Protein AF-0000000077156507 (afdb_homodimer)

Solvent-accessible surface area (backbone atoms only — not comparable to full-atom values): 27918 Å² total; per-residue (Å²): 122,81,74,75,61,50,67,59,42,31,60,59,38,69,49,77,91,61,73,77,36,67,68,44,49,32,51,50,37,28,31,42,30,57,58,43,22,27,28,36,63,52,24,47,62,45,34,68,79,64,85,47,58,63,56,34,44,44,38,41,47,73,58,40,24,44,32,38,28,59,46,40,34,53,53,50,48,52,43,40,44,73,57,65,42,48,72,45,47,28,51,22,21,38,35,59,88,43,85,75,36,39,69,62,36,45,34,33,41,36,44,43,92,92,39,50,25,40,40,41,62,24,43,54,87,54,53,51,48,55,41,61,74,41,73,66,34,67,45,52,65,47,51,49,56,37,35,31,38,66,54,88,78,28,38,30,40,25,32,58,46,98,84,63,47,74,39,53,54,27,29,29,46,87,60,72,61,54,75,40,52,48,52,38,31,47,47,26,44,37,63,34,82,83,24,70,47,48,70,38,48,43,36,25,36,38,52,73,40,34,34,42,35,34,52,56,47,35,34,35,48,41,39,47,89,47,83,56,59,79,66,38,81,58,53,59,89,45,42,65,63,51,36,46,73,53,54,34,61,68,54,71,67,57,46,54,53,44,36,36,32,69,67,64,77,32,68,65,55,114,122,82,75,75,63,50,67,60,42,30,60,59,38,69,48,76,92,59,72,77,36,67,66,46,50,32,51,51,35,29,30,43,30,58,57,44,20,27,29,36,64,52,25,49,63,44,35,69,79,63,86,47,59,63,57,34,44,44,38,42,47,72,58,40,25,44,33,39,27,60,46,39,34,52,52,50,49,52,42,40,43,75,57,65,42,48,71,43,48,26,51,20,20,38,35,59,87,42,84,73,35,39,69,62,37,44,34,33,39,36,47,43,93,92,39,50,24,41,39,41,61,23,47,54,86,56,53,52,47,55,42,61,76,42,74,66,34,68,46,56,65,49,52,48,57,37,36,30,37,65,54,87,76,29,37,32,40,25,29,60,46,98,85,64,47,74,40,53,53,28,30,28,47,86,59,73,61,54,76,38,52,49,52,39,32,48,47,27,44,37,63,33,81,83,24,71,48,49,70,38,49,43,35,26,37,39,50,73,40,34,33,43,34,34,54,55,45,34,35,33,50,41,40,47,90,48,81,56,60,78,66,38,80,56,52,59,91,45,42,64,63,54,35,45,73,52,55,34,61,68,56,70,68,56,45,55,52,44,36,36,34,69,68,66,77,32,68,66,55,115

Sequence (540 aa):
MATVDVDAYLDRVGVPAMRPSPEALATLHEAHVRTIPFENVDIQLGHTPSLQLSDITDKLVRRRRGGYCFEHGLLFAACLERLGYQVTRGMARVRPDSPHGSRTHLVLFVDVAGTRFLADPGFGSGLLMPLPLEDGATTEHGGWPYRLRRDGRLWRLEKPDEHGEWVAAHAFDETPQRPIDYVVANHFTATHSHSPFTQRLIVQRLDRGSCRKLFGNRLLVEHATRPSGQPRAVAADELDEVLRWLDIVLDEDELTRLRQVYAGTEPPGAMATVDVDAYLDRVGVPAMRPSPEALATLHEAHVRTIPFENVDIQLGHTPSLQLSDITDKLVRRRRGGYCFEHGLLFAACLERLGYQVTRGMARVRPDSPHGSRTHLVLFVDVAGTRFLADPGFGSGLLMPLPLEDGATTEHGGWPYRLRRDGRLWRLEKPDEHGEWVAAHAFDETPQRPIDYVVANHFTATHSHSPFTQRLIVQRLDRGSCRKLFGNRLLVEHATRPSGQPRAVAADELDEVLRWLDIVLDEDELTRLRQVYAGTEPPGA

Secondary structure (DSSP, 8-state):
-----HHHHHHHHT-----S-HHHHHHHHHHHHHHSPEE-HHHHTT-PPP--HHHHHIIIIIS---B-HHHHHHHHHHHHHHHT-EEEEEEEEESTTSTT--EEEEEEEEEETTEEEEE-TTSTT--SS-EES-TT-EE-GGG--EEEEEETTEEEEEEE-TTS-EEEEEEE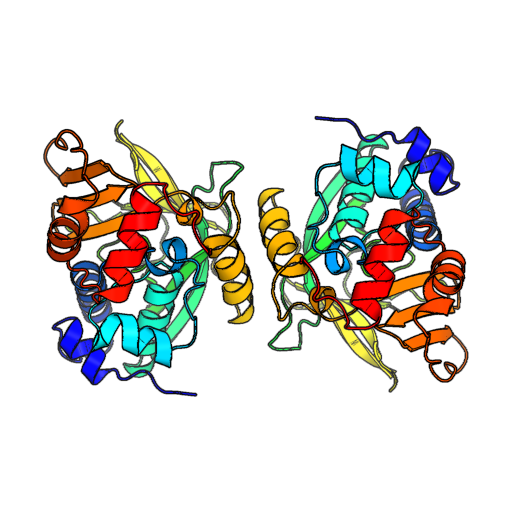------HHHHHHHHHHHHH-TTSHHHHS-EEEEE-SSEEEEEETTEEEEEESSSPPPPPEE--GGGHHHHHHHTT----HHHHHHHHHHHHTSS-TT-/-----HHHHHHHHT-----S-HHHHHHHHHHHHHHSPEE-HHHHTT-PPP--HHHHHIIIIIS---B-HHHHHHHHHHHHHHHT-EEEEEEEEESTTSTT--EEEEEEEEEETTEEEEE-TTSTT--SS-EES-TT-EE-GGG--EEEEEETTEEEEEEE-TTS-EEEEEEE------HHHHHHHHHHHHH-TTSHHHHS-EEEEE-SSEEEEEETTEEEEEESSSPPPPPEE--GGGHHHHHHHTT----HHHHHHHHHHHHTSS-TT-

Nearest PDB structures (foldseek):
  4nv7-assembly3_A  TM=9.345E-01  e=9.862E-26  Mesorhizobium japonicum MAFF 303099
  4nv8-assembly3_A  TM=9.307E-01  e=3.626E-25  Mesorhizobium japonicum MAFF 303099
  4nv8-assembly3_B  TM=9.304E-01  e=1.125E-24  Mesorhizobium japonicum MAFF 303099
  8k56-assembly1_B  TM=8.513E-01  e=7.845E-20  Streptomyces aureus
  8ot2-assembly1_A  TM=8.379E-01  e=4.361E-15  Streptomyces hygroscopicus

InterPro domains:
  IPR001447 Arylamine N-acetyltransferase [PF00797] (23-244)
  IPR001447 Arylamine N-acetyltransferase [PR01543] (21-44)
  IPR001447 Arylamine N-acetyltransferase [PR01543] (45-68)
  IPR001447 Arylamine N-acetyltransferase [PR01543] (99-124)
  IPR001447 Arylamine N-acetyltransferase [PTHR11786] (5-223)
  IPR038765 Papain-like cysteine peptidase superfamily [SSF54001] (3-254)

Radius of gyration: 25.61 Å; Cα contacts (8 Å, |Δi|>4): 1159; chains: 2; bounding box: 52×71×62 Å

Organism: Saccharomonospora viridis (strain ATCC 15386 / DSM 43017 / JCM 3036 / CCUG 5913 / NBRC 12207 / NCIMB 9602 / P101) (NCBI:txid471857)

pLDDT: mean 95.19, std 8.58, range [39.75, 98.94]

Structure (mmCIF, N/CA/C/O backbone):
data_AF-0000000077156507-model_v1
#
loop_
_entity.id
_entity.type
_entity.pdbx_description
1 polymer 'Arylamine N-acetyltransferase'
#
loop_
_atom_site.group_PDB
_atom_site.id
_atom_site.type_symbol
_atom_site.label_atom_id
_atom_site.label_alt_id
_atom_site.label_comp_id
_atom_site.label_asym_id
_atom_site.label_entity_id
_atom_site.label_seq_id
_atom_site.pdbx_PDB_ins_code
_atom_site.Cartn_x
_atom_site.Cartn_y
_atom_site.Cartn_z
_atom_site.occupancy
_atom_site.B_iso_or_equiv
_atom_site.auth_seq_id
_atom_site.auth_comp_id
_atom_site.auth_asym_id
_atom_site.auth_atom_id
_atom_site.pdbx_PDB_model_num
ATOM 1 N N . MET A 1 1 ? 11.117 18.781 -13.531 1 40.06 1 MET A N 1
ATOM 2 C CA . MET A 1 1 ? 10.148 18.406 -12.508 1 40.06 1 MET A CA 1
ATOM 3 C C . MET A 1 1 ? 9.484 19.641 -11.906 1 40.06 1 MET A C 1
ATOM 5 O O . MET A 1 1 ? 10.156 20.641 -11.617 1 40.06 1 MET A O 1
ATOM 9 N N . ALA A 1 2 ? 8.289 19.875 -12.195 1 55.66 2 ALA A N 1
ATOM 10 C CA . ALA A 1 2 ? 7.719 21.172 -11.883 1 55.66 2 ALA A CA 1
ATOM 11 C C . ALA A 1 2 ? 8.094 21.625 -10.469 1 55.66 2 ALA A C 1
ATOM 13 O O . ALA A 1 2 ? 8.094 20.812 -9.539 1 55.66 2 ALA A O 1
ATOM 14 N N . THR A 1 3 ? 8.938 22.547 -10.273 1 76.81 3 THR A N 1
ATOM 15 C CA . THR A 1 3 ? 9.516 23.094 -9.047 1 76.81 3 THR A CA 1
ATOM 16 C C . THR A 1 3 ? 8.453 23.781 -8.195 1 76.81 3 THR A C 1
ATOM 18 O O . THR A 1 3 ? 7.473 24.297 -8.727 1 76.81 3 THR A O 1
ATOM 21 N N . VAL A 1 4 ? 8.359 23.375 -6.938 1 90.25 4 VAL A N 1
ATOM 22 C CA . VAL A 1 4 ? 7.477 24.016 -5.969 1 90.25 4 VAL A CA 1
ATOM 23 C C . VAL A 1 4 ? 7.801 25.5 -5.871 1 90.25 4 VAL A C 1
ATOM 25 O O . VAL A 1 4 ? 8.969 25.891 -5.898 1 90.25 4 VAL A O 1
ATOM 28 N N . ASP A 1 5 ? 6.836 26.359 -5.957 1 94.25 5 ASP A N 1
ATOM 29 C CA . ASP A 1 5 ? 6.977 27.797 -5.738 1 94.25 5 ASP A CA 1
ATOM 30 C C . ASP A 1 5 ? 7.145 28.125 -4.254 1 94.25 5 ASP A C 1
ATOM 32 O O . ASP A 1 5 ? 6.176 28.469 -3.576 1 94.25 5 ASP A O 1
ATOM 36 N N . VAL A 1 6 ? 8.375 28.141 -3.803 1 96.38 6 VAL A N 1
ATOM 37 C CA . VAL A 1 6 ? 8.68 28.266 -2.381 1 96.38 6 VAL A CA 1
ATOM 38 C C . VAL A 1 6 ? 8.289 29.656 -1.88 1 96.38 6 VAL A C 1
ATOM 40 O O . VAL A 1 6 ? 7.832 29.812 -0.746 1 96.38 6 VAL A O 1
ATOM 43 N N . ASP A 1 7 ? 8.516 30.641 -2.711 1 96.25 7 ASP A N 1
ATOM 44 C CA . ASP A 1 7 ? 8.1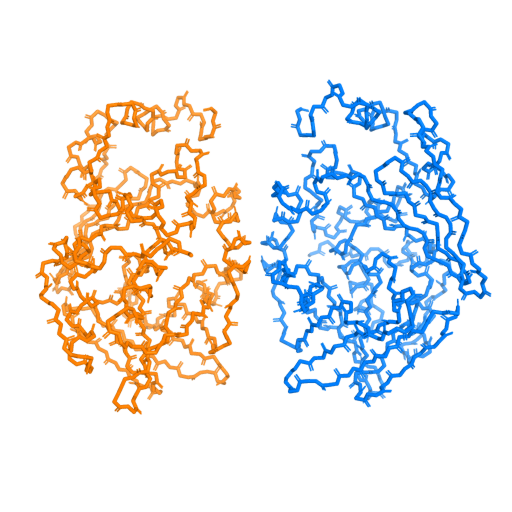56 32 -2.312 1 96.25 7 ASP A CA 1
ATOM 45 C C . ASP A 1 7 ? 6.656 32.125 -2.055 1 96.25 7 ASP A C 1
ATOM 47 O O . ASP A 1 7 ? 6.238 32.688 -1.05 1 96.25 7 ASP A O 1
ATOM 51 N N . ALA A 1 8 ? 5.898 31.656 -2.934 1 97 8 ALA A N 1
ATOM 52 C CA . ALA A 1 8 ? 4.449 31.672 -2.754 1 97 8 ALA A CA 1
ATOM 53 C C . ALA A 1 8 ? 4.043 30.891 -1.507 1 97 8 ALA A C 1
ATOM 55 O O . ALA A 1 8 ? 3.127 31.297 -0.786 1 97 8 ALA A O 1
ATOM 56 N N . TYR A 1 9 ? 4.707 29.797 -1.301 1 98.25 9 TYR A N 1
ATOM 57 C CA . TYR A 1 9 ? 4.453 28.969 -0.125 1 98.25 9 TYR A CA 1
ATOM 58 C C . TYR A 1 9 ? 4.77 29.734 1.155 1 98.25 9 TYR A C 1
ATOM 60 O O . TYR A 1 9 ? 3.973 29.75 2.096 1 98.25 9 TYR A O 1
ATOM 68 N N . LEU A 1 10 ? 5.953 30.344 1.2 1 98.5 10 LEU A N 1
ATOM 69 C CA . LEU A 1 10 ? 6.363 31.109 2.373 1 98.5 10 LEU A CA 1
ATOM 70 C C . LEU A 1 10 ? 5.41 32.281 2.629 1 98.5 10 LEU A C 1
ATOM 72 O O . LEU A 1 10 ? 5.09 32.562 3.781 1 98.5 10 LEU A O 1
ATOM 76 N N . ASP A 1 11 ? 4.945 32.875 1.613 1 97.88 11 ASP A N 1
ATOM 77 C CA . ASP A 1 11 ? 3.939 33.906 1.743 1 97.88 11 ASP A CA 1
ATOM 78 C C . ASP A 1 11 ? 2.645 33.375 2.33 1 97.88 11 ASP A C 1
ATOM 80 O O . ASP A 1 11 ? 2.035 34 3.203 1 97.88 11 ASP A O 1
ATOM 84 N N . ARG A 1 12 ? 2.227 32.25 1.884 1 97.81 12 ARG A N 1
ATOM 85 C CA . ARG A 1 12 ? 1.003 31.578 2.328 1 97.81 12 ARG A CA 1
ATOM 86 C C . ARG A 1 12 ? 1.068 31.25 3.816 1 97.81 12 ARG A C 1
ATOM 88 O O . ARG A 1 12 ? 0.107 31.484 4.551 1 97.81 12 ARG A O 1
ATOM 95 N N . VAL A 1 13 ? 2.186 30.75 4.273 1 98.19 13 VAL A N 1
ATOM 96 C CA . VAL A 1 13 ? 2.27 30.297 5.656 1 98.19 13 VAL A CA 1
ATOM 97 C C . VAL A 1 13 ? 2.748 31.438 6.551 1 98.19 13 VAL A C 1
ATOM 99 O O . VAL A 1 13 ? 2.738 31.312 7.777 1 98.19 13 VAL A O 1
ATOM 102 N N . GLY A 1 14 ? 3.193 32.5 5.988 1 98 14 GLY A N 1
ATOM 103 C CA . GLY A 1 14 ? 3.461 33.75 6.723 1 98 14 GLY A CA 1
ATOM 104 C C . GLY A 1 14 ? 4.797 33.719 7.438 1 98 14 GLY A C 1
ATOM 105 O O . GLY A 1 14 ? 4.91 34.219 8.562 1 98 14 GLY A O 1
ATOM 106 N N . VAL A 1 15 ? 5.809 33.062 6.879 1 97.75 15 VAL A N 1
ATOM 107 C CA . VAL A 1 15 ? 7.145 33.031 7.461 1 97.75 15 VAL A CA 1
ATOM 108 C C . VAL A 1 15 ? 8.18 33.406 6.395 1 97.75 15 VAL A C 1
ATOM 110 O O . VAL A 1 15 ? 8.023 33.031 5.23 1 97.75 15 VAL A O 1
ATOM 113 N N . PRO A 1 16 ? 9.195 34.125 6.77 1 97.25 16 PRO A N 1
ATOM 114 C CA . PRO A 1 16 ? 10.266 34.438 5.812 1 97.25 16 PRO A CA 1
ATOM 115 C C . PRO A 1 16 ? 11.18 33.219 5.57 1 97.25 16 PRO A C 1
ATOM 117 O O . PRO A 1 16 ? 11.156 32.25 6.336 1 97.25 16 PRO A O 1
ATOM 120 N N . ALA A 1 17 ? 11.859 33.344 4.492 1 95.81 17 ALA A N 1
ATOM 121 C CA . ALA A 1 17 ? 12.906 32.344 4.293 1 95.81 17 ALA A CA 1
ATOM 122 C C . ALA A 1 17 ? 13.984 32.438 5.371 1 95.81 17 ALA A C 1
ATOM 124 O O . ALA A 1 17 ? 14.391 33.531 5.742 1 95.81 17 ALA A O 1
ATOM 125 N N . MET A 1 18 ? 14.297 31.359 5.938 1 97.12 18 MET A N 1
ATOM 126 C CA . MET A 1 18 ? 15.328 31.281 6.965 1 97.12 18 MET A CA 1
ATOM 127 C C . MET A 1 18 ? 16.375 30.234 6.609 1 97.12 18 MET A C 1
ATOM 129 O O . MET A 1 18 ? 16.078 29.266 5.918 1 97.12 18 MET A O 1
ATOM 133 N N . ARG A 1 19 ? 17.609 30.469 7.098 1 97.25 19 ARG A N 1
ATOM 134 C CA . ARG A 1 19 ? 18.641 29.453 6.941 1 97.25 19 ARG A CA 1
ATOM 135 C C . ARG A 1 19 ? 18.25 28.172 7.684 1 97.25 19 ARG A C 1
ATOM 137 O O . ARG A 1 19 ? 17.734 28.234 8.805 1 97.25 19 ARG A O 1
ATOM 144 N N . PRO A 1 20 ? 18.547 27.094 7.098 1 98.31 20 PRO A N 1
ATOM 145 C CA . PRO A 1 20 ? 18.188 25.828 7.742 1 98.31 20 PRO A CA 1
ATOM 146 C C . PRO A 1 20 ? 18.75 25.703 9.156 1 98.31 20 PRO A C 1
ATOM 148 O O . PRO A 1 20 ? 19.938 25.953 9.375 1 98.31 20 PRO A O 1
ATOM 151 N N . SER A 1 21 ? 17.969 25.422 10.047 1 98.5 21 SER A N 1
ATOM 152 C CA . SER A 1 21 ? 18.25 25.188 11.453 1 98.5 21 SER A CA 1
ATOM 153 C C . SER A 1 21 ? 17.094 24.484 12.148 1 98.5 21 SER A C 1
ATOM 155 O O . SER A 1 21 ? 15.969 24.469 11.625 1 98.5 21 SER A O 1
ATOM 157 N N . PRO A 1 22 ? 17.328 23.828 13.258 1 98.31 22 PRO A N 1
ATOM 158 C CA . PRO A 1 22 ? 16.219 23.219 13.992 1 98.31 22 PRO A CA 1
ATOM 159 C C . PRO A 1 22 ? 15.125 24.219 14.336 1 98.31 22 PRO A C 1
ATOM 161 O O . PRO A 1 22 ? 13.93 23.906 14.258 1 98.31 22 PRO A O 1
ATOM 164 N N . GLU A 1 23 ? 15.539 25.422 14.688 1 98.12 23 GLU A N 1
ATOM 165 C CA . GLU A 1 23 ? 14.578 26.469 15.039 1 98.12 23 GLU A CA 1
ATOM 166 C C . GLU A 1 23 ? 13.758 26.891 13.82 1 98.12 23 GLU A C 1
ATOM 168 O O . GLU A 1 23 ? 12.539 27.078 13.93 1 98.12 23 GLU A O 1
ATOM 173 N N . ALA A 1 24 ? 14.438 27.062 12.711 1 98.62 24 ALA A N 1
ATOM 174 C CA . ALA A 1 24 ? 13.75 27.438 11.477 1 98.62 24 ALA A CA 1
ATOM 175 C C . ALA A 1 24 ? 12.773 26.344 11.055 1 98.62 24 ALA A C 1
ATOM 177 O O . ALA A 1 24 ? 11.656 26.625 10.609 1 98.62 24 ALA A O 1
ATOM 178 N N . LEU A 1 25 ? 13.18 25.078 11.203 1 98.81 25 LEU A N 1
ATOM 179 C CA . LEU A 1 25 ? 12.312 23.953 10.883 1 98.81 25 LEU A CA 1
ATOM 180 C C . LEU A 1 25 ? 11.062 23.969 11.75 1 98.81 25 LEU A C 1
ATOM 182 O O . LEU A 1 25 ? 9.953 23.75 11.25 1 98.81 25 LEU A O 1
ATOM 186 N N . ALA A 1 26 ? 11.258 24.156 13.039 1 98.62 26 ALA A N 1
ATOM 187 C CA . ALA A 1 26 ? 10.141 24.203 13.977 1 98.62 26 ALA A CA 1
ATOM 188 C C . ALA A 1 26 ? 9.172 25.328 13.617 1 98.62 26 ALA A C 1
ATOM 190 O O . ALA A 1 26 ? 7.953 25.125 13.602 1 98.62 26 ALA A O 1
ATOM 191 N N . THR A 1 27 ? 9.711 26.469 13.289 1 98.62 27 THR A N 1
ATOM 192 C CA . THR A 1 27 ? 8.906 27.625 12.922 1 98.62 27 THR A CA 1
ATOM 193 C C . THR A 1 27 ? 8.094 27.344 11.664 1 98.62 27 THR A C 1
ATOM 195 O O . THR A 1 27 ? 6.891 27.625 11.617 1 98.62 27 THR A O 1
ATOM 198 N N . LEU A 1 28 ? 8.734 26.828 10.664 1 98.75 28 LEU A N 1
ATOM 199 C CA . LEU A 1 28 ? 8.078 26.547 9.391 1 98.75 28 LEU A CA 1
ATOM 200 C C . LEU A 1 28 ? 7.004 25.469 9.555 1 98.75 28 LEU A C 1
ATOM 202 O O . LEU A 1 28 ? 5.914 25.594 8.992 1 98.75 28 LEU A O 1
ATOM 206 N N . HIS A 1 29 ? 7.336 24.406 10.32 1 98.81 29 HIS A N 1
ATOM 207 C CA . HIS A 1 29 ? 6.391 23.328 10.578 1 98.81 29 HIS A CA 1
ATOM 208 C C . HIS A 1 29 ? 5.113 23.844 11.227 1 98.81 29 HIS A C 1
ATOM 210 O O . HIS A 1 29 ? 4.012 23.578 10.742 1 98.81 29 HIS A O 1
ATOM 216 N N . GLU A 1 30 ? 5.27 24.578 12.266 1 98.62 30 GLU A N 1
ATOM 217 C CA . GLU A 1 30 ? 4.102 25.125 12.961 1 98.62 30 GLU A CA 1
ATOM 218 C C . GLU A 1 30 ? 3.312 26.062 12.055 1 98.62 30 GLU A C 1
ATOM 220 O O . GLU A 1 30 ? 2.08 26.031 12.039 1 98.62 30 GLU A O 1
ATOM 225 N N . ALA A 1 31 ? 4.043 26.953 11.344 1 98.69 31 ALA A N 1
ATOM 226 C CA . ALA A 1 31 ? 3.375 27.875 10.43 1 98.69 31 ALA A CA 1
ATOM 227 C C . ALA A 1 31 ? 2.541 27.109 9.406 1 98.69 31 ALA A C 1
ATOM 229 O O . ALA A 1 31 ? 1.405 27.5 9.109 1 98.69 31 ALA A O 1
ATOM 230 N N . HIS A 1 32 ? 3.102 26.047 8.844 1 98.69 32 HIS A N 1
ATOM 231 C CA . HIS A 1 32 ? 2.393 25.203 7.883 1 98.69 32 HIS A CA 1
ATOM 232 C C . HIS A 1 32 ? 1.109 24.641 8.484 1 98.69 32 HIS A C 1
ATOM 234 O O . HIS A 1 32 ? 0.029 24.797 7.91 1 98.69 32 HIS A O 1
ATOM 240 N N . VAL A 1 33 ? 1.217 24.031 9.672 1 98.56 33 VAL A N 1
ATOM 241 C CA . VAL A 1 33 ? 0.111 23.328 10.32 1 98.56 33 VAL A CA 1
ATOM 242 C C . VAL A 1 33 ? -0.984 24.328 10.695 1 98.56 33 VAL A C 1
ATOM 244 O O . VAL A 1 33 ? -2.174 24.031 10.531 1 98.56 33 VAL A O 1
ATOM 247 N N . ARG A 1 34 ? -0.601 25.469 11.117 1 98.12 34 ARG A N 1
ATOM 248 C CA . ARG A 1 34 ? -1.568 26.438 11.617 1 98.12 34 ARG A CA 1
ATOM 249 C C . ARG A 1 34 ? -2.199 27.219 10.477 1 98.12 34 ARG A C 1
ATOM 251 O O . ARG A 1 34 ? -3.166 27.953 10.688 1 98.12 34 ARG A O 1
ATOM 258 N N . THR A 1 35 ? -1.69 27.125 9.281 1 98.06 35 THR A N 1
ATOM 259 C CA . THR A 1 35 ? -2.189 27.938 8.172 1 98.06 35 THR A CA 1
ATOM 260 C C . THR A 1 35 ? -3.01 27.078 7.207 1 98.06 35 THR A C 1
ATOM 262 O O . THR A 1 35 ? -4.047 27.531 6.711 1 98.06 35 THR A O 1
ATOM 265 N N . ILE A 1 36 ? -2.582 25.906 6.898 1 98.31 36 ILE A N 1
ATOM 266 C CA . ILE A 1 36 ? -3.223 25.078 5.887 1 98.31 36 ILE A CA 1
ATOM 267 C C . ILE A 1 36 ? -4.043 23.984 6.562 1 98.31 36 ILE A C 1
ATOM 269 O O . ILE A 1 36 ? -3.492 23.109 7.23 1 98.31 36 ILE A O 1
ATOM 273 N N . PRO A 1 37 ? -5.355 23.969 6.387 1 98.12 37 PRO A N 1
ATOM 274 C CA . PRO A 1 37 ? -6.199 23 7.082 1 98.12 37 PRO A CA 1
ATOM 275 C C . PRO A 1 37 ? -6.074 21.594 6.512 1 98.12 37 PRO A C 1
ATOM 277 O O . PRO A 1 37 ? -5.734 21.422 5.336 1 98.12 37 PRO A O 1
ATOM 280 N N . PHE A 1 38 ? -6.273 20.625 7.391 1 98.69 38 PHE A N 1
ATOM 281 C CA . PHE A 1 38 ? -6.449 19.234 6.969 1 98.69 38 PHE A CA 1
ATOM 282 C C . PHE A 1 38 ? -7.871 19 6.473 1 98.69 38 PHE A C 1
ATOM 284 O O . PHE A 1 38 ? -8.836 19.359 7.148 1 98.69 38 PHE A O 1
ATOM 291 N N . GLU A 1 39 ? -8.023 18.375 5.305 1 98.44 39 GLU A N 1
ATOM 292 C CA . GLU A 1 39 ? -9.383 18.125 4.824 1 98.44 39 GLU A CA 1
ATOM 293 C C . GLU A 1 39 ? -9.398 17.031 3.748 1 98.44 39 GLU A C 1
ATOM 295 O O . GLU A 1 39 ? -8.359 16.719 3.164 1 98.44 39 GLU A O 1
ATOM 300 N N . ASN A 1 40 ? -10.547 16.438 3.555 1 98.31 40 ASN A N 1
ATOM 301 C CA . ASN A 1 40 ? -10.703 15.398 2.535 1 98.31 40 ASN A CA 1
ATOM 302 C C . ASN A 1 40 ? -11.852 15.727 1.579 1 98.31 40 ASN A C 1
ATOM 304 O O . ASN A 1 40 ? -12.547 14.82 1.104 1 98.31 40 ASN A O 1
ATOM 308 N N . VAL A 1 41 ? -12.078 16.953 1.257 1 98.12 41 VAL A N 1
ATOM 309 C CA . VAL A 1 41 ? -13.203 17.406 0.448 1 98.12 41 VAL A CA 1
ATOM 310 C C . VAL A 1 41 ? -13.148 16.75 -0.928 1 98.12 41 VAL A C 1
ATOM 312 O O . VAL A 1 41 ? -14.164 16.281 -1.442 1 98.12 41 VAL A O 1
ATOM 315 N N . ASP A 1 42 ? -11.961 16.719 -1.564 1 97.88 42 ASP A N 1
ATOM 316 C CA . ASP A 1 42 ? -11.828 16.125 -2.889 1 97.88 42 ASP A CA 1
ATOM 317 C C . ASP A 1 42 ? -12.32 14.68 -2.885 1 97.88 42 ASP A C 1
ATOM 319 O O . ASP A 1 42 ? -12.984 14.242 -3.824 1 97.88 42 ASP A O 1
ATOM 323 N N . ILE A 1 43 ? -12.008 13.945 -1.841 1 98.38 43 ILE A N 1
ATOM 324 C CA . ILE A 1 43 ? -12.398 12.547 -1.74 1 98.38 43 ILE A CA 1
ATOM 325 C C . ILE A 1 43 ? -13.922 12.445 -1.653 1 98.38 43 ILE A C 1
ATOM 327 O O . ILE A 1 43 ? -14.531 11.609 -2.322 1 98.38 43 ILE A O 1
ATOM 331 N N . GLN A 1 44 ? -14.555 13.32 -0.85 1 97.31 44 GLN A N 1
ATOM 332 C CA . GLN A 1 44 ? -16 13.328 -0.72 1 97.31 44 GLN A CA 1
ATOM 333 C C . GLN A 1 44 ? -16.672 13.672 -2.049 1 97.31 44 GLN A C 1
ATOM 335 O O . GLN A 1 44 ? -17.797 13.227 -2.318 1 97.31 44 GLN A O 1
ATOM 340 N N . LEU A 1 45 ? -15.953 14.398 -2.883 1 96.94 45 LEU A N 1
ATOM 341 C CA . LEU A 1 45 ? -16.484 14.781 -4.188 1 96.94 45 LEU A CA 1
ATOM 342 C C . LEU A 1 45 ? -16.156 13.719 -5.234 1 96.94 45 LEU A C 1
ATOM 344 O O . LEU A 1 45 ? -16.406 13.922 -6.426 1 96.94 45 LEU A O 1
ATOM 348 N N . GLY A 1 46 ? -15.492 12.648 -4.852 1 95.62 46 GLY A N 1
ATOM 349 C CA . GLY A 1 46 ? -15.234 11.531 -5.746 1 95.62 46 GLY A CA 1
ATOM 350 C C . GLY A 1 46 ? -13.914 11.656 -6.484 1 95.62 46 GLY A C 1
ATOM 351 O O . GLY A 1 46 ? -13.695 10.984 -7.492 1 95.62 46 GLY A O 1
ATOM 352 N N . HIS A 1 47 ? -13.07 12.539 -6.004 1 96.62 47 HIS A N 1
ATOM 353 C CA . HIS A 1 47 ? -11.781 12.742 -6.652 1 96.62 47 HIS A CA 1
ATOM 354 C C . HIS A 1 47 ? -10.641 12.219 -5.789 1 96.62 47 HIS A C 1
ATOM 356 O O . HIS A 1 47 ? -10.648 12.391 -4.57 1 96.62 47 HIS A O 1
ATOM 362 N N . THR A 1 48 ? -9.742 11.508 -6.43 1 97.88 48 THR A N 1
ATOM 363 C CA . THR A 1 48 ? -8.484 11.195 -5.762 1 97.88 48 THR A CA 1
ATOM 364 C C . THR A 1 48 ? -7.547 12.398 -5.773 1 97.88 48 THR A C 1
ATOM 366 O O . THR A 1 48 ? -7.234 12.93 -6.836 1 97.88 48 THR A O 1
ATOM 369 N N . PRO A 1 49 ? -7.137 12.844 -4.633 1 98.5 49 PRO A N 1
ATOM 370 C CA . PRO A 1 49 ? -6.207 13.977 -4.617 1 98.5 49 PRO A CA 1
ATOM 371 C C . PRO A 1 49 ? -4.934 13.703 -5.418 1 98.5 49 PRO A C 1
ATOM 373 O O . PRO A 1 49 ? -4.348 12.625 -5.301 1 98.5 49 PRO A O 1
ATOM 376 N N . SER A 1 50 ? -4.559 14.648 -6.25 1 98.12 50 SER A N 1
ATOM 377 C CA . SER A 1 50 ? -3.346 14.539 -7.055 1 98.12 50 SER A CA 1
ATOM 378 C C . SER A 1 50 ? -2.098 14.578 -6.18 1 98.12 50 SER A C 1
ATOM 380 O O . SER A 1 50 ? -2.027 15.352 -5.223 1 98.12 50 SER A O 1
ATOM 382 N N . LEU A 1 51 ? -1.074 13.82 -6.559 1 98.12 51 LEU A N 1
ATOM 383 C CA . LEU A 1 51 ? 0.197 13.844 -5.844 1 98.12 51 LEU A CA 1
ATOM 384 C C . LEU A 1 51 ? 1.237 14.656 -6.605 1 98.12 51 LEU A C 1
ATOM 386 O O . LEU A 1 51 ? 2.4 14.719 -6.203 1 98.12 51 LEU A O 1
ATOM 390 N N . GLN A 1 52 ? 0.804 15.195 -7.707 1 97.44 52 GLN A N 1
ATOM 391 C CA . GLN A 1 52 ? 1.699 16.078 -8.445 1 97.44 52 GLN A CA 1
ATOM 392 C C . GLN A 1 52 ? 1.896 17.406 -7.703 1 97.44 52 GLN A C 1
ATOM 394 O O . GLN A 1 52 ? 0.925 18.047 -7.312 1 97.44 52 GLN A O 1
ATOM 399 N N . LEU A 1 53 ? 3.117 17.781 -7.598 1 97.31 53 LEU A N 1
ATOM 400 C CA . LEU A 1 53 ? 3.461 18.953 -6.797 1 97.31 53 LEU A CA 1
ATOM 401 C C . LEU A 1 53 ? 2.781 20.203 -7.34 1 97.31 53 LEU A C 1
ATOM 403 O O . LEU A 1 53 ? 2.359 21.078 -6.57 1 97.31 53 LEU A O 1
ATOM 407 N N . SER A 1 54 ? 2.684 20.297 -8.648 1 97.12 54 SER A N 1
ATOM 408 C CA . SER A 1 54 ? 2.025 21.453 -9.242 1 97.12 54 SER A CA 1
ATOM 409 C C . SER A 1 54 ? 0.567 21.547 -8.812 1 97.12 54 SER A C 1
ATOM 411 O O . SER A 1 54 ? 0.079 22.625 -8.477 1 97.12 54 SER A O 1
ATOM 413 N N . ASP A 1 55 ? -0.131 20.438 -8.805 1 97.62 55 ASP A N 1
ATOM 414 C CA . ASP A 1 55 ? -1.527 20.391 -8.383 1 97.62 55 ASP A CA 1
ATOM 415 C C . ASP A 1 55 ? -1.66 20.703 -6.895 1 97.62 55 ASP A C 1
ATOM 417 O O . ASP A 1 55 ? -2.561 21.453 -6.488 1 97.62 55 ASP A O 1
ATOM 421 N N . ILE A 1 56 ? -0.765 20.156 -6.133 1 98.12 56 ILE A N 1
ATOM 422 C CA . ILE A 1 56 ? -0.771 20.359 -4.688 1 98.12 56 ILE A CA 1
ATOM 423 C C . ILE A 1 56 ? -0.538 21.844 -4.375 1 98.12 56 ILE A C 1
ATOM 425 O O . ILE A 1 56 ? -1.253 22.422 -3.561 1 98.12 56 ILE A O 1
ATOM 429 N N . THR A 1 57 ? 0.429 22.422 -5.027 1 97.31 57 THR A N 1
ATOM 430 C CA . THR A 1 57 ? 0.754 23.812 -4.809 1 97.31 57 THR A CA 1
ATOM 431 C C . THR A 1 57 ? -0.425 24.719 -5.188 1 97.31 57 THR A C 1
ATOM 433 O O . THR A 1 57 ? -0.765 25.641 -4.453 1 97.31 57 THR A O 1
ATOM 436 N N . ASP A 1 58 ? -0.988 24.422 -6.289 1 96.94 58 ASP A N 1
ATOM 437 C CA . ASP A 1 58 ? -2.146 25.203 -6.711 1 96.94 58 ASP A CA 1
ATOM 438 C C . ASP A 1 58 ? -3.268 25.125 -5.676 1 96.94 58 ASP A C 1
ATOM 440 O O . ASP A 1 58 ? -3.826 26.141 -5.285 1 96.94 58 ASP A O 1
ATOM 444 N N . LYS A 1 59 ? -3.555 23.953 -5.207 1 96.88 59 LYS A N 1
ATOM 445 C CA . LYS A 1 59 ? -4.672 23.734 -4.293 1 96.88 59 LYS A CA 1
ATOM 446 C C . LYS A 1 59 ? -4.383 24.312 -2.916 1 96.88 59 LYS A C 1
ATOM 448 O O . LYS A 1 59 ? -5.176 25.109 -2.395 1 96.88 59 LYS A O 1
ATOM 453 N N . LEU A 1 60 ? -3.24 24 -2.305 1 97.31 60 LEU A N 1
ATOM 454 C CA . LEU A 1 60 ? -2.977 24.328 -0.907 1 97.31 60 LEU A CA 1
ATOM 455 C C . LEU A 1 60 ? -2.443 25.75 -0.767 1 97.31 60 LEU A C 1
ATOM 457 O O . LEU A 1 60 ? -2.639 26.391 0.267 1 97.31 60 LEU A O 1
ATOM 461 N N . VAL A 1 61 ? -1.757 26.25 -1.779 1 96.56 61 VAL A N 1
ATOM 462 C CA . VAL A 1 61 ? -1.052 27.516 -1.639 1 96.56 61 VAL A CA 1
ATOM 463 C C . VAL A 1 61 ? -1.84 28.625 -2.334 1 96.56 61 VAL A C 1
ATOM 465 O O . VAL A 1 61 ? -2.156 29.641 -1.722 1 96.56 61 VAL A O 1
ATOM 468 N N . ARG A 1 62 ? -2.275 28.391 -3.537 1 94.31 62 ARG A N 1
ATOM 469 C CA . ARG A 1 62 ? -2.865 29.469 -4.328 1 94.31 62 ARG A CA 1
ATOM 470 C C . ARG A 1 62 ? -4.363 29.578 -4.066 1 94.31 62 ARG A C 1
ATOM 472 O O . ARG A 1 62 ? -4.883 30.688 -3.881 1 94.31 62 ARG A O 1
ATOM 479 N N . ARG A 1 63 ? -5.051 28.469 -4.004 1 93 63 ARG A N 1
ATOM 480 C CA . ARG A 1 63 ? -6.5 28.469 -3.861 1 93 63 ARG A CA 1
ATOM 481 C C . ARG A 1 63 ? -6.906 28.5 -2.391 1 93 63 ARG A C 1
ATOM 483 O O . ARG A 1 63 ? -8.094 28.625 -2.07 1 93 63 ARG A O 1
ATOM 490 N N . ARG A 1 64 ? -6.035 28.328 -1.518 1 88.94 64 ARG A N 1
ATOM 491 C CA . ARG A 1 64 ? -6.246 28.406 -0.076 1 88.94 64 ARG A CA 1
ATOM 492 C C . ARG A 1 64 ? -7.203 27.312 0.396 1 88.94 64 ARG A C 1
ATOM 494 O O . ARG A 1 64 ? -8.109 27.578 1.194 1 88.94 64 ARG A O 1
ATOM 501 N N . ARG A 1 65 ? -7.152 26.281 -0.324 1 95.81 65 ARG A N 1
ATOM 502 C CA . ARG A 1 65 ? -7.785 25.062 0.145 1 95.81 65 ARG A CA 1
ATOM 503 C C . ARG A 1 65 ? -6.891 24.328 1.14 1 95.81 65 ARG A C 1
ATOM 505 O O . ARG A 1 65 ? -5.805 24.797 1.469 1 95.81 65 ARG A O 1
ATOM 512 N N . GLY A 1 66 ? -7.32 23.297 1.743 1 97.5 66 GLY A N 1
ATOM 513 C CA . GLY A 1 66 ? -6.531 22.359 2.535 1 97.5 66 GLY A CA 1
ATOM 514 C C . GLY A 1 66 ? -6.191 21.078 1.789 1 97.5 66 GLY A C 1
ATOM 515 O O . GLY A 1 66 ? -6.27 21.031 0.56 1 97.5 66 GLY A O 1
ATOM 516 N N . GLY A 1 67 ? -5.73 20.203 2.477 1 98.19 67 GLY A N 1
ATOM 517 C CA . GLY A 1 67 ? -5.379 18.891 1.938 1 98.19 67 GLY A CA 1
ATOM 518 C C . GLY A 1 67 ? -5.242 17.828 3.006 1 98.19 67 GLY A C 1
ATOM 519 O O . GLY A 1 67 ? -5.434 18.094 4.191 1 98.19 67 GLY A O 1
ATOM 520 N N . TYR A 1 68 ? -5.078 16.625 2.605 1 97.81 68 TYR A N 1
ATOM 521 C CA . TYR A 1 68 ? -4.852 15.578 3.594 1 97.81 68 TYR A CA 1
ATOM 522 C C . TYR A 1 68 ? -3.395 15.125 3.592 1 97.81 68 TYR A C 1
ATOM 524 O O . TYR A 1 68 ? -2.525 15.828 3.07 1 97.81 68 TYR A O 1
ATOM 532 N N . CYS A 1 69 ? -2.994 14.047 4.223 1 98.38 69 CYS A N 1
ATOM 533 C CA . CYS A 1 69 ? -1.661 13.75 4.73 1 98.38 69 CYS A CA 1
ATOM 534 C C . CYS A 1 69 ? -0.634 13.758 3.604 1 98.38 69 CYS A C 1
ATOM 536 O O . CYS A 1 69 ? 0.461 14.297 3.758 1 98.38 69 CYS A O 1
ATOM 538 N N . PHE A 1 70 ? -0.973 13.234 2.41 1 98.81 70 PHE A N 1
ATOM 539 C CA . PHE A 1 70 ? 0 13.141 1.328 1 98.81 70 PHE A CA 1
ATOM 540 C C . PHE A 1 70 ? 0.294 14.516 0.739 1 98.81 70 PHE A C 1
ATOM 542 O O . PHE A 1 70 ? 1.45 14.844 0.464 1 98.81 70 PHE A O 1
ATOM 549 N N . GLU A 1 71 ? -0.732 15.297 0.547 1 98.75 71 GLU A N 1
ATOM 550 C CA . GLU A 1 71 ? -0.563 16.641 0.003 1 98.75 71 GLU A CA 1
ATOM 551 C C . GLU A 1 71 ? 0.277 17.516 0.932 1 98.75 71 GLU A C 1
ATOM 553 O O . GLU A 1 71 ? 1.229 18.156 0.491 1 98.75 71 GLU A O 1
ATOM 558 N N . HIS A 1 72 ? -0.061 17.484 2.207 1 98.75 72 HIS A N 1
ATOM 559 C CA . HIS A 1 72 ? 0.705 18.25 3.189 1 98.75 72 HIS A CA 1
ATOM 560 C C . HIS A 1 72 ? 2.168 17.828 3.195 1 98.75 72 HIS A C 1
ATOM 562 O O . HIS A 1 72 ? 3.066 18.656 3.125 1 98.75 72 HIS A O 1
ATOM 568 N N . GLY A 1 73 ? 2.365 16.531 3.311 1 98.81 73 GLY A N 1
ATOM 569 C CA . GLY A 1 73 ? 3.721 16.016 3.422 1 98.81 73 GLY A CA 1
ATOM 570 C C . GLY A 1 73 ? 4.574 16.3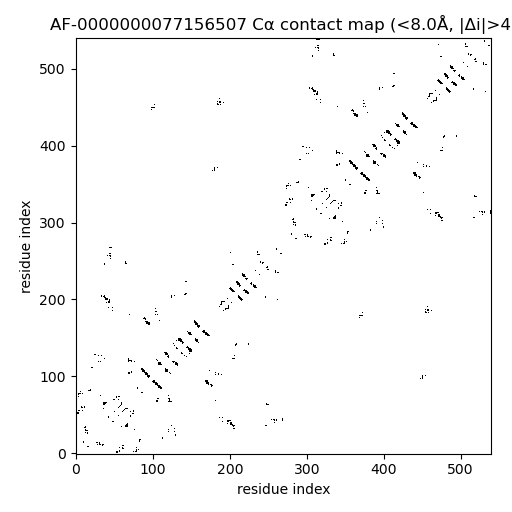12 2.203 1 98.81 73 GLY A C 1
ATOM 571 O O . GLY A 1 73 ? 5.727 16.734 2.334 1 98.81 73 GLY A O 1
ATOM 572 N N . LEU 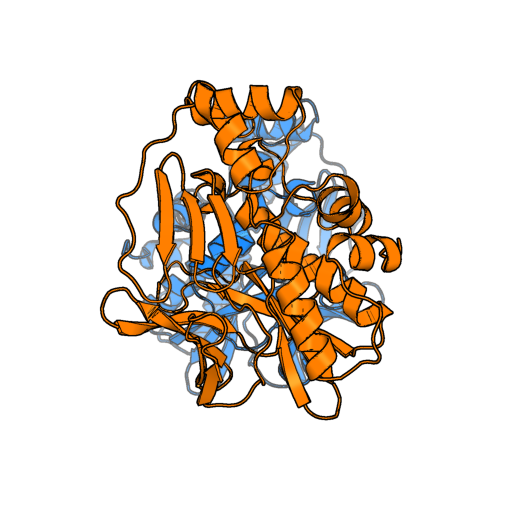A 1 74 ? 4.012 16.094 1.025 1 98.75 74 LEU A N 1
ATOM 573 C CA . LEU A 1 74 ? 4.773 16.281 -0.203 1 98.75 74 LEU A CA 1
ATOM 574 C C . LEU A 1 74 ? 5.094 17.75 -0.426 1 98.75 74 LEU A C 1
ATOM 576 O O . LEU A 1 74 ? 6.199 18.094 -0.844 1 98.75 74 LEU A O 1
ATOM 580 N N . LEU A 1 75 ? 4.133 18.594 -0.17 1 98.69 75 LEU A N 1
ATOM 581 C CA . LEU A 1 75 ? 4.375 20.031 -0.287 1 98.69 75 LEU A CA 1
ATOM 582 C C . LEU A 1 75 ? 5.48 20.469 0.669 1 98.69 75 LEU A C 1
ATOM 584 O O . LEU A 1 75 ? 6.426 21.156 0.261 1 98.69 75 LEU A O 1
ATOM 588 N N . PHE A 1 76 ? 5.344 20.094 1.908 1 98.88 76 PHE A N 1
ATOM 589 C CA . PHE A 1 76 ? 6.305 20.5 2.93 1 98.88 76 PHE A CA 1
ATOM 590 C C . PHE A 1 76 ? 7.699 19.984 2.6 1 98.88 76 PHE A C 1
ATOM 592 O O . PHE A 1 76 ? 8.68 20.719 2.705 1 98.88 76 PHE A O 1
ATOM 599 N N . ALA A 1 77 ? 7.797 18.719 2.197 1 98.75 77 ALA A N 1
ATOM 600 C CA . ALA A 1 77 ? 9.07 18.125 1.824 1 98.75 77 ALA A CA 1
ATOM 601 C C . ALA A 1 77 ? 9.742 18.906 0.696 1 98.75 77 ALA A C 1
ATOM 603 O O . ALA A 1 77 ? 10.93 19.203 0.766 1 98.75 77 ALA A O 1
ATOM 604 N N . ALA A 1 78 ? 8.992 19.172 -0.344 1 98.44 78 ALA A N 1
ATOM 605 C CA . ALA A 1 78 ? 9.531 19.891 -1.499 1 98.44 78 ALA A CA 1
ATOM 606 C C . ALA A 1 78 ? 10.047 21.266 -1.102 1 98.44 78 ALA A C 1
ATOM 608 O O . ALA A 1 78 ? 11.109 21.703 -1.557 1 98.44 78 ALA A O 1
ATOM 609 N N . CYS A 1 79 ? 9.305 21.938 -0.281 1 98.44 79 CYS A N 1
ATOM 610 C CA . CYS A 1 79 ? 9.703 23.266 0.176 1 98.44 79 CYS A CA 1
ATOM 611 C C . CYS A 1 79 ? 10.969 23.188 1.025 1 98.44 79 CYS A C 1
ATOM 613 O O . CYS A 1 79 ? 11.891 23.984 0.847 1 98.44 79 CYS A O 1
ATOM 615 N N . LEU A 1 80 ? 11.016 22.234 1.946 1 98.56 80 LEU A N 1
ATOM 616 C CA . LEU A 1 80 ? 12.203 22.062 2.775 1 98.56 80 LEU A CA 1
ATOM 617 C C . LEU A 1 80 ? 13.43 21.797 1.914 1 98.56 80 LEU A C 1
ATOM 619 O O . LEU A 1 80 ? 14.492 22.375 2.148 1 98.56 80 LEU A O 1
ATOM 623 N N . GLU A 1 81 ? 13.273 20.953 0.969 1 98 81 GLU A N 1
ATOM 624 C CA . GLU A 1 81 ? 14.391 20.609 0.097 1 98 81 GLU A CA 1
ATOM 625 C C . GLU A 1 81 ? 14.891 21.844 -0.654 1 98 81 GLU A C 1
ATOM 627 O O . GLU A 1 81 ? 16.094 22.062 -0.772 1 98 81 GLU A O 1
ATOM 632 N N . ARG A 1 82 ? 14.023 22.656 -1.136 1 97.19 82 ARG A N 1
ATOM 633 C CA . ARG A 1 82 ? 14.383 23.875 -1.841 1 97.19 82 ARG A CA 1
ATOM 634 C C . ARG A 1 82 ? 15.07 24.859 -0.905 1 97.19 82 ARG A C 1
ATOM 636 O O . ARG A 1 82 ? 15.883 25.688 -1.345 1 97.19 82 ARG A O 1
ATOM 643 N N . LEU A 1 83 ? 14.742 24.828 0.318 1 97.5 83 LEU A N 1
ATOM 644 C CA . LEU A 1 83 ? 15.312 25.734 1.312 1 97.5 83 LEU A CA 1
ATOM 645 C C . LEU A 1 83 ? 16.656 25.203 1.807 1 97.5 83 LEU A C 1
ATOM 647 O O . LEU A 1 83 ? 17.359 25.891 2.557 1 97.5 83 LEU A O 1
ATOM 651 N N . GLY A 1 84 ? 16.984 23.969 1.496 1 97.19 84 GLY A N 1
ATOM 652 C CA . GLY A 1 84 ? 18.328 23.5 1.771 1 97.19 84 GLY A CA 1
ATOM 653 C C . GLY A 1 84 ? 18.375 22.375 2.795 1 97.19 84 GLY A C 1
ATOM 654 O O . GLY A 1 84 ? 19.453 21.969 3.234 1 97.19 84 GLY A O 1
ATOM 655 N N . TYR A 1 85 ? 17.25 21.859 3.166 1 98.5 85 TYR A N 1
ATOM 656 C CA . TYR A 1 85 ? 17.219 20.734 4.102 1 98.5 85 TYR A CA 1
ATOM 657 C C . TYR A 1 85 ? 17.406 19.422 3.369 1 98.5 85 TYR A C 1
ATOM 659 O O . TYR A 1 85 ? 17.141 19.312 2.172 1 98.5 85 TYR A O 1
ATOM 667 N N . GLN A 1 86 ? 17.891 18.438 4.098 1 98.38 86 GLN A N 1
ATOM 668 C CA . GLN A 1 86 ? 17.875 17.062 3.641 1 98.38 86 GLN A CA 1
ATOM 669 C C . GLN A 1 86 ? 16.641 16.328 4.152 1 98.38 86 GLN A C 1
ATOM 671 O O . GLN A 1 86 ? 16.438 16.203 5.363 1 98.38 86 GLN A O 1
ATOM 676 N N . VAL A 1 87 ? 15.844 15.844 3.195 1 98.81 87 VAL A N 1
ATOM 677 C CA . VAL A 1 87 ? 14.547 15.289 3.578 1 98.81 87 VAL A CA 1
ATOM 678 C C . VAL A 1 87 ? 14.414 13.859 3.059 1 98.81 87 VAL A C 1
ATOM 680 O O . VAL A 1 87 ? 14.742 13.586 1.903 1 98.81 87 VAL A O 1
ATOM 683 N N . THR A 1 88 ? 14.055 12.922 3.922 1 98.75 88 THR A N 1
ATOM 684 C CA . THR A 1 88 ? 13.648 11.562 3.564 1 98.75 88 THR A CA 1
ATOM 685 C C . THR A 1 88 ? 12.156 11.367 3.803 1 98.75 88 THR A C 1
ATOM 687 O O . THR A 1 88 ? 11.617 11.805 4.824 1 98.75 88 THR A O 1
ATOM 690 N N . ARG A 1 89 ? 11.484 10.82 2.82 1 98.75 89 ARG A N 1
ATOM 691 C CA . ARG A 1 89 ? 10.055 10.547 2.936 1 98.75 89 ARG A CA 1
ATOM 692 C C . ARG A 1 89 ? 9.805 9.117 3.404 1 98.75 89 ARG A C 1
ATOM 694 O O . ARG A 1 89 ? 10.375 8.172 2.857 1 98.75 89 ARG A O 1
ATOM 701 N N . GLY A 1 90 ? 9.023 9.008 4.453 1 98.69 90 GLY A N 1
ATOM 702 C CA . GLY A 1 90 ? 8.664 7.707 5.012 1 98.69 90 GLY A CA 1
ATOM 703 C C . GLY A 1 90 ? 7.172 7.441 4.996 1 98.69 90 GLY A C 1
ATOM 704 O O . GLY A 1 90 ? 6.406 8.211 4.418 1 98.69 90 GLY A O 1
ATOM 705 N N . MET A 1 91 ? 6.777 6.359 5.555 1 98.75 91 MET A N 1
ATOM 706 C CA . MET A 1 91 ? 5.387 5.938 5.684 1 98.75 91 MET A CA 1
ATOM 707 C C . MET A 1 91 ? 5.117 5.363 7.07 1 98.75 91 MET A C 1
ATOM 709 O O . MET A 1 91 ? 5.93 4.598 7.598 1 98.75 91 MET A O 1
ATOM 713 N N . ALA A 1 92 ? 4.031 5.785 7.637 1 98.81 92 ALA A N 1
ATOM 714 C CA . ALA A 1 92 ? 3.668 5.305 8.969 1 98.81 92 ALA A CA 1
ATOM 715 C C . ALA A 1 92 ? 2.371 4.504 8.93 1 98.81 92 ALA A C 1
ATOM 717 O O . ALA A 1 92 ? 1.516 4.738 8.07 1 98.81 92 ALA A O 1
ATOM 718 N N . ARG A 1 93 ? 2.246 3.539 9.828 1 98.62 93 ARG A N 1
ATOM 719 C CA . ARG A 1 93 ? 0.992 2.85 10.117 1 98.62 93 ARG A CA 1
ATOM 720 C C . ARG A 1 93 ? 0.157 3.633 11.125 1 98.62 93 ARG A C 1
ATOM 722 O O . ARG A 1 93 ? 0.617 3.922 12.234 1 98.62 93 ARG A O 1
ATOM 729 N N . VAL A 1 94 ? -1.034 3.971 10.75 1 98.25 94 VAL A N 1
ATOM 730 C CA . VAL A 1 94 ? -1.929 4.723 11.625 1 98.25 94 VAL A CA 1
ATOM 731 C C . VAL A 1 94 ? -2.619 3.77 12.594 1 98.25 94 VAL A C 1
ATOM 733 O O . VAL A 1 94 ? -3.049 2.68 12.211 1 98.25 94 VAL A O 1
ATOM 736 N N . ARG A 1 95 ? -2.729 4.113 13.844 1 97.12 95 ARG A N 1
ATOM 737 C CA . ARG A 1 95 ? -3.295 3.26 14.883 1 97.12 95 ARG A CA 1
ATOM 738 C C . ARG A 1 95 ? -2.658 1.874 14.859 1 97.12 95 ARG A C 1
ATOM 740 O O . ARG A 1 95 ? -3.355 0.867 14.719 1 97.12 95 ARG A O 1
ATOM 747 N N . PRO A 1 96 ? -1.393 1.91 15.102 1 98.06 96 PRO A N 1
ATOM 748 C CA . PRO A 1 96 ? -0.616 0.683 14.906 1 98.06 96 PRO A CA 1
ATOM 749 C C . PRO A 1 96 ? -1.062 -0.448 15.828 1 98.06 96 PRO A C 1
ATOM 751 O O . PRO A 1 96 ? -0.742 -1.614 15.586 1 98.06 96 PRO A O 1
ATOM 754 N N . ASP A 1 97 ? -1.787 -0.14 16.844 1 97.62 97 ASP A N 1
ATOM 755 C CA . ASP A 1 97 ? -2.209 -1.185 17.766 1 97.62 97 ASP A CA 1
ATOM 756 C C . ASP A 1 97 ? -3.564 -1.762 17.375 1 97.62 97 ASP A C 1
ATOM 758 O O . ASP A 1 97 ? -4.047 -2.713 17.984 1 97.62 97 ASP A O 1
ATOM 762 N N . SER A 1 98 ? -4.172 -1.18 16.422 1 96.62 98 SER A N 1
ATOM 763 C CA . SER A 1 98 ? -5.391 -1.722 15.836 1 96.62 98 SER A CA 1
ATOM 764 C C . SER A 1 98 ? -5.074 -2.699 14.711 1 96.62 98 SER A C 1
ATOM 766 O O . SER A 1 98 ? -4.18 -2.449 13.898 1 96.62 98 SER A O 1
ATOM 768 N N . PRO A 1 99 ? -5.82 -3.787 14.609 1 94.81 99 PRO A N 1
ATOM 769 C CA . PRO A 1 99 ? -5.598 -4.715 13.5 1 94.81 99 PRO A CA 1
ATOM 770 C C . PRO A 1 99 ? -5.941 -4.105 12.148 1 94.81 99 PRO A C 1
ATOM 772 O O . PRO A 1 99 ? -5.516 -4.625 11.109 1 94.81 99 PRO A O 1
ATOM 775 N N . HIS A 1 100 ? -6.613 -2.998 12.133 1 94.69 100 HIS A N 1
ATOM 776 C CA . HIS A 1 100 ? -7.062 -2.379 10.891 1 94.69 100 HIS A CA 1
ATOM 777 C C . HIS A 1 100 ? -6.203 -1.171 10.531 1 94.69 100 HIS A C 1
ATOM 779 O O . HIS A 1 100 ? -6.473 -0.478 9.547 1 94.69 100 HIS A O 1
ATOM 785 N N . GLY A 1 101 ? -5.184 -0.945 11.375 1 97.38 101 GLY A N 1
ATOM 786 C CA . GLY A 1 101 ? -4.281 0.156 11.07 1 97.38 101 GLY A CA 1
ATOM 787 C C . GLY A 1 101 ? -3.451 -0.078 9.828 1 97.38 101 GLY A C 1
ATOM 788 O O . GLY A 1 101 ? -2.662 -1.022 9.766 1 97.38 101 GLY A O 1
ATOM 789 N N . SER A 1 102 ? -3.668 0.734 8.836 1 97.81 102 SER A N 1
ATOM 790 C CA . SER A 1 102 ? -2.967 0.571 7.566 1 97.81 102 SER A CA 1
ATOM 791 C C . SER A 1 102 ? -1.724 1.451 7.504 1 97.81 102 SER A C 1
ATOM 793 O O . SER A 1 102 ? -1.642 2.469 8.195 1 97.81 102 SER A O 1
ATOM 795 N N . ARG A 1 103 ? -0.757 1.08 6.758 1 98.12 103 ARG A N 1
ATOM 796 C CA . ARG A 1 103 ? 0.434 1.875 6.48 1 98.12 103 ARG A CA 1
ATOM 797 C C . ARG A 1 103 ? 0.18 2.861 5.348 1 98.12 103 ARG A C 1
ATOM 799 O O . ARG A 1 103 ? 0.594 2.629 4.207 1 98.12 103 ARG A O 1
ATOM 806 N N . THR A 1 104 ? -0.427 3.992 5.695 1 98.62 104 THR A N 1
ATOM 807 C CA . THR A 1 104 ? -0.893 4.891 4.641 1 98.62 104 THR A CA 1
ATOM 808 C C . THR A 1 104 ? -0.708 6.348 5.051 1 98.62 104 THR A C 1
ATOM 810 O O . THR A 1 104 ? -1.466 7.219 4.617 1 98.62 104 THR A O 1
ATOM 813 N N . HIS A 1 105 ? 0.221 6.648 5.953 1 98.75 105 HIS A N 1
ATOM 814 C CA . HIS A 1 105 ? 0.466 8.031 6.352 1 98.75 105 HIS A CA 1
ATOM 815 C C . HIS A 1 105 ? 1.896 8.445 6.035 1 98.75 105 HIS A C 1
ATOM 817 O O . HIS A 1 105 ? 2.852 7.805 6.477 1 98.75 105 HIS A O 1
ATOM 823 N N . LEU A 1 106 ? 2.01 9.5 5.266 1 98.88 106 LEU A N 1
ATOM 824 C CA . LEU A 1 106 ? 3.322 10.023 4.898 1 98.88 106 LEU A CA 1
ATOM 825 C C . LEU A 1 106 ? 3.943 10.797 6.055 1 98.88 106 LEU A C 1
ATOM 827 O O . LEU A 1 106 ? 3.285 11.648 6.66 1 98.88 106 LEU A O 1
ATOM 831 N N . VAL A 1 107 ? 5.129 10.453 6.434 1 98.88 107 VAL A N 1
ATOM 832 C CA . VAL A 1 107 ? 5.918 11.188 7.418 1 98.88 107 VAL A CA 1
ATOM 833 C C . VAL A 1 107 ? 7.254 11.602 6.805 1 98.88 107 VAL A C 1
ATOM 835 O O . VAL A 1 107 ? 7.684 11.031 5.797 1 98.88 107 VAL A O 1
ATOM 838 N N . LEU A 1 108 ? 7.895 12.562 7.402 1 98.94 108 LEU A N 1
ATOM 839 C CA . LEU A 1 108 ? 9.164 13.062 6.887 1 98.94 108 LEU A CA 1
ATOM 840 C C . LEU A 1 108 ? 10.258 12.969 7.945 1 98.94 108 LEU A C 1
ATOM 842 O O . LEU A 1 108 ? 10.008 13.227 9.125 1 98.94 108 LEU A O 1
ATOM 846 N N . PHE A 1 109 ? 11.391 12.594 7.504 1 98.94 109 PHE A N 1
ATOM 847 C CA . PHE A 1 109 ? 12.609 12.672 8.289 1 98.94 109 PHE A CA 1
ATOM 848 C C . PHE A 1 109 ? 13.523 13.781 7.77 1 98.94 109 PHE A C 1
ATOM 850 O O . PHE A 1 109 ? 13.922 13.766 6.605 1 98.94 109 PHE A O 1
ATOM 857 N N . VAL A 1 110 ? 13.836 14.727 8.594 1 98.94 110 VAL A N 1
ATOM 858 C CA . VAL A 1 110 ? 14.586 15.906 8.172 1 98.94 110 VAL A CA 1
ATOM 859 C C . VAL A 1 110 ? 15.898 15.984 8.945 1 98.94 110 VAL A C 1
ATOM 861 O O . VAL A 1 110 ? 15.906 16.031 10.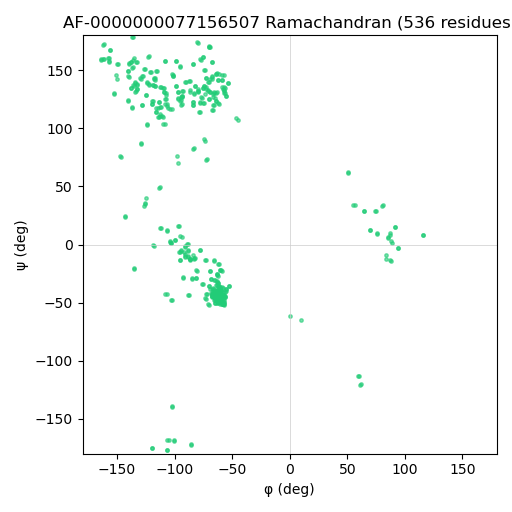172 1 98.94 110 VAL A O 1
ATOM 864 N N . ASP A 1 111 ? 16.953 15.977 8.227 1 98.69 111 ASP A N 1
ATOM 865 C CA . ASP A 1 111 ? 18.266 16.125 8.82 1 98.69 111 ASP A CA 1
ATOM 866 C C . ASP A 1 111 ? 18.734 17.578 8.781 1 98.69 111 ASP A C 1
ATOM 868 O O . ASP A 1 111 ? 18.797 18.188 7.707 1 98.69 111 ASP A O 1
ATOM 872 N N . VAL A 1 112 ? 19.047 18.094 9.922 1 97.81 112 VAL A N 1
ATOM 873 C CA . VAL A 1 112 ? 19.531 19.469 9.992 1 97.81 112 VAL A CA 1
ATOM 874 C C . VAL A 1 112 ? 20.438 19.641 11.211 1 97.81 112 VAL A C 1
ATOM 876 O O . VAL A 1 112 ? 20.109 19.156 12.305 1 97.81 112 VAL A O 1
ATOM 879 N N . ALA A 1 113 ? 21.609 20.203 11 1 96.81 113 ALA A N 1
ATOM 880 C CA . ALA A 1 113 ? 22.578 20.516 12.047 1 96.81 113 ALA A CA 1
ATOM 881 C C . ALA A 1 113 ? 22.938 19.266 12.844 1 96.81 113 ALA A C 1
ATOM 883 O O . ALA A 1 113 ? 23 19.312 14.078 1 96.81 113 ALA A O 1
ATOM 884 N N . GLY A 1 114 ? 22.969 18.172 12.211 1 97.06 114 GLY A N 1
ATOM 885 C CA . GLY A 1 114 ? 23.453 16.953 12.812 1 97.06 114 GLY A CA 1
ATOM 886 C C . GLY A 1 114 ? 22.391 16.172 13.555 1 97.06 114 GLY A C 1
ATOM 887 O O . GLY A 1 114 ? 22.672 15.148 14.172 1 97.06 114 GLY A O 1
ATOM 888 N N . THR A 1 115 ? 21.156 16.688 13.5 1 97.56 115 THR A N 1
ATOM 889 C CA . THR A 1 115 ? 20.047 16.031 14.164 1 97.56 115 THR A CA 1
ATOM 890 C C . THR A 1 115 ? 18.969 15.625 13.156 1 97.56 115 THR A C 1
ATOM 892 O O . THR A 1 115 ? 18.688 16.375 12.219 1 97.56 115 THR A O 1
ATOM 895 N N . ARG A 1 116 ? 18.469 14.453 13.336 1 98.38 116 ARG A N 1
ATOM 896 C CA . ARG A 1 116 ? 17.344 13.992 12.516 1 98.38 116 ARG A CA 1
ATOM 897 C C . ARG A 1 116 ? 16.016 14.211 13.242 1 98.38 116 ARG A C 1
ATOM 899 O O . ARG A 1 116 ? 15.875 13.859 14.414 1 98.38 116 ARG A O 1
ATOM 906 N N . PHE A 1 117 ? 15.031 14.812 12.539 1 98.88 117 PHE A N 1
ATOM 907 C CA . PHE A 1 117 ? 13.727 15.141 13.109 1 98.88 117 PHE A CA 1
ATOM 908 C C . PHE A 1 117 ? 12.617 14.383 12.398 1 98.88 117 PHE A C 1
ATOM 910 O O . PHE A 1 117 ? 12.688 14.148 11.195 1 98.88 117 PHE A O 1
ATOM 917 N N . LEU A 1 118 ? 11.617 13.961 13.156 1 98.88 118 LEU A N 1
ATOM 918 C CA . LEU A 1 118 ? 10.32 13.641 12.586 1 98.88 118 LEU A CA 1
ATOM 919 C C . LEU A 1 118 ? 9.523 14.906 12.305 1 98.88 118 LEU A C 1
ATOM 921 O O . LEU A 1 118 ? 9.227 15.68 13.219 1 98.88 118 LEU A O 1
ATOM 925 N N . ALA A 1 119 ? 9.242 15.234 11.078 1 98.88 119 ALA A N 1
ATOM 926 C CA . ALA A 1 119 ? 8.297 16.266 10.672 1 98.88 119 ALA A CA 1
ATOM 927 C C . ALA A 1 119 ? 7.027 15.648 10.086 1 98.88 119 ALA A C 1
ATOM 929 O O . ALA A 1 119 ? 7.098 14.75 9.25 1 98.88 119 ALA A O 1
ATOM 930 N N . ASP A 1 120 ? 5.918 16.078 10.586 1 98.75 120 ASP A N 1
ATOM 931 C CA . ASP A 1 120 ? 4.645 15.5 10.172 1 98.75 120 ASP A CA 1
ATOM 932 C C . ASP A 1 120 ? 3.531 16.547 10.18 1 98.75 120 ASP A C 1
ATOM 934 O O . ASP A 1 120 ? 2.633 16.5 11.016 1 98.75 120 ASP A O 1
ATOM 938 N N . PRO A 1 121 ? 3.518 17.406 9.203 1 98.44 121 PRO A N 1
ATOM 939 C CA . PRO A 1 121 ? 2.484 18.453 9.164 1 98.44 121 PRO A CA 1
ATOM 940 C C . PRO A 1 121 ? 1.139 17.922 8.664 1 98.44 121 PRO A C 1
ATOM 942 O O . PRO A 1 121 ? 0.146 18.656 8.664 1 98.44 121 PRO A O 1
ATOM 945 N N . GLY A 1 122 ? 1.119 16.609 8.242 1 97.81 122 GLY A N 1
ATOM 946 C CA . GLY A 1 122 ? -0.062 16.125 7.547 1 97.81 122 GLY A CA 1
ATOM 947 C C . GLY A 1 122 ? -0.915 15.203 8.398 1 97.81 122 GLY A C 1
ATOM 948 O O . GLY A 1 122 ? -1.811 14.531 7.883 1 97.81 122 GLY A O 1
ATOM 949 N N . PHE A 1 123 ? -0.676 15.117 9.734 1 97 123 PHE A N 1
ATOM 950 C CA . PHE A 1 123 ? -1.491 14.281 10.602 1 97 123 PHE A CA 1
ATOM 951 C C . PHE A 1 123 ? -2.561 15.109 11.305 1 97 123 PHE A C 1
ATOM 953 O O . PHE A 1 123 ? -2.455 15.383 12.5 1 97 123 PHE A O 1
ATOM 960 N N . GLY A 1 124 ? -3.621 15.531 10.773 1 90.44 124 GLY A N 1
ATOM 961 C CA . GLY A 1 124 ? -4.738 16.391 11.141 1 90.44 124 GLY A CA 1
ATOM 962 C C . GLY A 1 124 ? -4.617 16.953 12.547 1 90.44 124 GLY A C 1
ATOM 963 O O . GLY A 1 124 ? -4.684 18.172 12.734 1 90.44 124 GLY A O 1
ATOM 964 N N . SER A 1 125 ? -4.594 16.125 13.547 1 90.44 125 SER A N 1
ATOM 965 C CA . SER A 1 125 ? -4.41 16.562 14.93 1 90.44 125 SER A CA 1
ATOM 966 C C . SER A 1 125 ? -3.082 16.062 15.492 1 90.44 125 SER A C 1
ATOM 968 O O . SER A 1 125 ? -3.027 15.555 16.609 1 90.44 125 SER A O 1
ATOM 970 N N . GLY A 1 126 ? -2.08 16.297 14.703 1 95.44 126 GLY A N 1
ATOM 971 C CA . GLY A 1 126 ? -0.761 15.781 15.047 1 95.44 126 GLY A CA 1
ATOM 972 C C . GLY A 1 126 ? 0.156 16.844 15.625 1 95.44 126 GLY A C 1
ATOM 973 O O . GLY A 1 126 ? -0.269 17.656 16.453 1 95.44 126 GLY A O 1
ATOM 974 N N . LEU A 1 127 ? 1.381 16.828 15.234 1 97.69 127 LEU A N 1
ATOM 975 C CA . LEU A 1 127 ? 2.445 17.656 15.781 1 97.69 127 LEU A CA 1
ATOM 976 C C . LEU A 1 127 ? 2.326 19.094 15.273 1 97.69 127 LEU A C 1
ATOM 978 O O . LEU A 1 127 ? 2.168 19.312 14.078 1 97.69 127 LEU A O 1
ATOM 982 N N . LEU A 1 128 ? 2.475 20.031 16.188 1 97.94 128 LEU A N 1
ATOM 983 C CA . LEU A 1 128 ? 2.654 21.422 15.773 1 97.94 128 LEU A CA 1
ATOM 984 C C . LEU A 1 128 ? 4.105 21.688 15.383 1 97.94 128 LEU A C 1
ATOM 986 O O . LEU A 1 128 ? 4.375 22.531 14.531 1 97.94 128 LEU A O 1
ATOM 990 N N . MET A 1 129 ? 4.977 20.984 15.961 1 97.5 129 MET A N 1
ATOM 991 C CA . MET A 1 129 ? 6.402 21.141 15.688 1 97.5 129 MET A CA 1
ATOM 992 C C . MET A 1 129 ? 7.059 19.781 15.461 1 97.5 129 MET A C 1
ATOM 994 O O . MET A 1 129 ? 6.57 18.766 15.945 1 97.5 129 MET A O 1
ATOM 998 N N . PRO A 1 130 ? 8.195 19.703 14.766 1 98.5 130 PRO A N 1
ATOM 999 C CA . PRO A 1 130 ? 8.914 18.438 14.609 1 98.5 130 PRO A CA 1
ATOM 1000 C C . PRO A 1 130 ? 9.5 17.922 15.922 1 98.5 130 PRO A C 1
ATOM 1002 O O . PRO A 1 130 ? 9.656 18.688 16.875 1 98.5 130 PRO A O 1
ATOM 1005 N N . LEU A 1 131 ? 9.727 16.672 15.984 1 98.44 131 LEU A N 1
ATOM 1006 C CA . LEU A 1 131 ? 10.359 16.031 17.125 1 98.44 131 LEU A CA 1
ATOM 1007 C C . LEU A 1 131 ? 11.695 15.398 16.734 1 98.44 131 LEU A C 1
ATOM 1009 O O . LEU A 1 131 ? 11.805 14.789 15.68 1 98.44 131 LEU A O 1
ATOM 1013 N N . PRO A 1 132 ? 12.742 15.586 17.578 1 98.44 132 PRO A N 1
ATOM 1014 C CA . PRO A 1 132 ? 13.938 14.789 17.312 1 98.44 132 PRO A CA 1
ATOM 1015 C C . PRO A 1 132 ? 13.664 13.289 17.328 1 98.44 132 PRO A C 1
ATOM 1017 O O . PRO A 1 132 ? 12.883 12.812 18.141 1 98.44 132 PRO A O 1
ATOM 1020 N N . LEU A 1 133 ? 14.164 12.578 16.359 1 98.06 133 LEU A N 1
ATOM 1021 C CA . LEU A 1 133 ? 14.031 11.125 16.328 1 98.06 133 LEU A CA 1
ATOM 1022 C C . LEU A 1 133 ? 14.914 10.484 17.391 1 98.06 133 LEU A C 1
ATOM 1024 O O . LEU A 1 133 ? 15.898 9.812 17.078 1 98.06 133 LEU A O 1
ATOM 1028 N N . GLU A 1 134 ? 14.484 10.625 18.594 1 97.88 134 GLU A N 1
ATOM 1029 C CA . GLU A 1 134 ? 15.156 10.102 19.781 1 97.88 134 GLU A CA 1
ATOM 1030 C C . GLU A 1 134 ? 14.172 9.422 20.719 1 97.88 134 GLU A C 1
ATOM 1032 O O . GLU A 1 134 ? 13.062 9.922 20.922 1 97.88 134 GLU A O 1
ATOM 1037 N N . ASP A 1 135 ? 14.625 8.305 21.281 1 98.19 135 ASP A N 1
ATOM 1038 C CA . ASP A 1 135 ? 13.773 7.594 22.219 1 98.19 135 ASP A CA 1
ATOM 1039 C C . ASP A 1 135 ? 13.469 8.469 23.438 1 98.19 135 ASP A C 1
ATOM 1041 O O . ASP A 1 135 ? 14.383 8.969 24.094 1 98.19 135 ASP A O 1
ATOM 1045 N N . GLY A 1 136 ? 12.219 8.68 23.641 1 97.5 136 GLY A N 1
ATOM 1046 C CA . GLY A 1 136 ? 11.812 9.461 24.797 1 97.5 136 GLY A CA 1
ATOM 1047 C C . GLY A 1 136 ? 11.617 10.938 24.484 1 97.5 136 GLY A C 1
ATOM 1048 O O . GLY A 1 136 ? 11.203 11.703 25.359 1 97.5 136 GLY A O 1
ATOM 1049 N N . ALA A 1 137 ? 11.891 11.328 23.266 1 98.19 137 ALA A N 1
ATOM 1050 C CA . ALA A 1 137 ? 11.625 12.711 22.891 1 98.19 137 ALA A CA 1
ATOM 1051 C C . ALA A 1 137 ? 10.172 13.086 23.141 1 98.19 137 ALA A C 1
ATOM 1053 O O . ALA A 1 137 ? 9.266 12.297 22.859 1 98.19 137 ALA A O 1
ATOM 1054 N N . THR A 1 138 ? 9.93 14.234 23.719 1 97.94 138 THR A N 1
ATOM 1055 C CA . THR A 1 138 ? 8.586 14.688 24.047 1 97.94 138 THR A CA 1
ATOM 1056 C C . THR A 1 138 ? 8.391 16.156 23.656 1 97.94 138 THR A C 1
ATOM 1058 O O . THR A 1 138 ? 9.367 16.875 23.438 1 97.94 138 THR A O 1
ATOM 1061 N N . THR A 1 139 ? 7.172 16.547 23.531 1 96.56 139 THR A N 1
ATOM 1062 C CA . THR A 1 139 ? 6.789 17.938 23.359 1 96.56 139 THR A CA 1
ATOM 1063 C C . THR A 1 139 ? 5.398 18.188 23.938 1 96.56 139 THR A C 1
ATOM 1065 O O . THR A 1 139 ? 4.555 17.297 23.953 1 96.56 139 THR A O 1
ATOM 1068 N N . GLU A 1 140 ? 5.191 19.344 24.484 1 95 140 GLU A N 1
ATOM 1069 C CA . GLU A 1 140 ? 3.883 19.844 24.906 1 95 140 GLU A CA 1
ATOM 1070 C C . GLU A 1 140 ? 3.594 21.219 24.297 1 95 140 GLU A C 1
ATOM 1072 O O . GLU A 1 140 ? 2.896 22.031 24.906 1 95 140 GLU A O 1
ATOM 1077 N N . HIS A 1 141 ? 4.035 21.422 23.234 1 95.38 141 HIS A N 1
ATOM 1078 C CA . HIS A 1 141 ? 3.885 22.688 22.531 1 95.38 141 HIS A CA 1
ATOM 1079 C C . HIS A 1 141 ? 2.43 22.938 22.156 1 95.38 141 HIS A C 1
ATOM 1081 O O . HIS A 1 141 ? 1.77 22.062 21.594 1 95.38 141 HIS A O 1
ATOM 1087 N N . GLY A 1 142 ? 1.923 24.125 22.5 1 95.06 142 GLY A N 1
ATOM 1088 C CA . GLY A 1 142 ? 0.535 24.469 22.234 1 95.06 142 GLY A CA 1
ATOM 1089 C C . GLY A 1 142 ? -0.446 23.688 23.094 1 95.06 142 GLY A C 1
ATOM 1090 O O . GLY A 1 142 ? -1.638 23.625 22.781 1 95.06 142 GLY A O 1
ATOM 1091 N N . GLY A 1 143 ? 0.058 23.031 24.109 1 94.56 143 GLY A N 1
ATOM 1092 C CA . GLY A 1 143 ? -0.796 22.266 25 1 94.56 143 GLY A CA 1
ATOM 1093 C C . GLY A 1 143 ? -1.052 20.844 24.516 1 94.56 143 GLY A C 1
ATOM 1094 O O . GLY A 1 143 ? -1.91 20.141 25.062 1 94.56 143 GLY A O 1
ATOM 1095 N N . TRP A 1 144 ? -0.373 20.453 23.516 1 95.38 144 TRP A N 1
ATOM 1096 C CA . TRP A 1 144 ? -0.566 19.141 22.922 1 95.38 144 TRP A CA 1
ATOM 1097 C C . TRP A 1 144 ? 0.62 18.234 23.234 1 95.38 144 TRP A C 1
ATOM 1099 O O . TRP A 1 144 ? 1.671 18.328 22.594 1 95.38 144 TRP A O 1
ATOM 1109 N N . PRO A 1 145 ? 0.45 17.328 24.141 1 96.25 145 PRO A N 1
ATOM 1110 C CA . PRO A 1 145 ? 1.571 16.453 24.516 1 96.25 145 PRO A CA 1
ATOM 1111 C C . PRO A 1 145 ? 1.779 15.312 23.516 1 96.25 145 PRO A C 1
ATOM 1113 O O . PRO A 1 145 ? 0.814 14.656 23.109 1 96.25 145 PRO A O 1
ATOM 1116 N N . TYR A 1 146 ? 3 15.086 23.094 1 97.94 146 TYR A N 1
ATOM 1117 C CA . TYR A 1 146 ? 3.43 13.953 22.281 1 97.94 146 TYR A CA 1
ATOM 1118 C C . TYR A 1 146 ? 4.738 13.375 22.812 1 97.94 146 TYR A C 1
ATOM 1120 O O . TYR A 1 146 ? 5.535 14.078 23.422 1 97.94 146 TYR A O 1
ATOM 1128 N N . ARG A 1 147 ? 4.871 12.125 22.547 1 98.19 147 ARG A N 1
ATOM 1129 C CA . ARG A 1 147 ? 6.121 11.438 22.859 1 98.19 147 ARG A CA 1
ATOM 1130 C C . ARG A 1 147 ? 6.496 10.453 21.75 1 98.19 147 ARG A C 1
ATOM 1132 O O . ARG A 1 147 ? 5.621 9.852 21.141 1 98.19 147 ARG A O 1
ATOM 1139 N N . LEU A 1 148 ? 7.762 10.352 21.531 1 98.5 148 LEU A N 1
ATOM 1140 C CA . LEU A 1 148 ? 8.305 9.375 20.594 1 98.5 148 LEU A CA 1
ATOM 1141 C C . LEU A 1 148 ? 9.023 8.25 21.344 1 98.5 148 LEU A C 1
ATOM 1143 O O . LEU A 1 148 ? 9.883 8.516 22.188 1 98.5 148 LEU A O 1
ATOM 1147 N N . ARG A 1 149 ? 8.594 7.066 21.047 1 98.31 149 ARG A N 1
ATOM 1148 C CA . ARG A 1 149 ? 9.195 5.906 21.688 1 98.31 149 ARG A CA 1
ATOM 1149 C C . ARG A 1 149 ? 9.766 4.938 20.656 1 98.31 149 ARG A C 1
ATOM 1151 O O . ARG A 1 149 ? 9.117 4.641 19.656 1 98.31 149 ARG A O 1
ATOM 1158 N N . ARG A 1 150 ? 10.914 4.457 20.969 1 97.94 150 ARG A N 1
ATOM 1159 C CA . ARG A 1 150 ? 11.5 3.414 20.125 1 97.94 150 ARG A CA 1
ATOM 1160 C C . ARG A 1 150 ? 10.945 2.043 20.5 1 97.94 150 ARG A C 1
ATOM 1162 O O . ARG A 1 150 ? 10.828 1.708 21.672 1 97.94 150 ARG A O 1
ATOM 1169 N N . ASP A 1 151 ? 10.516 1.343 19.609 1 96.81 151 ASP A N 1
ATOM 1170 C CA . ASP A 1 151 ? 10.047 -0.032 19.719 1 96.81 151 ASP A CA 1
ATOM 1171 C C . ASP A 1 151 ? 10.711 -0.931 18.672 1 96.81 151 ASP A C 1
ATOM 1173 O O . ASP A 1 151 ? 10.125 -1.222 17.625 1 96.81 151 ASP A O 1
ATOM 1177 N N . GLY A 1 152 ? 11.945 -1.496 19.078 1 94.75 152 GLY A N 1
ATOM 1178 C CA . GLY A 1 152 ? 12.719 -2.193 18.062 1 94.75 152 GLY A CA 1
ATOM 1179 C C . GLY A 1 152 ? 13.125 -1.304 16.906 1 94.75 152 GLY A C 1
ATOM 1180 O O . GLY A 1 152 ? 13.758 -0.266 17.094 1 94.75 152 GLY A O 1
ATOM 1181 N N . ARG A 1 153 ? 12.688 -1.698 15.758 1 92.88 153 ARG A N 1
ATOM 1182 C CA . ARG A 1 153 ? 13.008 -0.918 14.562 1 92.88 153 ARG A CA 1
ATOM 1183 C C . ARG A 1 153 ? 11.969 0.175 14.328 1 92.88 153 ARG A C 1
ATOM 1185 O O . ARG A 1 153 ? 12.164 1.054 13.484 1 92.88 153 ARG A O 1
ATOM 1192 N N . LEU A 1 154 ? 10.984 0.144 15.125 1 97.5 154 LEU A N 1
ATOM 1193 C CA . LEU A 1 154 ? 9.875 1.069 14.898 1 97.5 154 LEU A CA 1
ATOM 1194 C C . LEU A 1 154 ? 9.953 2.254 15.859 1 97.5 154 LEU A C 1
ATOM 1196 O O . LEU A 1 154 ? 10.508 2.135 16.953 1 97.5 154 LEU A O 1
ATOM 1200 N N . TRP A 1 155 ? 9.555 3.328 15.375 1 98.69 155 TRP A N 1
ATOM 1201 C CA . TRP A 1 155 ? 9.211 4.492 16.188 1 98.69 155 TRP A CA 1
ATOM 1202 C C . TRP A 1 155 ? 7.699 4.574 16.391 1 98.69 155 TRP A C 1
ATOM 1204 O O . TRP A 1 155 ? 6.922 4.344 15.469 1 98.69 155 TRP A O 1
ATOM 1214 N N . ARG A 1 156 ? 7.328 4.867 17.609 1 98.81 156 ARG A N 1
ATOM 1215 C CA . ARG A 1 156 ? 5.922 5.074 17.953 1 98.81 156 ARG A CA 1
ATOM 1216 C C . ARG A 1 156 ? 5.672 6.504 18.422 1 98.81 156 ARG A C 1
ATOM 1218 O O . ARG A 1 156 ? 6.258 6.945 19.406 1 98.81 156 ARG A O 1
ATOM 1225 N N . LEU A 1 157 ? 4.914 7.258 17.672 1 98.81 157 LEU A N 1
ATOM 1226 C CA . LEU A 1 157 ? 4.445 8.555 18.141 1 98.81 157 LEU A CA 1
ATOM 1227 C C . LEU A 1 157 ? 3.186 8.406 18.984 1 98.81 157 LEU A C 1
ATOM 1229 O O . LEU A 1 157 ? 2.154 7.945 18.5 1 98.81 157 LEU A O 1
ATOM 1233 N N . GLU A 1 158 ? 3.279 8.836 20.219 1 98.62 158 GLU A N 1
ATOM 1234 C CA . GLU A 1 158 ? 2.191 8.578 21.156 1 98.62 158 GLU A CA 1
ATOM 1235 C C . GLU A 1 158 ? 1.622 9.883 21.703 1 98.62 158 GLU A C 1
ATOM 1237 O O . GLU A 1 158 ? 2.334 10.891 21.797 1 98.62 158 GLU A O 1
ATOM 1242 N N . LYS A 1 159 ? 0.367 9.898 22 1 97.19 159 LYS A N 1
ATOM 1243 C CA . LYS A 1 159 ? -0.333 10.984 22.688 1 97.19 159 LYS A CA 1
ATOM 1244 C C . LYS A 1 159 ? -1.332 10.438 23.703 1 97.19 159 LYS A C 1
ATOM 1246 O O . LYS A 1 159 ? -1.79 9.297 23.594 1 97.19 159 LYS A O 1
ATOM 1251 N N . PRO A 1 160 ? -1.662 11.25 24.703 1 94.5 160 PRO A N 1
ATOM 1252 C CA . PRO A 1 160 ? -2.66 10.781 25.672 1 94.5 160 PRO A CA 1
ATOM 1253 C C . PRO A 1 160 ? -4.066 10.727 25.078 1 94.5 160 PRO A C 1
ATOM 1255 O O . PRO A 1 160 ? -4.445 11.594 24.297 1 94.5 160 PRO A O 1
ATOM 1258 N N . ASP A 1 161 ? -4.777 9.641 25.469 1 91.44 161 ASP A N 1
ATOM 1259 C CA . ASP A 1 161 ? -6.188 9.578 25.109 1 91.44 161 ASP A CA 1
ATOM 1260 C C . ASP A 1 161 ? -7.051 10.305 26.141 1 91.44 161 ASP A C 1
ATOM 1262 O O . ASP A 1 161 ? -6.535 11.07 26.953 1 91.44 161 ASP A O 1
ATOM 1266 N N . GLU A 1 162 ? -8.336 10.172 26 1 84.69 162 GLU A N 1
ATOM 1267 C CA . GLU A 1 162 ? -9.281 10.891 26.859 1 84.69 162 GLU A CA 1
ATOM 1268 C C . GLU A 1 162 ? -9.094 10.508 28.328 1 84.69 162 GLU A C 1
ATOM 1270 O O . GLU A 1 162 ? -9.469 11.258 29.234 1 84.69 162 GLU A O 1
ATOM 1275 N N . HIS A 1 163 ? -8.484 9.328 28.562 1 90 163 HIS A N 1
ATOM 1276 C CA . HIS A 1 163 ? -8.281 8.844 29.938 1 90 163 HIS A CA 1
ATOM 1277 C C . HIS A 1 163 ? -6.855 9.117 30.406 1 90 163 HIS A C 1
ATOM 1279 O O . HIS A 1 163 ? -6.469 8.695 31.5 1 90 163 HIS A O 1
ATOM 1285 N N . GLY A 1 164 ? -6.113 9.766 29.578 1 90.69 164 GLY A N 1
ATOM 1286 C CA . GLY A 1 164 ? -4.754 10.102 29.953 1 90.69 164 GLY A CA 1
ATOM 1287 C C . GLY A 1 164 ? -3.756 9 29.672 1 90.69 164 GLY A C 1
ATOM 1288 O O . GLY A 1 164 ? -2.578 9.109 30.016 1 90.69 164 GLY A O 1
ATOM 1289 N N . GLU A 1 165 ? -4.227 7.98 29.031 1 95.75 165 GLU A N 1
ATOM 1290 C CA . GLU A 1 165 ? -3.344 6.875 28.672 1 95.75 165 GLU A CA 1
ATOM 1291 C C . GLU A 1 165 ? -2.65 7.133 27.344 1 95.75 165 GLU A C 1
ATOM 1293 O O . GLU A 1 165 ? -3.289 7.559 26.375 1 95.75 165 GLU A O 1
ATOM 1298 N N . TRP A 1 166 ? -1.376 6.938 27.328 1 96.81 166 TRP A N 1
ATOM 1299 C CA . TRP A 1 166 ? -0.612 7.141 26.109 1 96.81 166 TRP A CA 1
ATOM 1300 C C . TRP A 1 166 ? -0.939 6.066 25.078 1 96.81 166 TRP A C 1
ATOM 1302 O O . TRP A 1 166 ? -0.864 4.871 25.375 1 96.81 166 TRP A O 1
ATOM 1312 N N . VAL A 1 167 ? -1.323 6.508 23.938 1 97.56 167 VAL A N 1
ATOM 1313 C CA . VAL A 1 167 ? -1.643 5.605 22.828 1 97.56 167 VAL A CA 1
ATOM 1314 C C . VAL A 1 167 ? -0.876 6.027 21.578 1 97.56 167 VAL A C 1
ATOM 1316 O O . VAL A 1 167 ? -0.657 7.219 21.359 1 97.56 167 VAL A O 1
ATOM 1319 N N . ALA A 1 168 ? -0.496 5.047 20.828 1 98.25 168 ALA A N 1
ATOM 1320 C CA . ALA A 1 168 ? 0.245 5.355 19.594 1 98.25 168 ALA A CA 1
ATOM 1321 C C . ALA A 1 168 ? -0.681 5.918 18.531 1 98.25 168 ALA A C 1
ATOM 1323 O O . ALA A 1 168 ? -1.681 5.289 18.172 1 98.25 168 ALA A O 1
ATOM 1324 N N . ALA A 1 169 ? -0.362 7.086 18.094 1 98.06 169 ALA A N 1
ATOM 1325 C CA . ALA A 1 169 ? -1.06 7.652 16.953 1 98.06 169 ALA A CA 1
ATOM 1326 C C . ALA A 1 169 ? -0.628 6.965 15.656 1 98.06 169 ALA A C 1
ATOM 1328 O O . ALA A 1 169 ? -1.468 6.59 14.836 1 98.06 169 ALA A O 1
ATOM 1329 N N . HIS A 1 170 ? 0.615 6.801 15.492 1 98.69 170 HIS A N 1
ATOM 1330 C CA . HIS A 1 170 ? 1.151 6.043 14.367 1 98.69 170 HIS A CA 1
ATOM 1331 C C . HIS A 1 170 ? 2.541 5.5 14.68 1 98.69 170 HIS A C 1
ATOM 1333 O O . HIS A 1 170 ? 3.123 5.836 15.719 1 98.69 170 HIS A O 1
ATOM 1339 N N . ALA A 1 171 ? 3 4.637 13.891 1 98.81 171 ALA A N 1
ATOM 1340 C CA . ALA A 1 171 ? 4.32 4.027 14.031 1 98.81 171 ALA A CA 1
ATOM 1341 C C . ALA A 1 171 ? 4.996 3.861 12.672 1 98.81 171 ALA A C 1
ATOM 1343 O O . ALA A 1 171 ? 4.32 3.676 11.656 1 98.81 171 ALA A O 1
ATOM 1344 N N . PHE A 1 172 ? 6.273 3.938 12.695 1 98.69 172 PHE A N 1
ATOM 1345 C CA . PHE A 1 172 ? 7.035 3.881 11.445 1 98.69 172 PHE A CA 1
ATOM 1346 C C . PHE A 1 172 ? 8.469 3.432 11.711 1 98.69 172 PHE A C 1
ATOM 1348 O O . PHE A 1 172 ? 8.93 3.451 12.852 1 98.69 172 PHE A O 1
ATOM 1355 N N . ASP A 1 173 ? 9.086 2.928 10.703 1 97.69 173 ASP A N 1
ATOM 1356 C CA . ASP A 1 173 ? 10.539 2.855 10.68 1 97.69 173 ASP A CA 1
ATOM 1357 C C . ASP A 1 173 ? 11.125 3.879 9.711 1 97.69 173 ASP A C 1
ATOM 1359 O O . ASP A 1 173 ? 10.391 4.699 9.148 1 97.69 173 ASP A O 1
ATOM 1363 N N . GLU A 1 174 ? 12.352 3.867 9.555 1 96.75 174 GLU A N 1
ATOM 1364 C CA . GLU A 1 174 ? 12.992 4.941 8.805 1 96.75 174 GLU A CA 1
ATOM 1365 C C . GLU A 1 174 ? 13.234 4.535 7.352 1 96.75 174 GLU A C 1
ATOM 1367 O O . GLU A 1 174 ? 14.016 5.176 6.645 1 96.75 174 GLU A O 1
ATOM 1372 N N . THR A 1 175 ? 12.562 3.457 6.91 1 95.75 175 THR A N 1
ATOM 1373 C CA . THR A 1 175 ? 12.727 3.006 5.531 1 95.75 175 THR A CA 1
ATOM 1374 C C . THR A 1 175 ? 12.211 4.059 4.555 1 95.75 175 THR A C 1
ATOM 1376 O O . THR A 1 175 ? 11.047 4.457 4.617 1 95.75 175 THR A O 1
ATOM 1379 N N . PRO A 1 176 ? 13.094 4.512 3.625 1 97.06 176 PRO A N 1
ATOM 1380 C CA . PRO A 1 176 ? 12.625 5.465 2.617 1 97.06 176 PRO A CA 1
ATOM 1381 C C . PRO A 1 176 ? 11.562 4.867 1.692 1 97.06 176 PRO A C 1
ATOM 1383 O O . PRO A 1 176 ? 11.594 3.668 1.406 1 97.06 176 PRO A O 1
ATOM 1386 N N . GLN A 1 177 ? 10.664 5.672 1.273 1 97.94 177 GLN A N 1
ATOM 1387 C CA . GLN A 1 177 ? 9.625 5.262 0.335 1 97.94 177 GLN A CA 1
ATOM 1388 C C . GLN A 1 177 ? 9.859 5.879 -1.043 1 97.94 177 GLN A C 1
ATOM 1390 O O . GLN A 1 177 ? 10.547 6.895 -1.168 1 97.94 177 GLN A O 1
ATOM 1395 N N . ARG A 1 178 ? 9.289 5.262 -2.027 1 97.81 178 ARG A N 1
ATOM 1396 C CA . ARG A 1 178 ? 9.289 5.762 -3.398 1 97.81 178 ARG A CA 1
ATOM 1397 C C . ARG A 1 178 ? 7.973 6.469 -3.715 1 97.81 178 ARG A C 1
ATOM 1399 O O . ARG A 1 178 ? 6.953 6.211 -3.076 1 97.81 178 ARG A O 1
ATOM 1406 N N . PRO A 1 179 ? 7.988 7.359 -4.734 1 97.94 179 PRO A N 1
ATOM 1407 C CA . PRO A 1 179 ? 6.742 8.023 -5.125 1 97.94 179 PRO A CA 1
ATOM 1408 C C . PRO A 1 179 ? 5.609 7.043 -5.395 1 97.94 179 PRO A C 1
ATOM 1410 O O . PRO A 1 179 ? 4.465 7.285 -4.996 1 97.94 179 PRO A O 1
ATOM 1413 N N . ILE A 1 180 ? 5.855 5.863 -5.949 1 98.25 180 ILE A N 1
ATOM 1414 C CA . ILE A 1 180 ? 4.836 4.883 -6.305 1 98.25 180 ILE A CA 1
ATOM 1415 C C . ILE A 1 180 ? 4.199 4.316 -5.039 1 98.25 180 ILE A C 1
ATOM 1417 O O . ILE A 1 180 ? 3.023 3.947 -5.035 1 98.25 180 ILE A O 1
ATOM 1421 N N . ASP A 1 181 ? 4.984 4.277 -3.961 1 98.44 181 ASP A N 1
ATOM 1422 C CA . ASP A 1 181 ? 4.426 3.791 -2.703 1 98.44 181 ASP A CA 1
ATOM 1423 C C . ASP A 1 181 ? 3.301 4.703 -2.213 1 98.44 181 ASP A C 1
ATOM 1425 O O . ASP A 1 181 ? 2.305 4.227 -1.661 1 98.44 181 ASP A O 1
ATOM 1429 N N . TYR A 1 182 ? 3.434 5.98 -2.457 1 98.69 182 TYR A N 1
ATOM 1430 C CA . TYR A 1 182 ? 2.393 6.926 -2.07 1 98.69 182 TYR A CA 1
ATOM 1431 C C . TYR A 1 182 ? 1.203 6.844 -3.02 1 98.69 182 TYR A C 1
ATOM 1433 O O . TYR A 1 182 ? 0.058 7.051 -2.611 1 98.69 182 TYR A O 1
ATOM 1441 N N . VAL A 1 183 ? 1.489 6.574 -4.281 1 98.69 183 VAL A N 1
ATOM 1442 C CA . VAL A 1 183 ? 0.398 6.367 -5.227 1 98.69 183 VAL A CA 1
ATOM 1443 C C . VAL A 1 183 ? -0.49 5.223 -4.75 1 98.69 183 VAL A C 1
ATOM 1445 O O . VAL A 1 183 ? -1.717 5.348 -4.723 1 98.69 183 VAL A O 1
ATOM 1448 N N . VAL A 1 184 ? 0.085 4.145 -4.281 1 98.69 184 VAL A N 1
ATOM 1449 C CA . VAL A 1 184 ? -0.639 2.973 -3.793 1 98.69 184 VAL A CA 1
ATOM 1450 C C . VAL A 1 184 ? -1.442 3.342 -2.549 1 98.69 184 VAL A C 1
ATOM 1452 O O . VAL A 1 184 ? -2.646 3.088 -2.482 1 98.69 184 VAL A O 1
ATOM 1455 N N . ALA A 1 185 ? -0.803 3.957 -1.614 1 98.75 185 ALA A N 1
ATOM 1456 C CA . ALA A 1 185 ? -1.447 4.32 -0.354 1 98.75 185 ALA A CA 1
ATOM 1457 C C . ALA A 1 185 ? -2.555 5.348 -0.581 1 98.75 185 ALA A C 1
ATOM 1459 O O . ALA A 1 185 ? -3.631 5.246 0.013 1 98.75 185 ALA A O 1
ATOM 1460 N N . ASN A 1 186 ? -2.299 6.309 -1.463 1 98.75 186 ASN A N 1
ATOM 1461 C CA . ASN A 1 186 ? -3.273 7.344 -1.796 1 98.75 186 ASN A CA 1
ATOM 1462 C C . ASN A 1 186 ? -4.52 6.75 -2.445 1 98.75 186 ASN A C 1
ATOM 1464 O O . ASN A 1 186 ? -5.641 7.16 -2.135 1 98.75 186 ASN A O 1
ATOM 1468 N N . HIS A 1 187 ? -4.332 5.82 -3.301 1 98.75 187 HIS A N 1
ATOM 1469 C CA . HIS A 1 187 ? -5.457 5.18 -3.975 1 98.75 187 HIS A CA 1
ATOM 1470 C C . HIS A 1 187 ? -6.363 4.469 -2.979 1 98.75 187 HIS A C 1
ATOM 1472 O O . HIS A 1 187 ? -7.586 4.621 -3.027 1 98.75 187 HIS A O 1
ATOM 1478 N N . PHE A 1 188 ? -5.766 3.75 -2.082 1 98.62 188 PHE A N 1
ATOM 1479 C CA . PHE A 1 188 ? -6.551 3.08 -1.053 1 98.62 188 PHE A CA 1
ATOM 1480 C C . PHE A 1 188 ? -7.281 4.098 -0.18 1 98.62 188 PHE A C 1
ATOM 1482 O O . PHE A 1 188 ? -8.492 4.008 0.006 1 98.62 188 PHE A O 1
ATOM 1489 N N . THR A 1 189 ? -6.566 5.066 0.299 1 98.56 189 THR A N 1
ATOM 1490 C CA . THR A 1 189 ? -7.09 6.047 1.243 1 98.56 189 THR A CA 1
ATOM 1491 C C . THR A 1 189 ? -8.234 6.844 0.618 1 98.56 189 THR A C 1
ATOM 1493 O O . THR A 1 189 ? -9.234 7.133 1.283 1 98.56 189 THR A O 1
ATOM 1496 N N . ALA A 1 190 ? -8.148 7.062 -0.674 1 98.56 190 ALA A N 1
ATOM 1497 C CA . ALA A 1 190 ? -9.07 7.984 -1.329 1 98.56 190 ALA A CA 1
ATOM 1498 C C . ALA A 1 190 ? -10.25 7.238 -1.935 1 98.56 190 ALA A C 1
ATOM 1500 O O . ALA A 1 190 ? -11.266 7.848 -2.297 1 98.56 190 ALA A O 1
ATOM 1501 N N . THR A 1 191 ? -10.133 5.844 -2.033 1 98.25 191 THR A N 1
ATOM 1502 C CA . THR A 1 191 ? -11.172 5.23 -2.855 1 98.25 191 THR A CA 1
ATOM 1503 C C . THR A 1 191 ? -11.727 3.982 -2.18 1 98.25 191 THR A C 1
ATOM 1505 O O . THR A 1 191 ? -12.805 3.5 -2.547 1 98.25 191 THR A O 1
ATOM 1508 N N . HIS A 1 192 ? -11.055 3.381 -1.279 1 98.06 192 HIS A N 1
ATOM 1509 C CA . HIS A 1 192 ? -11.547 2.15 -0.673 1 98.06 192 HIS A CA 1
ATOM 1510 C C . HIS A 1 192 ? -12.711 2.432 0.277 1 98.06 192 HIS A C 1
ATOM 1512 O O . HIS A 1 192 ? -12.672 3.402 1.036 1 98.06 192 HIS A O 1
ATOM 1518 N N . SER A 1 193 ? -13.648 1.586 0.311 1 95 193 SER A N 1
ATOM 1519 C CA . SER A 1 193 ? -14.875 1.806 1.074 1 95 193 SER A CA 1
ATOM 1520 C C . SER A 1 193 ? -14.602 1.752 2.574 1 95 193 SER A C 1
ATOM 1522 O O . SER A 1 193 ? -15.352 2.332 3.365 1 95 193 SER A O 1
ATOM 1524 N N . HIS A 1 194 ? -13.523 1.087 2.934 1 91.25 194 HIS A N 1
ATOM 1525 C CA . HIS A 1 194 ? -13.242 0.951 4.359 1 91.25 194 HIS A CA 1
ATOM 1526 C C . HIS A 1 194 ? -12.297 2.051 4.844 1 91.25 194 HIS A C 1
ATOM 1528 O O . HIS A 1 194 ? -12.008 2.145 6.035 1 91.25 194 HIS A O 1
ATOM 1534 N N . SER A 1 195 ? -11.82 2.84 3.947 1 95.88 195 SER A N 1
ATOM 1535 C CA . SER A 1 195 ? -11.047 4.008 4.355 1 95.88 195 SER A CA 1
ATOM 1536 C C . SER A 1 195 ? -11.914 5.012 5.109 1 95.88 195 SER A C 1
ATOM 1538 O O . SER A 1 195 ? -13 5.363 4.652 1 95.88 195 SER A O 1
ATOM 1540 N N . PRO A 1 196 ? -11.477 5.484 6.25 1 94.38 196 PRO A N 1
ATOM 1541 C CA . PRO A 1 196 ? -12.258 6.5 6.961 1 94.38 196 PRO A CA 1
ATOM 1542 C C . PRO A 1 196 ? -12.469 7.766 6.137 1 94.38 196 PRO A C 1
ATOM 1544 O O . PRO A 1 196 ? -13.469 8.469 6.324 1 94.38 196 PRO A O 1
ATOM 1547 N N . PHE A 1 197 ? -11.664 8 5.195 1 97.38 197 PHE A N 1
ATOM 1548 C CA . PHE A 1 197 ? -11.695 9.242 4.43 1 97.38 197 PHE A CA 1
ATOM 1549 C C . PHE A 1 197 ? -12.773 9.188 3.355 1 97.38 197 PHE A C 1
ATOM 1551 O O . PHE A 1 197 ? -13.188 10.227 2.832 1 97.38 197 PHE A O 1
ATOM 1558 N N . THR A 1 198 ? -13.141 7.977 2.992 1 97.31 198 THR A N 1
ATOM 1559 C CA . THR A 1 198 ? -14.234 7.867 2.025 1 97.31 198 THR A CA 1
ATOM 1560 C C . THR A 1 198 ? -15.586 7.883 2.73 1 97.31 198 THR A C 1
ATOM 1562 O O . THR A 1 198 ? -16.625 8.07 2.09 1 97.31 198 THR A O 1
ATOM 1565 N N . GLN A 1 199 ? -15.617 7.727 4.02 1 94.56 199 GLN A N 1
ATOM 1566 C CA . GLN A 1 199 ? -16.859 7.445 4.742 1 94.56 199 GLN A CA 1
ATOM 1567 C C . GLN A 1 199 ? -17.516 8.734 5.23 1 94.56 199 GLN A C 1
ATOM 1569 O O . GLN A 1 199 ? -18.734 8.789 5.402 1 94.56 199 GLN A O 1
ATOM 1574 N N . ARG A 1 200 ? -16.672 9.719 5.48 1 95.19 200 ARG A N 1
ATOM 1575 C CA . ARG A 1 200 ? -17.219 10.969 6.004 1 95.19 200 ARG A CA 1
ATOM 1576 C C . ARG A 1 200 ? -16.297 12.141 5.715 1 95.19 200 ARG A C 1
ATOM 1578 O O . ARG A 1 200 ? -15.117 11.953 5.426 1 95.19 200 ARG A O 1
ATOM 1585 N N . LEU A 1 201 ? -16.891 13.305 5.789 1 97.5 201 LEU A N 1
ATOM 1586 C CA . LEU A 1 201 ? -16.109 14.539 5.703 1 97.5 201 LEU A CA 1
ATOM 1587 C C . LEU A 1 201 ? -15.25 14.719 6.945 1 97.5 201 LEU A C 1
ATOM 1589 O O . LEU A 1 201 ? -15.727 14.539 8.07 1 97.5 201 LEU A O 1
ATOM 1593 N N . ILE A 1 202 ? -14.047 14.992 6.762 1 98.19 202 ILE A N 1
ATOM 1594 C CA . ILE A 1 202 ? -13.094 15.234 7.844 1 98.19 202 ILE A CA 1
ATOM 1595 C C . ILE A 1 202 ? -12.359 16.547 7.605 1 98.19 202 ILE A C 1
ATOM 1597 O O . ILE A 1 202 ? -11.703 16.719 6.574 1 98.19 202 ILE A O 1
ATOM 1601 N N . VAL A 1 203 ? -12.469 17.438 8.461 1 98.06 203 VAL A N 1
ATOM 1602 C CA . VAL A 1 203 ? -11.766 18.719 8.438 1 98.06 203 VAL A CA 1
ATOM 1603 C C . VAL A 1 203 ? -11.188 19.016 9.82 1 98.06 203 VAL A C 1
ATOM 1605 O O . VAL A 1 203 ? -11.875 18.859 10.836 1 98.06 203 VAL A O 1
ATOM 1608 N N . GLN A 1 204 ? -9.938 19.375 9.836 1 98.06 204 GLN A N 1
ATOM 1609 C CA . GLN A 1 204 ? -9.305 19.719 11.109 1 98.06 204 GLN A CA 1
ATOM 1610 C C . GLN A 1 204 ? -8.461 20.984 10.977 1 98.06 204 GLN A C 1
ATOM 1612 O O . GLN A 1 204 ? -7.773 21.188 9.969 1 98.06 204 GLN A O 1
ATOM 1617 N N . ARG A 1 205 ? -8.57 21.844 11.961 1 97.69 205 ARG A N 1
ATOM 1618 C CA . ARG A 1 205 ? -7.746 23.031 12.125 1 97.69 205 ARG A CA 1
ATOM 1619 C C . ARG A 1 205 ? -7.051 23.031 13.484 1 97.69 205 ARG A C 1
ATOM 1621 O O . ARG A 1 205 ? -7.66 23.391 14.5 1 97.69 205 ARG A O 1
ATOM 1628 N N . LEU A 1 206 ? -5.801 22.719 13.422 1 97.44 206 LEU A N 1
ATOM 1629 C CA . LEU A 1 206 ? -5.012 22.641 14.648 1 97.44 206 LEU A CA 1
ATOM 1630 C C . LEU A 1 206 ? -4.309 23.969 14.922 1 97.44 206 LEU A C 1
ATOM 1632 O O . LEU A 1 206 ? -3.768 24.594 14 1 97.44 206 LEU A O 1
ATOM 1636 N N . ASP A 1 207 ? -4.402 24.438 16.094 1 97 207 ASP A N 1
ATOM 1637 C CA . ASP A 1 207 ? -3.719 25.641 16.562 1 97 207 ASP A CA 1
ATOM 1638 C C . ASP A 1 207 ? -3.137 25.422 17.953 1 97 207 ASP A C 1
ATOM 1640 O O . ASP A 1 207 ? -3.219 24.312 18.5 1 97 207 ASP A O 1
ATOM 1644 N N . ARG A 1 208 ? -2.475 26.5 18.406 1 96.25 208 ARG A N 1
ATOM 1645 C CA . ARG A 1 208 ? -2.1 26.469 19.812 1 96.25 208 ARG A CA 1
ATOM 1646 C C . ARG A 1 208 ? -3.332 26.5 20.703 1 96.25 208 ARG A C 1
ATOM 1648 O O . ARG A 1 208 ? -4.215 27.344 20.531 1 96.25 208 ARG A O 1
ATOM 1655 N N . GLY A 1 209 ? -3.467 25.453 21.516 1 94.62 209 GLY A N 1
ATOM 1656 C CA . GLY A 1 209 ? -4.461 25.453 22.578 1 94.62 209 GLY A CA 1
ATOM 1657 C C . GLY A 1 209 ? -5.816 24.953 22.125 1 94.62 209 GLY A C 1
ATOM 1658 O O . GLY A 1 209 ? -6.699 24.688 22.938 1 94.62 209 GLY A O 1
ATOM 1659 N N . SER A 1 210 ? -5.953 24.875 20.844 1 95.5 210 SER A N 1
ATOM 1660 C CA . SER A 1 210 ? -7.266 24.422 20.406 1 95.5 210 SER A CA 1
ATOM 1661 C C . SER A 1 210 ? -7.168 23.672 19.078 1 95.5 210 SER A C 1
ATOM 1663 O O . SER A 1 210 ? -6.199 23.844 18.328 1 95.5 210 SER A O 1
ATOM 1665 N N . CYS A 1 211 ? -8.141 22.797 18.828 1 96.31 211 CYS A N 1
ATOM 1666 C CA . CYS A 1 211 ? -8.336 22.109 17.547 1 96.31 211 CYS A CA 1
ATOM 1667 C C . CYS A 1 211 ? -9.812 22.094 17.172 1 96.31 211 CYS A C 1
ATOM 1669 O O . CYS A 1 211 ? -10.648 21.578 17.922 1 96.31 211 CYS A O 1
ATOM 1671 N N . ARG A 1 212 ? -10.148 22.719 16.047 1 96.94 212 ARG A N 1
ATOM 1672 C CA . ARG A 1 212 ? -11.5 22.688 15.492 1 96.94 212 ARG A CA 1
ATOM 1673 C C . ARG A 1 212 ? -11.648 21.562 14.477 1 96.94 212 ARG A C 1
ATOM 1675 O O . ARG A 1 212 ? -10.828 21.422 13.57 1 96.94 212 ARG A O 1
ATOM 1682 N N . LYS A 1 213 ? -12.68 20.734 14.672 1 97 213 LYS A N 1
ATOM 1683 C CA . LYS A 1 213 ? -12.836 19.531 13.859 1 97 213 LYS A CA 1
ATOM 1684 C C . LYS A 1 213 ? -14.266 19.391 13.344 1 97 213 LYS A C 1
ATOM 1686 O O . LYS A 1 213 ? -15.219 19.688 14.07 1 97 213 LYS A O 1
ATOM 1691 N N . LEU A 1 214 ? -14.383 19.094 12.125 1 97.56 214 LEU A N 1
ATOM 1692 C CA . LEU A 1 214 ? -15.648 18.641 11.547 1 97.56 214 LEU A CA 1
ATOM 1693 C C . LEU A 1 214 ? -15.539 17.188 11.086 1 97.56 214 LEU A C 1
ATOM 1695 O O . LEU A 1 214 ? -14.805 16.875 10.148 1 97.56 214 LEU A O 1
ATOM 1699 N N . PHE A 1 215 ? -16.203 16.234 11.766 1 96.38 215 PHE A N 1
ATOM 1700 C CA . PHE A 1 215 ? -16.297 14.828 11.414 1 96.38 215 PHE A CA 1
ATOM 1701 C C . PHE A 1 215 ? -17.719 14.469 10.977 1 96.38 215 PHE A C 1
ATOM 1703 O O . PHE A 1 215 ? -18.609 14.32 11.805 1 96.38 215 PHE A O 1
ATOM 1710 N N . GLY A 1 216 ? -17.781 14.211 9.695 1 96.12 216 GLY A N 1
ATOM 1711 C CA . GLY A 1 216 ? -19.141 14.086 9.188 1 96.12 216 GLY A CA 1
ATOM 1712 C C . GLY A 1 216 ? -19.969 15.344 9.398 1 96.12 216 GLY A C 1
ATOM 1713 O O . GLY A 1 216 ? -19.656 16.406 8.852 1 96.12 216 GLY A O 1
ATOM 1714 N N . ASN A 1 217 ? -20.938 15.195 10.234 1 96.12 217 ASN A N 1
ATOM 1715 C CA . ASN A 1 217 ? -21.781 16.359 10.5 1 96.12 217 ASN A CA 1
ATOM 1716 C C . ASN A 1 217 ? -21.594 16.859 11.93 1 96.12 217 ASN A C 1
ATOM 1718 O O . ASN A 1 217 ? -22.438 17.609 12.438 1 96.12 217 ASN A O 1
ATOM 1722 N N . ARG A 1 218 ? -20.578 16.391 12.539 1 96.88 218 ARG A N 1
ATOM 1723 C CA . ARG A 1 218 ? -20.344 16.781 13.922 1 96.88 218 ARG A CA 1
ATOM 1724 C C . ARG A 1 218 ? -19.172 17.75 14.023 1 96.88 218 ARG A C 1
ATOM 1726 O O . ARG A 1 218 ? -18.031 17.422 13.664 1 96.88 218 ARG A O 1
ATOM 1733 N N . LEU A 1 219 ? -19.469 18.891 14.5 1 97.31 219 LEU A N 1
ATOM 1734 C CA . LEU A 1 219 ? -18.469 19.938 14.734 1 97.31 219 LEU A CA 1
ATOM 1735 C C . LEU A 1 219 ? -18.031 19.938 16.188 1 97.31 219 LEU A C 1
ATOM 1737 O O . LEU A 1 219 ? -18.859 20 17.094 1 97.31 219 LEU A O 1
ATOM 1741 N N . LEU A 1 220 ? -16.766 19.844 16.359 1 95.56 220 LEU A N 1
ATOM 1742 C CA . LEU A 1 220 ? -16.188 19.797 17.703 1 95.56 220 LEU A CA 1
ATOM 1743 C C . LEU A 1 220 ? -15.016 20.75 17.828 1 95.56 220 LEU A C 1
ATOM 1745 O O . LEU A 1 220 ? -14.188 20.859 16.922 1 95.56 220 LEU A O 1
ATOM 1749 N N . VAL A 1 221 ? -14.961 21.453 18.953 1 95.44 221 VAL A N 1
ATOM 1750 C CA . VAL A 1 221 ? -13.789 22.234 19.297 1 95.44 221 VAL A CA 1
ATOM 1751 C C . VAL A 1 221 ? -13.109 21.625 20.531 1 95.44 221 VAL A C 1
ATOM 1753 O O . VAL A 1 221 ? -13.672 21.625 21.625 1 95.44 221 VAL A O 1
ATOM 1756 N N . GLU A 1 222 ? -11.969 21.109 20.312 1 94.25 222 GLU A N 1
ATOM 1757 C CA . GLU A 1 222 ? -11.156 20.562 21.391 1 94.25 222 GLU A CA 1
ATOM 1758 C C . GLU A 1 222 ? -10.219 21.625 21.953 1 94.25 222 GLU A C 1
ATOM 1760 O O . GLU A 1 222 ? -9.664 22.438 21.203 1 94.25 222 GLU A O 1
ATOM 1765 N N . HIS A 1 223 ? -10.086 21.594 23.281 1 93.5 223 HIS A N 1
ATOM 1766 C CA . HIS A 1 223 ? -9.164 22.5 23.938 1 93.5 223 HIS A CA 1
ATOM 1767 C C . HIS A 1 223 ? -8.062 21.734 24.672 1 93.5 223 HIS A C 1
ATOM 1769 O O . HIS A 1 223 ? -8.312 20.672 25.25 1 93.5 223 HIS A O 1
ATOM 1775 N N . ALA A 1 224 ? -6.883 22.297 24.609 1 89.75 224 ALA A N 1
ATOM 1776 C CA . ALA A 1 224 ? -5.723 21.641 25.203 1 89.75 224 ALA A CA 1
ATOM 1777 C C . ALA A 1 224 ? -5.801 21.641 26.719 1 89.75 224 ALA A C 1
ATOM 1779 O O . ALA A 1 224 ? -5.348 20.703 27.375 1 89.75 224 ALA A O 1
ATOM 1780 N N . THR A 1 225 ? -6.316 22.656 27.375 1 86.06 225 THR A N 1
ATOM 1781 C CA . THR A 1 225 ? -6.234 22.828 28.828 1 86.06 225 THR A CA 1
ATOM 1782 C C . THR A 1 225 ? -7.625 22.844 29.453 1 86.06 225 THR A C 1
ATOM 1784 O O . THR A 1 225 ? -7.766 23.016 30.656 1 86.06 225 THR A O 1
ATOM 1787 N N . ARG A 1 226 ? -8.625 22.719 28.656 1 84.44 226 ARG A N 1
ATOM 1788 C CA . ARG A 1 226 ? -9.977 22.688 29.188 1 84.44 226 ARG A CA 1
ATOM 1789 C C . ARG A 1 226 ? -10.82 21.625 28.5 1 84.44 226 ARG A C 1
ATOM 1791 O O . ARG A 1 226 ? -10.453 21.141 27.438 1 84.44 226 ARG A O 1
ATOM 1798 N N . PRO A 1 227 ? -11.867 21.172 29.172 1 82.12 227 PRO A N 1
ATOM 1799 C CA . PRO A 1 227 ? -12.727 20.156 28.562 1 82.12 227 PRO A CA 1
ATOM 1800 C C . PRO A 1 227 ? -13.328 20.625 27.234 1 82.12 227 PRO A C 1
ATOM 1802 O O . PRO A 1 227 ? -13.656 21.797 27.078 1 82.12 227 PRO A O 1
ATOM 1805 N N . SER A 1 228 ? -13.352 19.625 26.391 1 80.75 228 SER A N 1
ATOM 1806 C CA . SER A 1 228 ? -13.938 19.906 25.078 1 80.75 228 SER A CA 1
ATOM 1807 C C . SER A 1 228 ? -15.445 20.125 25.188 1 80.75 228 SER A C 1
ATOM 1809 O O . SER A 1 228 ? -16.094 19.609 26.094 1 80.75 228 SER A O 1
ATOM 1811 N N . GLY A 1 229 ? -15.875 21.047 24.391 1 79.25 229 GLY A N 1
ATOM 1812 C CA . GLY A 1 229 ? -17.312 21.234 24.328 1 79.25 229 GLY A CA 1
ATOM 1813 C C . GLY A 1 229 ? -18.031 20.078 23.656 1 79.25 229 GLY A C 1
ATOM 1814 O O . GLY A 1 229 ? -17.406 19.125 23.188 1 79.25 229 GLY A O 1
ATOM 1815 N N . GLN A 1 230 ? -19.406 20.094 23.75 1 90.44 230 GLN A N 1
ATOM 1816 C CA . GLN A 1 230 ? -20.25 19.109 23.094 1 90.44 230 GLN A CA 1
ATOM 1817 C C . GLN A 1 230 ? -20.281 19.344 21.578 1 90.44 230 GLN A C 1
ATOM 1819 O O . GLN A 1 230 ? -20.328 20.484 21.125 1 90.44 230 GLN A O 1
ATOM 1824 N N . PRO A 1 231 ? -20.156 18.234 20.891 1 94.06 231 PRO A N 1
ATOM 1825 C CA . PRO A 1 231 ? -20.25 18.391 19.438 1 94.06 231 PRO A CA 1
ATOM 1826 C C . PRO A 1 231 ? -21.578 19 18.984 1 94.06 231 PRO A C 1
ATOM 1828 O O . PRO A 1 231 ? -22.609 18.75 19.609 1 94.06 231 PRO A O 1
ATOM 1831 N N . ARG A 1 232 ? -21.5 19.75 17.969 1 95.56 232 ARG A N 1
ATOM 1832 C CA . ARG A 1 232 ? -22.656 20.375 17.359 1 95.56 232 ARG A CA 1
ATOM 1833 C C . ARG A 1 232 ? -22.938 19.797 15.984 1 95.56 232 ARG A C 1
ATOM 1835 O O . ARG A 1 232 ? -22.016 19.625 15.18 1 95.56 232 ARG A O 1
ATOM 1842 N N . ALA A 1 233 ? -24.172 19.516 15.719 1 96.31 233 ALA A N 1
ATOM 1843 C CA . ALA A 1 233 ? -24.547 19.047 14.391 1 96.31 233 ALA A CA 1
ATOM 1844 C C . ALA A 1 233 ? -24.531 20.203 13.383 1 96.31 233 ALA A C 1
ATOM 1846 O O . ALA A 1 233 ? -24.984 21.312 13.688 1 96.31 233 ALA A O 1
ATOM 1847 N N . VAL A 1 234 ? -23.984 19.922 12.227 1 97.25 234 VAL A N 1
ATOM 1848 C CA . VAL A 1 234 ? -23.922 20.922 11.148 1 97.25 234 VAL A CA 1
ATOM 1849 C C . VAL A 1 234 ? -24.828 20.5 10 1 97.25 234 VAL A C 1
ATOM 1851 O O . VAL A 1 234 ? -24.641 19.422 9.414 1 97.25 234 VAL A O 1
ATOM 1854 N N . ALA A 1 235 ? -25.812 21.328 9.727 1 96.25 235 ALA A N 1
ATOM 1855 C CA . ALA A 1 235 ? -26.703 21.078 8.594 1 96.25 235 ALA A CA 1
ATOM 1856 C C . ALA A 1 235 ? -26.047 21.438 7.273 1 96.25 235 ALA A C 1
ATOM 1858 O O . ALA A 1 235 ? -25.078 22.203 7.242 1 96.25 235 ALA A O 1
ATOM 1859 N N . ALA A 1 236 ? -26.578 20.859 6.215 1 95.38 236 ALA A N 1
ATOM 1860 C CA . ALA A 1 236 ? -26 21.062 4.887 1 95.38 236 ALA A CA 1
ATOM 1861 C C . ALA A 1 236 ? -26 22.547 4.516 1 95.38 236 ALA A C 1
ATOM 1863 O O . ALA A 1 236 ? -25.078 23.016 3.85 1 95.38 236 ALA A O 1
ATOM 1864 N N . ASP A 1 237 ? -27.016 23.25 4.906 1 94.38 237 ASP A N 1
ATOM 1865 C CA . ASP A 1 237 ? -27.141 24.656 4.539 1 94.38 237 ASP A CA 1
ATOM 1866 C C . ASP A 1 237 ? -26.156 25.516 5.316 1 94.38 237 ASP A C 1
ATOM 1868 O O . ASP A 1 237 ? -25.906 26.672 4.949 1 94.38 237 ASP A O 1
ATOM 1872 N N . GLU A 1 238 ? -25.531 24.969 6.395 1 96.81 238 GLU A N 1
ATOM 1873 C CA . GLU A 1 238 ? -24.547 25.688 7.199 1 96.81 238 GLU A CA 1
ATOM 1874 C C . GLU A 1 238 ? -23.125 25.375 6.746 1 96.81 238 GLU A C 1
ATOM 1876 O O . GLU A 1 238 ? -22.172 25.969 7.234 1 96.81 238 GLU A O 1
ATOM 1881 N N . LEU A 1 239 ? -23.031 24.5 5.891 1 96.88 239 LEU A N 1
ATOM 1882 C CA . LEU A 1 239 ? -21.75 23.891 5.566 1 96.88 239 LEU A CA 1
ATOM 1883 C C . LEU A 1 239 ? -20.766 24.953 5.074 1 96.88 239 LEU A C 1
ATOM 1885 O O . LEU A 1 239 ? -19.594 24.953 5.473 1 96.88 239 LEU A O 1
ATOM 1889 N N . ASP A 1 240 ? -21.156 25.844 4.215 1 96.69 240 ASP A N 1
ATOM 1890 C CA . ASP A 1 240 ? -20.281 26.875 3.678 1 96.69 240 ASP A CA 1
ATOM 1891 C C . ASP A 1 240 ? -19.688 27.719 4.797 1 96.69 240 ASP A C 1
ATOM 1893 O O . ASP A 1 240 ? -18.484 27.938 4.84 1 96.69 240 ASP A O 1
ATOM 1897 N N . GLU A 1 241 ? -20.516 28.219 5.652 1 97.56 241 GLU A N 1
ATOM 1898 C CA . GLU A 1 241 ? -20.094 29.062 6.762 1 97.56 241 GLU A CA 1
ATOM 1899 C C . GLU A 1 241 ? -19.094 28.328 7.664 1 97.56 241 GLU A C 1
ATOM 1901 O O . GLU A 1 241 ? -18.078 28.891 8.07 1 97.56 241 GLU A O 1
ATOM 1906 N N . VAL A 1 242 ? -19.438 27.094 7.938 1 97.75 242 VAL A N 1
ATOM 1907 C CA . VAL A 1 242 ? -18.594 26.281 8.82 1 97.75 242 VAL A CA 1
ATOM 1908 C C . VAL A 1 242 ? -17.25 26.047 8.156 1 97.75 242 VAL A C 1
ATOM 1910 O O . VAL A 1 242 ? -16.203 26.156 8.797 1 97.75 242 VAL A O 1
ATOM 1913 N N . LEU A 1 243 ? -17.219 25.672 6.863 1 97.31 243 LEU A N 1
ATOM 1914 C CA . LEU A 1 243 ? -15.961 25.406 6.156 1 97.31 243 LEU A CA 1
ATOM 1915 C C . LEU A 1 243 ? -15.102 26.672 6.098 1 97.31 243 LEU A C 1
ATOM 1917 O O . LEU A 1 243 ? -13.883 26.594 6.273 1 97.31 243 LEU A O 1
ATOM 1921 N N . ARG A 1 244 ? -15.695 27.844 5.855 1 96.81 244 ARG A N 1
ATOM 1922 C CA . ARG A 1 244 ? -14.953 29.094 5.867 1 96.81 244 ARG A CA 1
ATOM 1923 C C . ARG A 1 244 ? -14.344 29.359 7.242 1 96.81 244 ARG A C 1
ATOM 1925 O O . ARG A 1 244 ? -13.211 29.828 7.344 1 96.81 244 ARG A O 1
ATOM 1932 N N . TRP A 1 245 ? -15.188 29.031 8.242 1 97.19 245 TRP A N 1
ATOM 1933 C CA . TRP A 1 245 ? -14.695 29.156 9.609 1 97.19 245 TRP A CA 1
ATOM 1934 C C . TRP A 1 245 ? -13.523 28.219 9.859 1 97.19 245 TRP A C 1
ATOM 1936 O O . TRP A 1 245 ? -12.672 28.484 10.711 1 97.19 245 TRP A O 1
ATOM 1946 N N . LEU A 1 246 ? -13.422 27.172 9.156 1 97.06 246 LEU A N 1
ATOM 1947 C CA . LEU A 1 246 ? -12.336 26.203 9.234 1 97.06 246 LEU A CA 1
ATOM 1948 C C . LEU A 1 246 ? -11.25 26.516 8.211 1 97.06 246 LEU A C 1
ATOM 1950 O O . LEU A 1 246 ? -10.352 25.703 7.988 1 97.06 246 LEU A O 1
ATOM 1954 N N . ASP A 1 247 ? -11.344 27.641 7.508 1 95.88 247 ASP A N 1
ATOM 1955 C CA . ASP A 1 247 ? -10.359 28.203 6.586 1 95.88 247 ASP A CA 1
ATOM 1956 C C . ASP A 1 247 ? -10.344 27.438 5.266 1 95.88 247 ASP A C 1
ATOM 1958 O O . ASP A 1 247 ? -9.289 27.234 4.664 1 95.88 247 ASP A O 1
ATOM 1962 N N . ILE A 1 248 ? -11.477 26.875 4.91 1 96.19 248 ILE A N 1
ATOM 1963 C CA . ILE A 1 248 ? -11.648 26.203 3.621 1 96.19 248 ILE A CA 1
ATOM 1964 C C . ILE A 1 248 ? -12.656 26.984 2.773 1 96.19 248 ILE A C 1
ATOM 1966 O O . ILE A 1 248 ? -13.805 27.172 3.186 1 96.19 248 ILE A O 1
ATOM 1970 N N . VAL A 1 249 ? -12.234 27.375 1.634 1 94 249 VAL A N 1
ATOM 1971 C CA . VAL A 1 249 ? -13.109 28.078 0.707 1 94 249 VAL A CA 1
ATOM 1972 C C . VAL A 1 249 ? -13.312 27.25 -0.555 1 94 249 VAL A C 1
ATOM 1974 O O . VAL A 1 249 ? -12.344 26.938 -1.266 1 94 249 VAL A O 1
ATOM 1977 N N . LEU A 1 250 ? -14.547 26.875 -0.771 1 95.75 250 LEU A N 1
ATOM 1978 C CA . LEU A 1 250 ? -14.898 26.109 -1.959 1 95.75 250 LEU A CA 1
ATOM 1979 C C . LEU A 1 250 ? -15.531 27 -3.02 1 95.75 250 LEU A C 1
ATOM 1981 O O . LEU A 1 250 ? -16.156 28.016 -2.691 1 95.75 250 LEU A O 1
ATOM 1985 N N . ASP A 1 251 ? -15.25 26.688 -4.238 1 94.25 251 ASP A N 1
ATOM 1986 C CA . ASP A 1 251 ? -16.031 27.375 -5.266 1 94.25 251 ASP A CA 1
ATOM 1987 C C . ASP A 1 251 ? -17.469 26.891 -5.277 1 94.25 251 ASP A C 1
ATOM 1989 O O . ASP A 1 251 ? -17.828 25.953 -4.566 1 94.25 251 ASP A O 1
ATOM 1993 N N . GLU A 1 252 ? -18.281 27.609 -6.023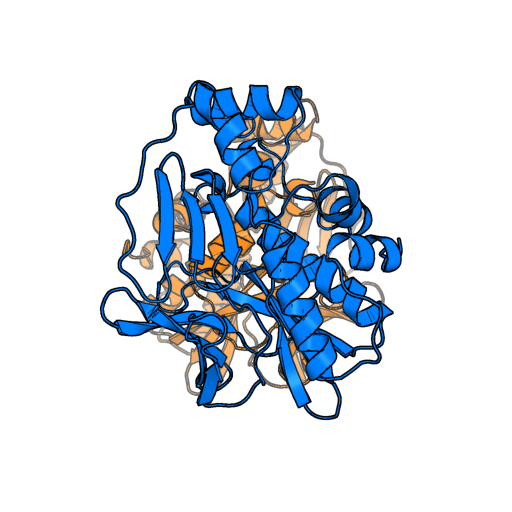 1 95.25 252 GLU A N 1
ATOM 1994 C CA . GLU A 1 252 ? -19.734 27.359 -5.996 1 95.25 252 GLU A CA 1
ATOM 1995 C C . GLU A 1 252 ? -20.062 25.938 -6.434 1 95.25 252 GLU A C 1
ATOM 1997 O O . GLU A 1 252 ? -20.938 25.297 -5.859 1 95.25 252 GLU A O 1
ATOM 2002 N N . ASP A 1 253 ? -19.438 25.469 -7.406 1 95.88 253 ASP A N 1
ATOM 2003 C CA . ASP A 1 253 ? -19.703 24.125 -7.898 1 95.88 253 ASP A CA 1
ATOM 2004 C C . ASP A 1 253 ? -19.312 23.078 -6.863 1 95.88 253 ASP A C 1
ATOM 2006 O O . ASP A 1 253 ? -20.062 22.141 -6.605 1 95.88 253 ASP A O 1
ATOM 2010 N N . GLU A 1 254 ? -18.141 23.188 -6.305 1 95.5 254 GLU A N 1
ATOM 2011 C CA . GLU A 1 254 ? -17.672 22.281 -5.262 1 95.5 254 GLU A CA 1
ATOM 2012 C C . GLU A 1 254 ? -18.625 22.25 -4.078 1 95.5 254 GLU A C 1
ATOM 2014 O O . GLU A 1 254 ? -18.953 21.188 -3.561 1 95.5 254 GLU A O 1
ATOM 2019 N N . LEU A 1 255 ? -19.016 23.453 -3.699 1 96.56 255 LEU A N 1
ATOM 2020 C CA . LEU A 1 255 ? -19.891 23.562 -2.543 1 96.56 255 LEU A CA 1
ATOM 2021 C C . LEU A 1 255 ? -21.234 22.891 -2.816 1 96.56 255 LEU A C 1
ATOM 2023 O O . LEU A 1 255 ? -21.75 22.172 -1.968 1 96.56 255 LEU A O 1
ATOM 2027 N N . THR A 1 256 ? -21.812 23.141 -3.963 1 96.5 256 THR A N 1
ATOM 2028 C CA . THR A 1 256 ? -23.094 22.547 -4.34 1 96.5 256 THR A CA 1
ATOM 2029 C C . THR A 1 256 ? -23.016 21.031 -4.324 1 96.5 256 THR A C 1
ATOM 2031 O O . THR A 1 256 ? -23.875 20.359 -3.738 1 96.5 256 THR A O 1
ATOM 2034 N N . ARG A 1 257 ? -21.984 20.5 -4.887 1 96.31 257 ARG A N 1
ATOM 2035 C CA . ARG A 1 257 ? -21.812 19.062 -4.953 1 96.31 257 ARG A CA 1
ATOM 2036 C C . ARG A 1 257 ? -21.578 18.469 -3.564 1 96.31 257 ARG A C 1
ATOM 2038 O O . ARG A 1 257 ? -22.125 17.422 -3.229 1 96.31 257 ARG A O 1
ATOM 2045 N N . LEU A 1 258 ? -20.75 19.172 -2.818 1 97.19 258 LEU A N 1
ATOM 2046 C CA . LEU A 1 258 ? -20.469 18.672 -1.477 1 97.19 258 LEU A CA 1
ATOM 2047 C C . LEU A 1 258 ? -21.734 18.625 -0.63 1 97.19 258 LEU A C 1
ATOM 2049 O O . LEU A 1 258 ? -21.953 17.688 0.128 1 97.19 258 LEU A O 1
ATOM 2053 N N . ARG A 1 259 ? -22.594 19.625 -0.766 1 96.44 259 ARG A N 1
ATOM 2054 C CA . ARG A 1 259 ? -23.844 19.672 -0.023 1 96.44 259 ARG A CA 1
ATOM 2055 C C . ARG A 1 259 ? -24.734 18.484 -0.386 1 96.44 259 ARG A C 1
ATOM 2057 O O . ARG A 1 259 ? -25.406 17.922 0.477 1 96.44 259 ARG A O 1
ATOM 2064 N N . GLN A 1 260 ? -24.703 18.094 -1.599 1 94.31 260 GLN A N 1
ATOM 2065 C CA . GLN A 1 260 ? -25.5 16.969 -2.059 1 94.31 260 GLN A CA 1
ATOM 2066 C C . GLN A 1 260 ? -25 15.656 -1.445 1 94.31 260 GLN A C 1
ATOM 2068 O O . GLN A 1 260 ? -25.797 14.844 -0.971 1 94.31 260 GLN A O 1
ATOM 2073 N N . VAL A 1 261 ? -23.719 15.484 -1.452 1 93.62 261 VAL A N 1
ATOM 2074 C CA . VAL A 1 261 ? -23.125 14.289 -0.863 1 93.62 261 VAL A CA 1
ATOM 2075 C C . VAL A 1 261 ? -23.359 14.281 0.646 1 93.62 261 VAL A C 1
ATOM 2077 O O . VAL A 1 261 ? -23.703 13.25 1.227 1 93.62 261 VAL A O 1
ATOM 2080 N N . TYR A 1 262 ? -23.219 15.461 1.195 1 92.88 262 TYR A N 1
ATOM 2081 C CA . TYR A 1 262 ? -23.359 15.68 2.631 1 92.88 262 TYR A CA 1
ATOM 2082 C C . TYR A 1 262 ? -24.766 15.359 3.1 1 92.88 262 TYR A C 1
ATOM 2084 O O . TYR A 1 262 ? -24.953 14.797 4.184 1 92.88 262 TYR A O 1
ATOM 2092 N N . ALA A 1 263 ? -25.766 15.547 2.316 1 86.88 263 ALA A N 1
ATOM 2093 C CA . ALA A 1 263 ? -27.172 15.336 2.648 1 86.88 263 ALA A CA 1
ATOM 2094 C C . ALA A 1 263 ? -27.609 13.922 2.307 1 86.88 263 ALA A C 1
ATOM 2096 O O . ALA A 1 263 ? -28.688 13.477 2.725 1 86.88 263 ALA A O 1
ATOM 2097 N N . GLY A 1 264 ? -26.719 13.094 1.737 1 80.06 264 GLY A N 1
ATOM 2098 C CA . GLY A 1 264 ? -27.047 11.734 1.339 1 80.06 264 GLY A CA 1
ATOM 2099 C C . GLY A 1 264 ? -27.875 11.672 0.068 1 80.06 264 GLY A C 1
ATOM 2100 O O . GLY A 1 264 ? -28.547 10.672 -0.196 1 80.06 264 GLY A O 1
ATOM 2101 N N . THR A 1 265 ? -28.016 12.617 -0.542 1 66.62 265 THR A N 1
ATOM 2102 C CA . THR A 1 265 ? -28.828 12.641 -1.755 1 66.62 265 THR A CA 1
ATOM 2103 C C . THR A 1 265 ? -28 12.234 -2.969 1 66.62 265 THR A C 1
ATOM 2105 O O . THR A 1 265 ? -28.547 12.008 -4.055 1 66.62 265 THR A O 1
ATOM 2108 N N . GLU A 1 266 ? -26.75 12.203 -2.771 1 54.06 266 GLU A N 1
ATOM 2109 C CA . GLU A 1 266 ? -25.812 11.75 -3.805 1 54.06 266 GLU A CA 1
ATOM 2110 C C . GLU A 1 266 ? -24.688 10.906 -3.209 1 54.06 266 GLU A C 1
ATOM 2112 O O . GLU A 1 266 ? -24.125 11.266 -2.168 1 54.06 266 GLU A O 1
ATOM 2117 N N . PRO A 1 267 ? -24.594 9.727 -3.766 1 50.47 267 PRO A N 1
ATOM 2118 C CA . PRO A 1 267 ? -23.453 8.969 -3.268 1 50.47 267 PRO A CA 1
ATOM 2119 C C . PRO A 1 267 ? -22.109 9.641 -3.592 1 50.47 267 PRO A C 1
ATOM 2121 O O . PRO A 1 267 ? -22.016 10.406 -4.555 1 50.47 267 PRO A O 1
ATOM 2124 N N . PRO A 1 268 ? -21.094 9.477 -2.705 1 50.72 268 PRO A N 1
ATOM 2125 C CA . PRO A 1 268 ? -19.766 9.969 -3.074 1 50.72 268 PRO A CA 1
ATOM 2126 C C . PRO A 1 268 ? -19.281 9.422 -4.418 1 50.72 268 PRO A C 1
ATOM 2128 O O . PRO A 1 268 ? -19.531 8.266 -4.746 1 50.72 268 PRO A O 1
ATOM 2131 N N . GLY A 1 269 ? -18.562 10.203 -5.457 1 47.47 269 GLY A N 1
ATOM 2132 C CA . GLY A 1 269 ? -18.016 9.727 -6.715 1 47.47 269 GLY A CA 1
ATOM 2133 C C . GLY A 1 269 ? -19.031 9.656 -7.832 1 47.47 269 GLY A C 1
ATOM 2134 O O . GLY A 1 269 ? -18.734 9.195 -8.93 1 47.47 269 GLY A O 1
ATOM 2135 N N . ALA A 1 270 ? -20.391 9.836 -7.637 1 39.75 270 ALA A N 1
ATOM 2136 C CA . ALA A 1 270 ? -21.312 9.836 -8.773 1 39.75 270 ALA A CA 1
ATOM 2137 C C . ALA A 1 270 ? -21.078 11.047 -9.672 1 39.75 270 ALA A C 1
ATOM 2139 O O . ALA A 1 270 ? -20.828 12.156 -9.18 1 39.75 270 ALA A O 1
ATOM 2140 N N . MET B 1 1 ? -12.609 -18.359 12.305 1 40.25 1 MET B N 1
ATOM 2141 C CA . MET B 1 1 ? -11.984 -17.953 11.047 1 40.25 1 MET B CA 1
ATOM 2142 C C . MET B 1 1 ? -12.148 -19.016 9.977 1 40.25 1 MET B C 1
ATOM 2144 O O . MET B 1 1 ? -11.953 -20.203 10.25 1 40.25 1 MET B O 1
ATOM 2148 N N . ALA B 1 2 ? -12.945 -18.812 9.047 1 55.78 2 ALA B N 1
ATOM 2149 C CA . ALA B 1 2 ? -13.336 -19.922 8.18 1 55.78 2 ALA B CA 1
ATOM 2150 C C . ALA B 1 2 ? -12.117 -20.734 7.742 1 55.78 2 ALA B C 1
ATOM 2152 O O . ALA B 1 2 ? -11.062 -20.172 7.449 1 55.78 2 ALA B O 1
ATOM 2153 N N . THR B 1 3 ? -11.914 -21.906 8.195 1 76.81 3 THR B N 1
ATOM 2154 C CA . THR B 1 3 ? -10.797 -22.828 8.016 1 76.81 3 THR B CA 1
ATOM 2155 C C . THR B 1 3 ? -10.719 -23.297 6.574 1 76.81 3 THR B C 1
ATOM 2157 O O . THR B 1 3 ? -11.734 -23.375 5.879 1 76.81 3 THR B O 1
ATOM 2160 N N . VAL B 1 4 ? -9.555 -23.141 5.965 1 90.31 4 VAL B N 1
ATOM 2161 C CA . VAL B 1 4 ? -9.273 -23.656 4.625 1 90.31 4 VAL B CA 1
ATOM 2162 C C . VAL B 1 4 ? -9.508 -25.156 4.59 1 90.31 4 VAL B C 1
ATOM 2164 O O . VAL B 1 4 ? -9.172 -25.875 5.539 1 90.31 4 VAL B O 1
ATOM 2167 N N . ASP B 1 5 ? -10.234 -25.656 3.639 1 94.31 5 ASP B N 1
ATOM 2168 C CA . ASP B 1 5 ? -10.43 -27.078 3.393 1 94.31 5 ASP B CA 1
ATOM 2169 C C . ASP B 1 5 ? -9.18 -27.703 2.771 1 94.31 5 ASP B C 1
ATOM 2171 O O . ASP B 1 5 ? -9.094 -27.859 1.553 1 94.31 5 ASP B O 1
ATOM 2175 N N . VAL B 1 6 ? -8.297 -28.203 3.611 1 96.44 6 VAL B N 1
ATOM 2176 C CA . VAL B 1 6 ? -6.984 -28.672 3.17 1 96.44 6 VAL B CA 1
ATOM 2177 C C . VAL B 1 6 ? -7.141 -29.938 2.342 1 96.44 6 VAL B C 1
ATOM 2179 O O . VAL B 1 6 ? -6.402 -30.156 1.377 1 96.44 6 VAL B O 1
ATOM 2182 N N . ASP B 1 7 ? -8.062 -30.781 2.744 1 96.31 7 ASP B N 1
ATOM 2183 C CA . ASP B 1 7 ? -8.281 -32 1.994 1 96.31 7 ASP B CA 1
ATOM 2184 C C . ASP B 1 7 ? -8.711 -31.703 0.56 1 96.31 7 ASP B C 1
ATOM 2186 O O . ASP B 1 7 ? -8.195 -32.312 -0.386 1 96.31 7 ASP B O 1
ATOM 2190 N N . ALA B 1 8 ? -9.641 -30.891 0.405 1 97.06 8 ALA B N 1
ATOM 2191 C CA . ALA B 1 8 ? -10.086 -30.484 -0.928 1 97.06 8 ALA B CA 1
ATOM 2192 C C . ALA B 1 8 ? -8.945 -29.875 -1.727 1 97.06 8 ALA B C 1
ATOM 2194 O O . ALA B 1 8 ? -8.82 -30.094 -2.932 1 97.06 8 ALA B O 1
ATOM 2195 N N . TYR B 1 9 ? -8.164 -29.094 -1.054 1 98.25 9 TYR B N 1
ATOM 2196 C CA . TYR B 1 9 ? -7.008 -28.469 -1.679 1 98.25 9 TYR B CA 1
ATOM 2197 C C . TYR B 1 9 ? -6.008 -29.5 -2.158 1 98.25 9 TYR B C 1
ATOM 2199 O O . TYR B 1 9 ? -5.535 -29.453 -3.295 1 98.25 9 TYR B O 1
ATOM 2207 N N . LEU B 1 10 ? -5.66 -30.438 -1.272 1 98.5 10 LEU B N 1
ATOM 2208 C CA . LEU B 1 10 ? -4.715 -31.5 -1.622 1 98.5 10 LEU B CA 1
ATOM 2209 C C . LEU B 1 10 ? -5.242 -32.344 -2.781 1 98.5 10 LEU B C 1
ATOM 2211 O O . LEU B 1 10 ? -4.477 -32.75 -3.66 1 98.5 10 LEU B O 1
ATOM 2215 N N . ASP B 1 11 ? -6.496 -32.562 -2.803 1 97.94 11 ASP B N 1
ATOM 2216 C CA . ASP B 1 11 ? -7.117 -33.25 -3.926 1 97.94 11 ASP B CA 1
ATOM 2217 C C . ASP B 1 11 ? -6.973 -32.469 -5.215 1 97.94 11 ASP B C 1
ATOM 2219 O O . ASP B 1 11 ? -6.668 -33.031 -6.273 1 97.94 11 ASP B O 1
ATOM 2223 N N . ARG B 1 12 ? -7.18 -31.203 -5.156 1 97.81 12 ARG B N 1
ATOM 2224 C CA . ARG B 1 12 ? -7.098 -30.297 -6.293 1 97.81 12 ARG B CA 1
ATOM 2225 C C . ARG B 1 12 ? -5.691 -30.281 -6.883 1 97.81 12 ARG B C 1
ATOM 2227 O O . ARG B 1 12 ? -5.523 -30.344 -8.102 1 97.81 12 ARG B O 1
ATOM 2234 N N . VAL B 1 13 ? -4.691 -30.234 -6.047 1 98.19 13 VAL B N 1
ATOM 2235 C CA . VAL B 1 13 ? -3.326 -30.094 -6.547 1 98.19 13 VAL B CA 1
ATOM 2236 C C . VAL B 1 13 ? -2.711 -31.484 -6.773 1 98.19 13 VAL B C 1
ATOM 2238 O O . VAL B 1 13 ? -1.624 -31.594 -7.344 1 98.19 13 VAL B O 1
ATOM 2241 N N . GLY B 1 14 ? -3.346 -32.5 -6.332 1 98 14 GLY B N 1
ATOM 2242 C CA . GLY B 1 14 ? -2.982 -33.875 -6.68 1 98 14 GLY B CA 1
ATOM 2243 C C . GLY B 1 14 ? -1.814 -34.406 -5.871 1 98 14 GLY B C 1
ATOM 2244 O O . GLY B 1 14 ? -0.947 -35.094 -6.406 1 98 14 GLY B O 1
ATOM 2245 N N . VAL B 1 15 ? -1.665 -34 -4.617 1 97.75 15 VAL B N 1
ATOM 2246 C CA . VAL B 1 15 ? -0.609 -34.5 -3.746 1 97.75 15 VAL B CA 1
ATOM 2247 C C . VAL B 1 15 ? -1.207 -34.938 -2.41 1 97.75 15 VAL B C 1
ATOM 2249 O O . VAL B 1 15 ? -2.162 -34.344 -1.92 1 97.75 15 VAL B O 1
ATOM 2252 N N . PRO B 1 16 ? -0.694 -36 -1.829 1 97.25 16 PRO B N 1
ATOM 2253 C CA . PRO B 1 16 ? -1.164 -36.406 -0.504 1 97.25 16 PRO B CA 1
ATOM 2254 C C . PRO B 1 16 ? -0.63 -35.531 0.616 1 97.25 16 PRO B C 1
ATOM 2256 O O . PRO B 1 16 ? 0.312 -34.75 0.403 1 97.25 16 PRO B O 1
ATOM 2259 N N . ALA B 1 17 ? -1.305 -35.625 1.691 1 95.81 17 ALA B N 1
ATOM 2260 C CA . ALA B 1 17 ? -0.741 -34.969 2.867 1 95.81 17 ALA B CA 1
ATOM 2261 C C . ALA B 1 17 ? 0.598 -35.594 3.254 1 95.81 17 ALA B C 1
ATOM 2263 O O . ALA B 1 17 ? 0.751 -36.812 3.229 1 95.81 17 ALA B O 1
ATOM 2264 N N . MET B 1 18 ? 1.548 -34.781 3.463 1 97.19 18 MET B N 1
ATOM 2265 C CA . MET B 1 18 ? 2.877 -35.219 3.873 1 97.19 18 MET B CA 1
ATOM 2266 C C . MET B 1 18 ? 3.324 -34.5 5.137 1 97.19 18 MET B C 1
ATOM 2268 O O . MET B 1 18 ? 2.91 -33.375 5.387 1 97.19 18 MET B O 1
ATOM 2272 N N . ARG B 1 19 ? 4.168 -35.188 5.918 1 97.25 19 ARG B N 1
ATOM 2273 C CA . ARG B 1 19 ? 4.773 -34.5 7.062 1 97.25 19 ARG B CA 1
ATOM 2274 C C . ARG B 1 19 ? 5.641 -33.344 6.617 1 97.25 19 ARG B C 1
ATOM 2276 O O . ARG B 1 19 ? 6.367 -33.438 5.625 1 97.25 19 ARG B O 1
ATOM 2283 N N . PRO B 1 20 ? 5.594 -32.312 7.336 1 98.31 20 PRO B N 1
ATOM 2284 C CA . PRO B 1 20 ? 6.383 -31.141 6.949 1 98.31 20 PRO B CA 1
ATOM 2285 C C . PRO B 1 20 ? 7.867 -31.453 6.777 1 98.31 20 PRO B C 1
ATOM 2287 O O . PRO B 1 20 ? 8.469 -32.094 7.648 1 98.31 20 PRO B O 1
ATOM 2290 N N . SER B 1 21 ? 8.398 -31.125 5.746 1 98.5 21 SER B N 1
ATOM 2291 C CA . SER B 1 21 ? 9.805 -31.234 5.367 1 98.5 21 SER B CA 1
ATOM 2292 C C . SER B 1 21 ? 10.125 -30.359 4.156 1 98.5 21 SER B C 1
ATOM 2294 O O . SER B 1 21 ? 9.219 -29.922 3.449 1 98.5 21 SER B O 1
ATOM 2296 N N . PRO B 1 22 ? 11.375 -30.031 3.949 1 98.31 22 PRO B N 1
ATOM 2297 C CA . PRO B 1 22 ? 11.734 -29.266 2.754 1 98.31 22 PRO B CA 1
ATOM 2298 C C . PRO B 1 22 ? 11.273 -29.938 1.462 1 98.31 22 PRO B C 1
ATOM 2300 O O . PRO B 1 22 ? 10.805 -29.25 0.543 1 98.31 22 PRO B O 1
ATOM 2303 N N . GLU B 1 23 ? 11.383 -31.25 1.437 1 98.12 23 GLU B N 1
ATOM 2304 C CA . GLU B 1 23 ? 10.977 -31.984 0.25 1 98.12 23 GLU B CA 1
ATOM 2305 C C . GLU B 1 23 ? 9.461 -31.906 0.044 1 98.12 23 GLU B C 1
ATOM 2307 O O . GLU B 1 23 ? 8.992 -31.734 -1.083 1 98.12 23 GLU B O 1
ATOM 2312 N N . ALA B 1 24 ? 8.734 -32.094 1.13 1 98.62 24 ALA B N 1
ATOM 2313 C CA . ALA B 1 24 ? 7.273 -31.984 1.06 1 98.62 24 ALA B CA 1
ATOM 2314 C C . ALA B 1 24 ? 6.84 -30.594 0.621 1 98.62 24 ALA B C 1
ATOM 2316 O O . ALA B 1 24 ? 5.91 -30.453 -0.177 1 98.62 24 ALA B O 1
ATOM 2317 N N . LEU B 1 25 ? 7.52 -29.562 1.139 1 98.81 25 LEU B N 1
ATOM 2318 C CA . LEU B 1 25 ? 7.23 -28.188 0.759 1 98.81 25 LEU B CA 1
ATOM 2319 C C . LEU B 1 25 ? 7.457 -27.984 -0.735 1 98.81 25 LEU B C 1
ATOM 2321 O O . LEU B 1 25 ? 6.633 -27.359 -1.409 1 98.81 25 LEU B O 1
ATOM 2325 N N . ALA B 1 26 ? 8.578 -28.469 -1.218 1 98.62 26 ALA B N 1
ATOM 2326 C CA . ALA B 1 26 ? 8.906 -28.344 -2.635 1 98.62 26 ALA B CA 1
ATOM 2327 C C . ALA B 1 26 ? 7.855 -29.031 -3.502 1 98.62 26 ALA B C 1
ATOM 2329 O O . ALA B 1 26 ? 7.402 -28.469 -4.504 1 98.62 26 ALA B O 1
ATOM 2330 N N . THR B 1 27 ? 7.457 -30.203 -3.104 1 98.56 27 THR B N 1
ATOM 2331 C CA . THR B 1 27 ? 6.457 -30.969 -3.832 1 98.56 27 THR B CA 1
ATOM 2332 C C . THR B 1 27 ? 5.125 -30.234 -3.875 1 98.56 27 THR B C 1
ATOM 2334 O O . THR B 1 27 ? 4.504 -30.109 -4.934 1 98.56 27 THR B O 1
ATOM 2337 N N . LEU B 1 28 ? 4.688 -29.75 -2.748 1 98.75 28 LEU B N 1
ATOM 2338 C CA . LEU B 1 28 ? 3.41 -29.062 -2.654 1 98.75 28 LEU B CA 1
ATOM 2339 C C . LEU B 1 28 ? 3.436 -27.766 -3.457 1 98.75 28 LEU B C 1
ATOM 2341 O O . LEU B 1 28 ? 2.467 -27.438 -4.145 1 98.75 28 LEU B O 1
ATOM 2345 N N . HIS B 1 29 ? 4.559 -27 -3.342 1 98.81 29 HIS B N 1
ATOM 2346 C CA . HIS B 1 29 ? 4.719 -25.75 -4.074 1 98.81 29 HIS B CA 1
ATOM 2347 C C . HIS B 1 29 ? 4.594 -25.969 -5.578 1 98.81 29 HIS B C 1
ATOM 2349 O O . HIS B 1 29 ? 3.807 -25.297 -6.246 1 98.81 29 HIS B O 1
ATOM 2355 N N . GLU B 1 30 ? 5.32 -26.906 -6.078 1 98.62 30 GLU B N 1
ATOM 2356 C CA . GLU B 1 30 ? 5.27 -27.172 -7.508 1 98.62 30 GLU B CA 1
ATOM 2357 C C . GLU B 1 30 ? 3.883 -27.656 -7.93 1 98.62 30 GLU B C 1
ATOM 2359 O O . GLU B 1 30 ? 3.369 -27.25 -8.977 1 98.62 30 GLU B O 1
ATOM 2364 N N . ALA B 1 31 ? 3.297 -28.562 -7.129 1 98.69 31 ALA B N 1
ATOM 2365 C CA . ALA B 1 31 ? 1.954 -29.047 -7.434 1 98.69 31 ALA B CA 1
ATOM 2366 C C . ALA B 1 31 ? 0.959 -27.906 -7.523 1 98.69 31 ALA B C 1
ATOM 2368 O O . ALA B 1 31 ? 0.124 -27.859 -8.43 1 98.69 31 ALA B O 1
ATOM 2369 N N . HIS B 1 32 ? 1.046 -26.969 -6.574 1 98.69 32 HIS B N 1
ATOM 2370 C CA . HIS B 1 32 ? 0.179 -25.797 -6.566 1 98.69 32 HIS B CA 1
ATOM 2371 C C . HIS B 1 32 ? 0.335 -24.984 -7.852 1 98.69 32 HIS B C 1
ATOM 2373 O O . HIS B 1 32 ? -0.651 -24.703 -8.539 1 98.69 32 HIS B O 1
ATOM 2379 N N . VAL B 1 33 ? 1.584 -24.672 -8.219 1 98.56 33 VAL B N 1
ATOM 2380 C CA . VAL B 1 33 ? 1.895 -23.797 -9.344 1 98.56 33 VAL B CA 1
ATOM 2381 C C . VAL B 1 33 ? 1.467 -24.469 -10.648 1 98.56 33 VAL B C 1
ATOM 2383 O O . VAL B 1 33 ? 0.923 -23.812 -11.539 1 98.56 33 VAL B O 1
ATOM 2386 N N . ARG B 1 34 ? 1.642 -25.734 -10.734 1 98.06 34 ARG B N 1
ATOM 2387 C CA . ARG B 1 34 ? 1.384 -26.438 -11.984 1 98.06 34 ARG B CA 1
ATOM 2388 C C . ARG B 1 34 ? -0.096 -26.781 -12.125 1 98.06 34 ARG B C 1
ATOM 2390 O O . ARG B 1 34 ? -0.536 -27.234 -13.188 1 98.06 34 ARG B O 1
ATOM 2397 N N . THR B 1 35 ? -0.882 -26.594 -11.102 1 98.06 35 THR B N 1
ATOM 2398 C CA . THR B 1 35 ? -2.283 -27 -11.156 1 98.06 35 THR B CA 1
ATOM 2399 C C . THR B 1 35 ? -3.191 -25.781 -11.242 1 98.06 35 THR B C 1
ATOM 2401 O O . THR B 1 35 ? -4.176 -25.781 -11.984 1 98.06 35 THR B O 1
ATOM 2404 N N . ILE B 1 36 ? -2.936 -24.766 -10.5 1 98.31 36 ILE B N 1
ATOM 2405 C CA . ILE B 1 36 ? -3.814 -23.609 -10.414 1 98.31 36 ILE B CA 1
ATOM 2406 C C . ILE B 1 36 ? -3.238 -22.453 -11.242 1 98.31 36 ILE B C 1
ATOM 2408 O O . ILE B 1 36 ? -2.17 -21.922 -10.922 1 98.31 36 ILE B O 1
ATOM 2412 N N . PRO B 1 37 ? -3.926 -22 -12.281 1 98.12 37 PRO B N 1
ATOM 2413 C CA . PRO B 1 37 ? -3.377 -20.969 -13.156 1 98.12 37 PRO B CA 1
ATOM 2414 C C . PRO B 1 37 ? -3.387 -19.578 -12.516 1 98.12 37 PRO B C 1
ATOM 2416 O O . PRO B 1 37 ? -4.203 -19.312 -11.625 1 98.12 37 PRO B O 1
ATOM 2419 N N . PHE B 1 38 ? -2.42 -18.781 -12.922 1 98.62 38 PHE B N 1
ATOM 2420 C CA . PHE B 1 38 ? -2.436 -17.359 -12.609 1 98.62 38 PHE B CA 1
ATOM 2421 C C . PHE B 1 38 ? -3.371 -16.609 -13.555 1 98.62 38 PHE B C 1
ATOM 2423 O O . PHE B 1 38 ? -3.299 -16.781 -14.773 1 98.62 38 PHE B O 1
ATOM 2430 N N . GLU B 1 39 ? -4.246 -15.742 -13.023 1 98.44 39 GLU B N 1
ATOM 2431 C CA . GLU B 1 39 ? -5.141 -15.008 -13.914 1 98.44 39 GLU B CA 1
ATOM 2432 C C . GLU B 1 39 ? -5.738 -13.797 -13.211 1 98.44 39 GLU B C 1
ATOM 2434 O O . GLU B 1 39 ? -5.711 -13.703 -11.984 1 98.44 39 GLU B O 1
ATOM 2439 N N . ASN B 1 40 ? -6.203 -12.844 -14 1 98.31 40 ASN B N 1
ATOM 2440 C CA . ASN B 1 40 ? -6.828 -11.641 -13.461 1 98.31 40 ASN B CA 1
ATOM 2441 C C . ASN B 1 40 ? -8.219 -11.422 -14.039 1 98.31 40 ASN B C 1
ATOM 2443 O O . ASN B 1 40 ? -8.641 -10.281 -14.234 1 98.31 40 ASN B O 1
ATOM 2447 N N . VAL B 1 41 ? -8.961 -12.445 -14.312 1 98.12 41 VAL B N 1
ATOM 2448 C CA . VAL B 1 41 ? -10.258 -12.375 -14.977 1 98.12 41 VAL B CA 1
ATOM 2449 C C . VAL B 1 41 ? -11.219 -11.516 -14.148 1 98.12 41 VAL B C 1
ATOM 2451 O O . VAL B 1 41 ? -11.938 -10.68 -14.688 1 98.12 41 VAL B O 1
ATOM 2454 N N . ASP B 1 42 ? -11.273 -11.742 -12.82 1 97.88 42 ASP B N 1
ATOM 2455 C CA . ASP B 1 42 ? -12.172 -10.977 -11.969 1 97.88 42 ASP B CA 1
ATOM 2456 C C . ASP B 1 42 ? -11.93 -9.477 -12.117 1 97.88 42 ASP B C 1
ATOM 2458 O O . ASP B 1 42 ? -12.883 -8.688 -12.164 1 97.88 42 ASP B O 1
ATOM 2462 N N . ILE B 1 43 ? -10.688 -9.078 -12.211 1 98.38 43 ILE B N 1
ATOM 2463 C CA . ILE B 1 43 ? -10.344 -7.668 -12.344 1 98.38 43 ILE B CA 1
ATOM 2464 C C . ILE B 1 43 ? -10.859 -7.129 -13.672 1 98.38 43 ILE B C 1
ATOM 2466 O O . ILE B 1 43 ? -11.43 -6.039 -13.727 1 98.38 43 ILE B O 1
ATOM 2470 N N . GLN B 1 44 ? -10.695 -7.906 -14.758 1 97.31 44 GLN B N 1
ATOM 2471 C CA . GLN B 1 44 ? -11.195 -7.504 -16.062 1 97.31 44 GLN B CA 1
ATOM 2472 C C . GLN B 1 44 ? -12.711 -7.367 -16.062 1 97.31 44 GLN B C 1
ATOM 2474 O O . GLN B 1 44 ? -13.273 -6.562 -16.812 1 97.31 44 GLN B O 1
ATOM 2479 N N . LEU B 1 45 ? -13.344 -8.117 -15.188 1 97 45 LEU B N 1
ATOM 2480 C CA . LEU B 1 45 ? -14.797 -8.078 -15.086 1 97 45 LEU B CA 1
ATOM 2481 C C . LEU B 1 45 ? -15.242 -6.988 -14.109 1 97 45 LEU B C 1
ATOM 2483 O O . LEU B 1 45 ? -16.422 -6.879 -13.797 1 97 45 LEU B O 1
ATOM 2487 N N . GLY B 1 46 ? -14.312 -6.25 -13.523 1 95.69 46 GLY B N 1
ATOM 2488 C CA . GLY B 1 46 ? -14.633 -5.117 -12.664 1 95.69 46 GLY B CA 1
ATOM 2489 C C . GLY B 1 46 ? -14.758 -5.492 -11.203 1 95.69 46 GLY B C 1
ATOM 2490 O O . GLY B 1 46 ? -15.328 -4.738 -10.414 1 95.69 46 GLY B O 1
ATOM 2491 N N . HIS B 1 47 ? -14.273 -6.668 -10.875 1 96.69 47 HIS B N 1
ATOM 2492 C CA . HIS B 1 47 ? -14.367 -7.133 -9.5 1 96.69 47 HIS B CA 1
ATOM 2493 C C . HIS B 1 47 ? -12.992 -7.145 -8.828 1 96.69 47 HIS B C 1
ATOM 2495 O O . HIS B 1 47 ? -12 -7.52 -9.461 1 96.69 47 HIS B O 1
ATOM 2501 N N . THR B 1 48 ? -12.961 -6.648 -7.629 1 97.88 48 THR B N 1
ATOM 2502 C CA . THR B 1 48 ? -11.766 -6.855 -6.812 1 97.88 48 THR B CA 1
ATOM 2503 C C . THR B 1 48 ? -11.758 -8.266 -6.227 1 97.88 48 THR B C 1
ATOM 2505 O O . THR B 1 48 ? -12.703 -8.672 -5.543 1 97.88 48 THR B O 1
ATOM 2508 N N . PRO B 1 49 ? -10.742 -9.023 -6.496 1 98.5 49 PRO B N 1
ATOM 2509 C CA . PRO B 1 49 ? -10.688 -10.367 -5.914 1 98.5 49 PRO B CA 1
ATOM 2510 C C . PRO B 1 49 ? -10.758 -10.352 -4.387 1 98.5 49 PRO B C 1
ATOM 2512 O O . PRO B 1 49 ? -10.094 -9.539 -3.74 1 98.5 49 PRO B O 1
ATOM 2515 N N . SER B 1 50 ? -11.609 -11.195 -3.842 1 98.12 50 SER B N 1
ATOM 2516 C CA . SER B 1 50 ? -11.766 -11.312 -2.395 1 98.12 50 SER B CA 1
ATOM 2517 C C . SER B 1 50 ? -10.508 -11.891 -1.75 1 98.12 50 SER B C 1
ATOM 2519 O O . SER B 1 50 ? -9.898 -12.812 -2.289 1 98.12 50 SER B O 1
ATOM 2521 N N . LEU B 1 51 ? -10.18 -11.43 -0.552 1 98.12 51 LEU B N 1
ATOM 2522 C CA . LEU B 1 51 ? -9.055 -11.969 0.194 1 98.12 51 LEU B CA 1
ATOM 2523 C C . LEU B 1 51 ? -9.523 -12.906 1.301 1 98.12 51 LEU B C 1
ATOM 2525 O O . LEU B 1 51 ? -8.719 -13.383 2.1 1 98.12 51 LEU B O 1
ATOM 2529 N N . GLN B 1 52 ? -10.812 -13.062 1.355 1 97.44 52 GLN B N 1
ATOM 2530 C CA . GLN B 1 52 ? -11.344 -14.031 2.314 1 97.44 52 GLN B CA 1
ATOM 2531 C C . GLN B 1 52 ? -11.031 -15.461 1.887 1 97.44 52 GLN B C 1
ATOM 2533 O O . GLN B 1 52 ? -11.289 -15.844 0.743 1 97.44 52 GLN B O 1
ATOM 2538 N N . LEU B 1 53 ? -10.57 -16.219 2.809 1 97.31 53 LEU B N 1
ATOM 2539 C CA . LEU B 1 53 ? -10.094 -17.562 2.506 1 97.31 53 LEU B CA 1
ATOM 2540 C C . LEU B 1 53 ? -11.227 -18.422 1.948 1 97.31 53 LEU B C 1
ATOM 2542 O O . LEU B 1 53 ? -11 -19.25 1.059 1 97.31 53 LEU B O 1
ATOM 2546 N N . SER B 1 54 ? -12.422 -18.234 2.471 1 97.12 54 SER B N 1
ATOM 2547 C CA . SER B 1 54 ? -13.555 -19 1.972 1 97.12 54 SER B CA 1
ATOM 2548 C C . SER B 1 54 ? -13.805 -18.719 0.494 1 97.12 54 SER B C 1
ATOM 2550 O O . SER B 1 54 ? -14.047 -19.641 -0.286 1 97.12 54 SER B O 1
ATOM 2552 N N . ASP B 1 55 ? -13.75 -17.484 0.101 1 97.62 55 ASP B N 1
ATOM 2553 C CA . ASP B 1 55 ? -13.945 -17.094 -1.293 1 97.62 55 ASP B CA 1
ATOM 2554 C C . ASP B 1 55 ? -12.812 -17.625 -2.174 1 97.62 55 ASP B C 1
ATOM 2556 O O . ASP B 1 55 ? -13.055 -18.109 -3.277 1 97.62 55 ASP B O 1
ATOM 2560 N N . ILE B 1 56 ? -11.625 -17.516 -1.66 1 98.19 56 ILE B N 1
ATOM 2561 C CA . ILE B 1 56 ? -10.453 -17.969 -2.391 1 98.19 56 ILE B CA 1
ATOM 2562 C C . ILE B 1 56 ? -10.539 -19.484 -2.613 1 98.19 56 ILE B C 1
ATOM 2564 O O . ILE B 1 56 ? -10.305 -19.953 -3.725 1 98.19 56 ILE B O 1
ATOM 2568 N N . THR B 1 57 ? -10.875 -20.188 -1.585 1 97.38 57 THR B N 1
ATOM 2569 C CA . THR B 1 57 ? -10.984 -21.641 -1.669 1 97.38 57 THR B CA 1
ATOM 2570 C C . THR B 1 57 ? -12.062 -22.047 -2.668 1 97.38 57 THR B C 1
ATOM 2572 O O . THR B 1 57 ? -11.852 -22.953 -3.482 1 97.38 57 THR B O 1
ATOM 2575 N N . ASP B 1 58 ? -13.148 -21.406 -2.568 1 96.94 58 ASP B N 1
ATOM 2576 C CA . ASP B 1 58 ? -14.227 -21.703 -3.508 1 96.94 58 ASP B CA 1
ATOM 2577 C C . ASP B 1 58 ? -13.773 -21.484 -4.949 1 96.94 58 ASP B C 1
ATOM 2579 O O . ASP B 1 58 ? -13.977 -22.344 -5.809 1 96.94 58 ASP B O 1
ATOM 2583 N N . LYS B 1 59 ? -13.141 -20.391 -5.203 1 96.94 59 LYS B N 1
ATOM 2584 C CA . LYS B 1 59 ? -12.742 -20 -6.559 1 96.94 59 LYS B CA 1
ATOM 2585 C C . LYS B 1 59 ? -11.625 -20.891 -7.078 1 96.94 59 LYS B C 1
ATOM 2587 O O . LYS B 1 59 ? -11.742 -21.484 -8.156 1 96.94 59 LYS B O 1
ATOM 2592 N N . LEU B 1 60 ? -10.531 -21.062 -6.328 1 97.38 60 LEU B N 1
ATOM 2593 C CA . LEU B 1 60 ? -9.32 -21.703 -6.828 1 97.38 60 LEU B CA 1
ATOM 2594 C C . LEU B 1 60 ? -9.414 -23.234 -6.703 1 97.38 60 LEU B C 1
ATOM 2596 O O . LEU B 1 60 ? -8.812 -23.953 -7.488 1 97.38 60 LEU B O 1
ATOM 2600 N N . VAL B 1 61 ? -10.141 -23.703 -5.719 1 96.69 61 VAL B N 1
ATOM 2601 C CA . VAL B 1 61 ? -10.117 -25.141 -5.418 1 96.69 61 VAL B CA 1
ATOM 2602 C C . VAL B 1 61 ? -11.375 -25.797 -5.969 1 96.69 61 VAL B C 1
ATOM 2604 O O . VAL B 1 61 ? -11.297 -26.781 -6.723 1 96.69 61 VAL B O 1
ATOM 2607 N N . ARG B 1 62 ? -12.523 -25.234 -5.727 1 94.38 62 ARG B N 1
ATOM 2608 C CA . ARG B 1 62 ? -13.773 -25.906 -6.055 1 94.38 62 ARG B CA 1
ATOM 2609 C C . ARG B 1 62 ? -14.203 -25.609 -7.488 1 94.38 62 ARG B C 1
ATOM 2611 O O . ARG B 1 62 ? -14.586 -26.5 -8.234 1 94.38 62 ARG B O 1
ATOM 2618 N N . ARG B 1 63 ? -14.094 -24.359 -7.906 1 93.12 63 ARG B N 1
ATOM 2619 C CA . ARG B 1 63 ? -14.57 -23.953 -9.227 1 93.12 63 ARG B CA 1
ATOM 2620 C C . ARG B 1 63 ? -13.484 -24.141 -10.281 1 93.12 63 ARG B C 1
ATOM 2622 O O . ARG B 1 63 ? -13.734 -23.938 -11.469 1 93.12 63 ARG B O 1
ATOM 2629 N N . ARG B 1 64 ? -12.312 -24.391 -9.906 1 89.06 64 ARG B N 1
ATOM 2630 C CA . ARG B 1 64 ? -11.18 -24.656 -10.789 1 89.06 64 ARG B CA 1
ATOM 2631 C C . ARG B 1 64 ? -10.836 -23.438 -11.633 1 89.06 64 ARG B C 1
ATOM 2633 O O . ARG B 1 64 ? -10.594 -23.562 -12.836 1 89.06 64 ARG B O 1
ATOM 2640 N N . ARG B 1 65 ? -11.133 -22.359 -11.062 1 95.94 65 ARG B N 1
ATOM 2641 C CA . ARG B 1 65 ? -10.617 -21.109 -11.602 1 95.94 65 ARG B CA 1
ATOM 2642 C C . ARG B 1 65 ? -9.172 -20.875 -11.172 1 95.94 65 ARG B C 1
ATOM 2644 O O . ARG B 1 65 ? -8.578 -21.703 -10.484 1 95.94 65 ARG B O 1
ATOM 2651 N N . GLY B 1 66 ? -8.516 -19.906 -11.633 1 97.56 66 GLY B N 1
ATOM 2652 C CA . GLY B 1 66 ? -7.227 -19.422 -11.164 1 97.56 66 GLY B CA 1
ATOM 2653 C C . GLY B 1 66 ? -7.336 -18.203 -10.273 1 97.56 66 GLY B C 1
ATOM 2654 O O . GLY B 1 66 ? -8.406 -17.906 -9.742 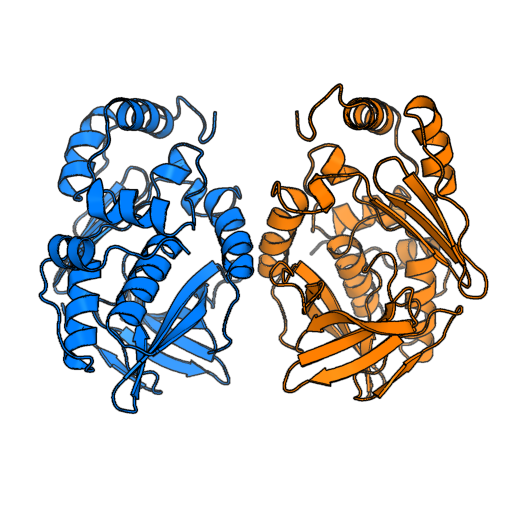1 97.56 66 GLY B O 1
ATOM 2655 N N . GLY B 1 67 ? -6.285 -17.641 -10.039 1 98.19 67 GLY B N 1
ATOM 2656 C CA . GLY B 1 67 ? -6.207 -16.438 -9.234 1 98.19 67 GLY B CA 1
ATOM 2657 C C . GLY B 1 67 ? -4.906 -15.68 -9.43 1 98.19 67 GLY B C 1
ATOM 2658 O O . GLY B 1 67 ? -4.043 -16.094 -10.195 1 98.19 67 GLY B O 1
ATOM 2659 N N . TYR B 1 68 ? -4.82 -14.523 -8.891 1 97.88 68 TYR B N 1
ATOM 2660 C CA . TYR B 1 68 ? -3.559 -13.797 -8.969 1 97.88 68 TYR B CA 1
ATOM 2661 C C . TYR B 1 68 ? -2.82 -13.828 -7.637 1 97.88 68 TYR B C 1
ATOM 2663 O O . TYR B 1 68 ? -3.117 -14.656 -6.777 1 97.88 68 TYR B O 1
ATOM 2671 N N . CYS B 1 69 ? -1.787 -13.055 -7.395 1 98.38 69 CYS B N 1
ATOM 2672 C CA . CYS B 1 69 ? -0.709 -13.281 -6.438 1 98.38 69 CYS B CA 1
ATOM 2673 C C . CYS B 1 69 ? -1.256 -13.391 -5.02 1 98.38 69 CYS B C 1
ATOM 2675 O O . CYS B 1 69 ? -0.84 -14.266 -4.258 1 98.38 69 CYS B O 1
ATOM 2677 N N . PHE B 1 70 ? -2.254 -12.57 -4.637 1 98.81 70 PHE B N 1
ATOM 2678 C CA . PHE B 1 70 ? -2.75 -12.578 -3.266 1 98.81 70 PHE B CA 1
ATOM 2679 C C . PHE B 1 70 ? -3.551 -13.844 -2.984 1 98.81 70 PHE B C 1
ATOM 2681 O O . PHE B 1 70 ? -3.41 -14.445 -1.921 1 98.81 70 PHE B O 1
ATOM 2688 N N . GLU B 1 71 ? -4.387 -14.227 -3.922 1 98.75 71 GLU B N 1
ATOM 2689 C CA . GLU B 1 71 ? -5.195 -15.438 -3.764 1 98.75 71 GLU B CA 1
ATOM 2690 C C . GLU B 1 71 ? -4.316 -16.672 -3.645 1 98.75 71 GLU B C 1
ATOM 2692 O O . GLU B 1 71 ? -4.496 -17.484 -2.734 1 98.75 71 GLU B O 1
ATOM 2697 N N . HIS B 1 72 ? -3.35 -16.781 -4.547 1 98.75 72 HIS B N 1
ATOM 2698 C CA . HIS B 1 72 ? -2.422 -17.906 -4.496 1 98.75 72 HIS B CA 1
ATOM 2699 C C . HIS B 1 72 ? -1.684 -17.953 -3.164 1 98.75 72 HIS B C 1
ATOM 2701 O O . HIS B 1 72 ? -1.629 -19 -2.518 1 98.75 72 HIS B O 1
ATOM 2707 N N . GLY B 1 73 ? -1.112 -16.828 -2.805 1 98.81 73 GLY B N 1
ATOM 2708 C CA . GLY B 1 73 ? -0.302 -16.781 -1.598 1 98.81 73 GLY B CA 1
ATOM 2709 C C . GLY B 1 73 ? -1.088 -17.094 -0.338 1 98.81 73 GLY B C 1
ATOM 2710 O O . GLY B 1 73 ? -0.627 -17.844 0.515 1 98.81 73 GLY B O 1
ATOM 2711 N N . LEU B 1 74 ? -2.26 -16.484 -0.225 1 98.75 74 LEU B N 1
ATOM 2712 C CA . LEU B 1 74 ? -3.057 -16.672 0.983 1 98.75 74 LEU B CA 1
ATOM 2713 C C . LEU B 1 74 ? -3.566 -18.109 1.091 1 98.75 74 LEU B C 1
ATOM 2715 O O . LEU B 1 74 ? -3.574 -18.688 2.18 1 98.75 74 LEU B O 1
ATOM 2719 N N . LEU B 1 75 ? -4.008 -18.641 -0.01 1 98.69 75 LEU B N 1
ATOM 2720 C CA . LEU B 1 75 ? -4.445 -20.031 -0.008 1 98.69 75 LEU B CA 1
ATOM 2721 C C . LEU B 1 75 ? -3.305 -20.969 0.398 1 98.69 75 LEU B C 1
ATOM 2723 O O . LEU B 1 75 ? -3.471 -21.812 1.282 1 98.69 75 LEU B O 1
ATOM 2727 N N . PHE B 1 76 ? -2.174 -20.797 -0.238 1 98.88 76 PHE B N 1
ATOM 2728 C CA . PHE B 1 76 ? -1.025 -21.656 0.023 1 98.88 76 PHE B CA 1
ATOM 2729 C C . PHE B 1 76 ? -0.577 -21.547 1.475 1 98.88 76 PHE B C 1
ATOM 2731 O O . PHE B 1 76 ? -0.308 -22.547 2.133 1 98.88 76 PHE B O 1
ATOM 2738 N N . ALA B 1 77 ? -0.495 -20.312 1.987 1 98.75 77 ALA B N 1
ATOM 2739 C CA . ALA B 1 77 ? -0.106 -20.062 3.375 1 98.75 77 ALA B CA 1
ATOM 2740 C C . ALA B 1 77 ? -1.038 -20.797 4.34 1 98.75 77 ALA B C 1
ATOM 2742 O O . ALA B 1 77 ? -0.581 -21.453 5.273 1 98.75 77 ALA B O 1
ATOM 2743 N N . ALA B 1 78 ? -2.322 -20.625 4.148 1 98.44 78 ALA B N 1
ATOM 2744 C CA . ALA B 1 78 ? -3.309 -21.25 5.031 1 98.44 78 ALA B CA 1
ATOM 2745 C C . ALA B 1 78 ? -3.176 -22.766 5.027 1 98.44 78 ALA B C 1
ATOM 2747 O O . ALA B 1 78 ? -3.258 -23.406 6.078 1 98.44 78 ALA B O 1
ATOM 2748 N N . CYS B 1 79 ? -2.99 -23.328 3.871 1 98.44 79 CYS B N 1
ATOM 2749 C CA . CYS B 1 79 ? -2.834 -24.766 3.754 1 98.44 79 CYS B CA 1
ATOM 2750 C C . CYS B 1 79 ? -1.562 -25.234 4.449 1 98.44 79 CYS B C 1
ATOM 2752 O O . CYS B 1 79 ? -1.578 -26.234 5.18 1 98.44 79 CYS B O 1
ATOM 2754 N N . LEU B 1 80 ? -0.459 -24.547 4.227 1 98.56 80 LEU B N 1
ATOM 2755 C CA . LEU B 1 80 ? 0.797 -24.891 4.883 1 98.56 80 LEU B CA 1
ATOM 2756 C C . LEU B 1 80 ? 0.644 -24.859 6.398 1 98.56 80 LEU B C 1
ATOM 2758 O O . LEU B 1 80 ? 1.103 -25.781 7.09 1 98.56 80 LEU B O 1
ATOM 2762 N N . GLU B 1 81 ? 0.026 -23.844 6.867 1 98.06 81 GLU B N 1
ATOM 2763 C CA . GLU B 1 81 ? -0.158 -23.703 8.305 1 98.06 81 GLU B CA 1
ATOM 2764 C C . GLU B 1 81 ? -0.976 -24.875 8.867 1 98.06 81 GLU B C 1
ATOM 2766 O O . GLU B 1 81 ? -0.646 -25.422 9.922 1 98.06 81 GLU B O 1
ATOM 2771 N N . ARG B 1 82 ? -1.996 -25.266 8.203 1 97.19 82 ARG B N 1
ATOM 2772 C CA . ARG B 1 82 ? -2.828 -26.391 8.625 1 97.19 82 ARG B CA 1
ATOM 2773 C C . ARG B 1 82 ? -2.043 -27.688 8.586 1 97.19 82 ARG B C 1
ATOM 2775 O O . ARG B 1 82 ? -2.332 -28.609 9.352 1 97.19 82 ARG B O 1
ATOM 2782 N N . LEU B 1 83 ? -1.115 -27.781 7.719 1 97.5 83 LEU B N 1
ATOM 2783 C CA . LEU B 1 83 ? -0.3 -28.984 7.57 1 97.5 83 LEU B CA 1
ATOM 2784 C C . LEU B 1 83 ? 0.837 -29 8.586 1 97.5 83 LEU B C 1
ATOM 2786 O O . LEU B 1 83 ? 1.562 -30 8.695 1 97.5 83 LEU B O 1
ATOM 2790 N N . GLY B 1 84 ? 1.08 -27.891 9.25 1 97.25 84 GLY B N 1
ATOM 2791 C CA . GLY B 1 84 ? 2.014 -27.906 10.367 1 97.25 84 GLY B CA 1
ATOM 2792 C C . GLY B 1 84 ? 3.252 -27.062 10.117 1 97.25 84 GLY B C 1
ATOM 2793 O O . GLY B 1 84 ? 4.195 -27.094 10.914 1 97.25 84 GLY B O 1
ATOM 2794 N N . TYR B 1 85 ? 3.264 -26.312 9.062 1 98.5 85 TYR B N 1
ATOM 2795 C CA . TYR B 1 85 ? 4.395 -25.422 8.805 1 98.5 85 TYR B CA 1
ATOM 2796 C C . TYR B 1 85 ? 4.25 -24.109 9.555 1 98.5 85 TYR B C 1
ATOM 2798 O O . TYR B 1 85 ? 3.137 -23.719 9.906 1 98.5 85 TYR B O 1
ATOM 2806 N N . GLN B 1 86 ? 5.367 -23.484 9.812 1 98.38 86 GLN B N 1
ATOM 2807 C CA . GLN B 1 86 ? 5.387 -22.094 10.266 1 98.38 86 GLN B CA 1
ATOM 2808 C C . GLN B 1 86 ? 5.543 -21.141 9.094 1 98.38 86 GLN B C 1
ATOM 2810 O O . GLN B 1 86 ? 6.543 -21.172 8.375 1 98.38 86 GLN B O 1
ATOM 2815 N N . VAL B 1 87 ? 4.547 -20.266 8.953 1 98.81 87 VAL B N 1
ATOM 2816 C CA . VAL B 1 87 ? 4.512 -19.422 7.758 1 98.81 87 VAL B CA 1
ATOM 2817 C C . VAL B 1 87 ? 4.445 -17.953 8.156 1 98.81 87 VAL B C 1
ATOM 2819 O O . VAL B 1 87 ? 3.67 -17.578 9.039 1 98.81 87 VAL B O 1
ATOM 2822 N N . THR B 1 88 ? 5.32 -17.109 7.613 1 98.75 88 THR B N 1
ATOM 2823 C CA . THR B 1 88 ? 5.262 -15.656 7.688 1 98.75 88 THR B CA 1
ATOM 2824 C C . THR B 1 88 ? 4.91 -15.062 6.328 1 98.75 88 THR B C 1
ATOM 2826 O O . THR B 1 88 ? 5.43 -15.5 5.301 1 98.75 88 THR B O 1
ATOM 2829 N N . ARG B 1 89 ? 3.963 -14.172 6.316 1 98.75 89 ARG B N 1
ATOM 2830 C CA . ARG B 1 89 ? 3.559 -13.5 5.086 1 98.75 89 ARG B CA 1
ATOM 2831 C C . ARG B 1 89 ? 4.297 -12.18 4.91 1 98.75 89 ARG B C 1
ATOM 2833 O O . ARG B 1 89 ? 4.359 -11.367 5.84 1 98.75 89 ARG B O 1
ATOM 2840 N N . GLY B 1 90 ? 4.906 -12.031 3.756 1 98.69 90 GLY B N 1
ATOM 2841 C CA . GLY B 1 90 ? 5.633 -10.812 3.424 1 98.69 90 GLY B CA 1
ATOM 2842 C C . GLY B 1 90 ? 5.086 -10.109 2.195 1 98.69 90 GLY B C 1
ATOM 2843 O O . GLY B 1 90 ? 4.039 -10.492 1.666 1 98.69 90 GLY B O 1
ATOM 2844 N N . MET B 1 91 ? 5.723 -9.086 1.788 1 98.75 91 MET B N 1
ATOM 2845 C CA . MET B 1 91 ? 5.387 -8.297 0.607 1 98.75 91 MET B CA 1
ATOM 2846 C C . MET B 1 91 ? 6.641 -7.93 -0.181 1 98.75 91 MET B C 1
ATOM 2848 O O . MET B 1 91 ? 7.656 -7.555 0.403 1 98.75 91 MET B O 1
ATOM 2852 N N . ALA B 1 92 ? 6.559 -8.094 -1.46 1 98.81 92 ALA B N 1
ATOM 2853 C CA . ALA B 1 92 ? 7.695 -7.789 -2.322 1 98.81 92 ALA B CA 1
ATOM 2854 C C . ALA B 1 92 ? 7.371 -6.637 -3.27 1 98.81 92 ALA B C 1
ATOM 2856 O O . ALA B 1 92 ? 6.211 -6.438 -3.641 1 98.81 92 ALA B O 1
ATOM 2857 N N . ARG B 1 93 ? 8.383 -5.867 -3.621 1 98.62 93 ARG B N 1
ATOM 2858 C CA . ARG B 1 93 ? 8.32 -4.895 -4.707 1 98.62 93 ARG B CA 1
ATOM 2859 C C . ARG B 1 93 ? 8.602 -5.555 -6.051 1 98.62 93 ARG B C 1
ATOM 2861 O O . ARG B 1 93 ? 9.656 -6.164 -6.242 1 98.62 93 ARG B O 1
ATOM 2868 N N . VAL B 1 94 ? 7.688 -5.441 -6.961 1 98.25 94 VAL B N 1
ATOM 2869 C CA . VAL B 1 94 ? 7.84 -6.031 -8.289 1 98.25 94 VAL B CA 1
ATOM 2870 C C . VAL B 1 94 ? 8.68 -5.109 -9.172 1 98.25 94 VAL B C 1
ATOM 2872 O O . VAL B 1 94 ? 8.5 -3.889 -9.148 1 98.25 94 VAL B O 1
ATOM 2875 N N . ARG B 1 95 ? 9.602 -5.633 -9.922 1 97.12 95 ARG B N 1
ATOM 2876 C CA . ARG B 1 95 ? 10.523 -4.852 -10.75 1 97.12 95 ARG B CA 1
ATOM 2877 C C . ARG B 1 95 ? 11.188 -3.746 -9.938 1 97.12 95 ARG B C 1
ATOM 2879 O O . ARG B 1 95 ? 11.078 -2.566 -10.281 1 97.12 95 ARG B O 1
ATOM 2886 N N . PRO B 1 96 ? 11.898 -4.211 -8.961 1 98.06 96 PRO B N 1
ATOM 2887 C CA . PRO B 1 96 ? 12.43 -3.264 -7.977 1 98.06 96 PRO B CA 1
ATOM 2888 C C . PRO B 1 96 ? 13.383 -2.244 -8.594 1 98.06 96 PRO B C 1
ATOM 2890 O O . PRO B 1 96 ? 13.656 -1.204 -7.988 1 98.06 96 PRO B O 1
ATOM 2893 N N . ASP B 1 97 ? 13.867 -2.496 -9.758 1 97.69 97 ASP B N 1
ATOM 2894 C CA . ASP B 1 97 ? 14.805 -1.563 -10.375 1 97.69 97 ASP B CA 1
ATOM 2895 C C . ASP B 1 97 ? 14.078 -0.534 -11.234 1 97.69 97 ASP B C 1
ATOM 2897 O O . ASP B 1 97 ? 14.695 0.39 -11.766 1 97.69 97 ASP B O 1
ATOM 2901 N N . SER B 1 98 ? 12.836 -0.725 -11.422 1 96.62 98 SER B N 1
ATOM 2902 C CA . SER B 1 98 ? 11.992 0.263 -12.078 1 96.62 98 SER B CA 1
ATOM 2903 C C . SER B 1 98 ? 11.453 1.287 -11.086 1 96.62 98 SER B C 1
ATOM 2905 O O . SER B 1 98 ? 11.047 0.929 -9.977 1 96.62 98 SER B O 1
ATOM 2907 N N . PRO B 1 99 ? 11.398 2.549 -11.477 1 94.88 99 PRO B N 1
ATOM 2908 C CA . PRO B 1 99 ? 10.828 3.553 -10.578 1 94.88 99 PRO B CA 1
ATOM 2909 C C . PRO B 1 99 ? 9.336 3.338 -10.328 1 94.88 99 PRO B C 1
ATOM 2911 O O . PRO B 1 99 ? 8.789 3.873 -9.359 1 94.88 99 PRO B O 1
ATOM 2914 N N . HIS B 1 100 ? 8.703 2.523 -11.102 1 94.62 100 HIS B N 1
ATOM 2915 C CA . HIS B 1 100 ? 7.262 2.316 -11 1 94.62 100 HIS B CA 1
ATOM 2916 C C . HIS B 1 100 ? 6.941 0.988 -10.32 1 94.62 100 HIS B C 1
ATOM 2918 O O . HIS B 1 100 ? 5.773 0.612 -10.195 1 94.62 100 HIS B O 1
ATOM 2924 N N . GLY B 1 101 ? 8.016 0.304 -9.906 1 97.38 101 GLY B N 1
ATOM 2925 C CA . GLY B 1 101 ? 7.789 -0.944 -9.195 1 97.38 101 GLY B CA 1
ATOM 2926 C C . GLY B 1 101 ? 7.133 -0.748 -7.84 1 97.38 101 GLY B C 1
ATOM 2927 O O . GLY B 1 101 ? 7.695 -0.089 -6.961 1 97.38 101 GLY B O 1
ATOM 2928 N N . SER B 1 102 ? 5.953 -1.263 -7.703 1 97.81 102 SER B N 1
ATOM 2929 C CA . SER B 1 102 ? 5.203 -1.088 -6.465 1 97.81 102 SER B CA 1
ATOM 2930 C C . SER B 1 102 ? 5.391 -2.281 -5.531 1 97.81 102 SER B C 1
ATOM 2932 O O . SER B 1 102 ? 5.703 -3.385 -5.984 1 97.81 102 SER B O 1
ATOM 2934 N N . ARG B 1 103 ? 5.27 -2.084 -4.273 1 98.12 103 ARG B N 1
ATOM 2935 C CA . ARG B 1 103 ? 5.273 -3.141 -3.268 1 98.12 103 ARG B CA 1
ATOM 2936 C C . ARG B 1 103 ? 3.889 -3.77 -3.131 1 98.12 103 ARG B C 1
ATOM 2938 O O . ARG B 1 103 ? 3.15 -3.459 -2.193 1 98.12 103 ARG B O 1
ATOM 2945 N N . THR B 1 104 ? 3.592 -4.711 -4.027 1 98.62 104 THR B N 1
ATOM 2946 C CA . THR B 1 104 ? 2.223 -5.211 -4.094 1 98.62 104 THR B CA 1
ATOM 2947 C C . THR B 1 104 ? 2.207 -6.703 -4.395 1 98.62 104 THR B C 1
ATOM 2949 O O . THR B 1 104 ? 1.257 -7.211 -5 1 98.62 104 THR B O 1
ATOM 2952 N N . HIS B 1 105 ? 3.273 -7.434 -4.086 1 98.75 105 HIS B N 1
ATOM 2953 C CA . HIS B 1 105 ? 3.295 -8.867 -4.32 1 98.75 105 HIS B CA 1
ATOM 2954 C C . HIS B 1 105 ? 3.486 -9.641 -3.018 1 98.75 105 HIS B C 1
ATOM 2956 O O . HIS B 1 105 ? 4.457 -9.406 -2.291 1 98.75 105 HIS B O 1
ATOM 2962 N N . LEU B 1 106 ? 2.557 -10.523 -2.746 1 98.88 106 LEU B N 1
ATOM 2963 C CA . LEU B 1 106 ? 2.627 -11.336 -1.536 1 98.88 106 LEU B CA 1
ATOM 2964 C C . LEU B 1 106 ? 3.641 -12.461 -1.699 1 98.88 106 LEU B C 1
ATOM 2966 O O . LEU B 1 106 ? 3.633 -13.164 -2.711 1 98.88 106 LEU B O 1
ATOM 2970 N N . VAL B 1 107 ? 4.559 -12.562 -0.796 1 98.88 107 VAL B N 1
ATOM 2971 C CA . VAL B 1 107 ? 5.504 -13.68 -0.725 1 98.88 107 VAL B CA 1
ATOM 2972 C C . VAL B 1 107 ? 5.395 -14.359 0.638 1 98.88 107 VAL B C 1
ATOM 2974 O O . VAL B 1 107 ? 4.883 -13.773 1.594 1 98.88 107 VAL B O 1
ATOM 2977 N N . LEU B 1 108 ? 5.887 -15.562 0.724 1 98.94 108 LEU B N 1
ATOM 2978 C CA . LEU B 1 108 ? 5.812 -16.312 1.967 1 98.94 108 LEU B CA 1
ATOM 2979 C C . LEU B 1 108 ? 7.203 -16.766 2.418 1 98.94 108 LEU B C 1
ATOM 2981 O O . LEU B 1 108 ? 8.031 -17.156 1.594 1 98.94 108 LEU B O 1
ATOM 2985 N N . PHE B 1 109 ? 7.402 -16.656 3.668 1 98.94 109 PHE B N 1
ATOM 2986 C CA . PHE B 1 109 ? 8.562 -17.25 4.332 1 98.94 109 PHE B CA 1
ATOM 2987 C C . PHE B 1 109 ? 8.156 -18.469 5.156 1 98.94 109 PHE B C 1
ATOM 2989 O O . PHE B 1 109 ? 7.324 -18.359 6.062 1 98.94 109 PHE B O 1
ATOM 2996 N N . VAL B 1 110 ? 8.711 -19.609 4.863 1 98.94 110 VAL B N 1
ATOM 2997 C CA . VAL B 1 110 ? 8.297 -20.859 5.492 1 98.94 110 VAL B CA 1
ATOM 2998 C C . VAL B 1 110 ? 9.477 -21.469 6.242 1 98.94 110 VAL B C 1
ATOM 3000 O O . VAL B 1 110 ? 10.523 -21.75 5.645 1 98.94 110 VAL B O 1
ATOM 3003 N N . ASP B 1 111 ? 9.297 -21.641 7.477 1 98.69 111 ASP B N 1
ATOM 3004 C CA . ASP B 1 111 ? 10.305 -22.297 8.305 1 98.69 111 ASP B CA 1
ATOM 3005 C C . ASP B 1 111 ? 10.016 -23.781 8.445 1 98.69 111 ASP B C 1
ATOM 3007 O O . ASP B 1 111 ? 8.945 -24.172 8.914 1 98.69 111 ASP B O 1
ATOM 3011 N N . VAL B 1 112 ? 10.977 -24.562 8.078 1 97.81 112 VAL B N 1
ATOM 3012 C CA . VAL B 1 112 ? 10.82 -26.016 8.203 1 97.81 112 VAL B CA 1
ATOM 3013 C C . VAL B 1 112 ? 12.188 -26.672 8.367 1 97.81 112 VAL B C 1
ATOM 3015 O O . VAL B 1 112 ? 13.141 -26.328 7.66 1 97.81 112 VAL B O 1
ATOM 3018 N N . ALA B 1 113 ? 12.32 -27.531 9.375 1 96.75 113 ALA B N 1
ATOM 3019 C CA . ALA B 1 113 ? 13.523 -28.297 9.656 1 96.75 113 ALA B CA 1
ATOM 3020 C C . ALA B 1 113 ? 14.734 -27.391 9.812 1 96.75 113 ALA B C 1
ATOM 3022 O O . ALA B 1 113 ? 15.805 -27.672 9.266 1 96.75 113 ALA B O 1
ATOM 3023 N N . GLY B 1 114 ? 14.531 -26.25 10.336 1 97.06 114 GLY B N 1
ATOM 3024 C CA . GLY B 1 114 ? 15.625 -25.375 10.695 1 97.06 114 GLY B CA 1
ATOM 3025 C C . GLY B 1 114 ? 16.047 -24.453 9.562 1 97.06 114 GLY B C 1
ATOM 3026 O O . GLY B 1 114 ? 17.016 -23.703 9.695 1 97.06 114 GLY B O 1
ATOM 3027 N N . THR B 1 115 ? 15.344 -24.562 8.438 1 97.56 115 THR B N 1
ATOM 3028 C CA . THR B 1 115 ? 15.656 -23.734 7.285 1 97.56 115 THR B CA 1
ATOM 3029 C C . THR B 1 115 ? 14.469 -22.844 6.918 1 97.56 115 THR B C 1
ATOM 3031 O O . THR B 1 115 ? 13.32 -23.281 6.977 1 97.56 115 THR B O 1
ATOM 3034 N N . ARG B 1 116 ? 14.766 -21.625 6.613 1 98.38 116 ARG B N 1
ATOM 3035 C CA . ARG B 1 116 ? 13.742 -20.703 6.129 1 98.38 116 ARG B CA 1
ATOM 3036 C C . ARG B 1 116 ? 13.75 -20.641 4.605 1 98.38 116 ARG B C 1
ATOM 3038 O O . ARG B 1 116 ? 14.805 -20.484 3.986 1 98.38 116 ARG B O 1
ATOM 3045 N N . PHE B 1 117 ? 12.555 -20.766 3.988 1 98.88 117 PHE B N 1
ATOM 3046 C CA . PHE B 1 117 ? 12.414 -20.781 2.537 1 98.88 117 PHE B CA 1
ATOM 3047 C C . PHE B 1 117 ? 11.57 -19.609 2.059 1 98.88 117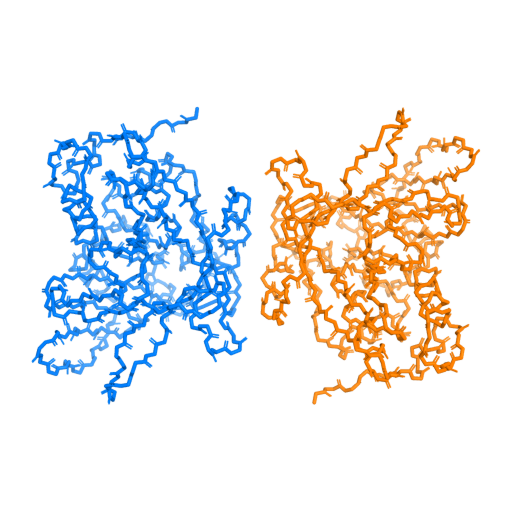 PHE B C 1
ATOM 3049 O O . PHE B 1 117 ? 10.625 -19.203 2.738 1 98.88 117 PHE B O 1
ATOM 3056 N N . LEU B 1 118 ? 11.93 -19.062 0.922 1 98.88 118 LEU B N 1
ATOM 3057 C CA . LEU B 1 118 ? 11 -18.266 0.131 1 98.88 118 LEU B CA 1
ATOM 3058 C C . LEU B 1 118 ? 10.047 -19.156 -0.649 1 98.88 118 LEU B C 1
ATOM 3060 O O . LEU B 1 118 ? 10.477 -19.953 -1.481 1 98.88 118 LEU B O 1
ATOM 3064 N N . ALA B 1 119 ? 8.781 -19.141 -0.362 1 98.88 119 ALA B N 1
ATOM 3065 C CA . ALA B 1 119 ? 7.727 -19.75 -1.173 1 98.88 119 ALA B CA 1
ATOM 3066 C C . ALA B 1 119 ? 6.895 -18.672 -1.872 1 98.88 119 ALA B C 1
ATOM 3068 O O . ALA B 1 119 ? 6.477 -17.703 -1.247 1 98.88 119 ALA B O 1
ATOM 3069 N N . ASP B 1 120 ? 6.727 -18.844 -3.143 1 98.75 120 ASP B N 1
ATOM 3070 C CA . ASP B 1 120 ? 6.023 -17.828 -3.932 1 98.75 120 ASP B CA 1
ATOM 3071 C C . ASP B 1 120 ? 5.258 -18.469 -5.082 1 98.75 120 ASP B C 1
ATOM 3073 O O . ASP B 1 120 ? 5.633 -18.328 -6.246 1 98.75 120 ASP B O 1
ATOM 3077 N N . PRO B 1 121 ? 4.152 -19.078 -4.793 1 98.44 121 PRO B N 1
ATOM 3078 C CA . PRO B 1 121 ? 3.375 -19.719 -5.855 1 98.44 121 PRO B CA 1
ATOM 3079 C C . PRO B 1 121 ? 2.559 -18.734 -6.676 1 98.44 121 PRO B C 1
ATOM 3081 O O . PRO B 1 121 ? 1.926 -19.109 -7.664 1 98.44 121 PRO B O 1
ATOM 3084 N N . GLY B 1 122 ? 2.588 -17.438 -6.258 1 97.81 122 GLY B N 1
ATOM 3085 C CA . GLY B 1 122 ? 1.65 -16.484 -6.844 1 97.81 122 GLY B CA 1
ATOM 3086 C C . GLY B 1 122 ? 2.305 -15.523 -7.812 1 97.81 122 GLY B C 1
ATOM 3087 O O . GLY B 1 122 ? 1.701 -14.523 -8.203 1 97.81 122 GLY B O 1
ATOM 3088 N N . PHE B 1 123 ? 3.584 -15.75 -8.242 1 96.75 123 PHE B N 1
ATOM 3089 C CA . PHE B 1 123 ? 4.25 -14.875 -9.195 1 96.75 123 PHE B CA 1
ATOM 3090 C C . PHE B 1 123 ? 4.152 -15.438 -10.609 1 96.75 123 PHE B C 1
ATOM 3092 O O . PHE B 1 123 ? 5.164 -15.828 -11.195 1 96.75 123 PHE B O 1
ATOM 3099 N N . GLY B 1 124 ? 3.104 -15.5 -11.312 1 90.06 124 GLY B N 1
ATOM 3100 C CA . GLY B 1 124 ? 2.711 -16 -12.617 1 90.06 124 GLY B CA 1
ATOM 3101 C C . GLY B 1 124 ? 3.793 -16.828 -13.281 1 90.06 124 GLY B C 1
ATOM 3102 O O . GLY B 1 124 ? 3.564 -17.984 -13.641 1 90.06 124 GLY B O 1
ATOM 3103 N N . SER B 1 125 ? 4.918 -16.234 -13.609 1 90.5 125 SER B N 1
ATOM 3104 C CA . SER B 1 125 ? 6.055 -16.953 -14.188 1 90.5 125 SER B CA 1
ATOM 3105 C C . SER B 1 125 ? 7.234 -16.984 -13.219 1 90.5 125 SER B C 1
ATOM 3107 O O . SER B 1 125 ? 8.375 -16.719 -13.609 1 90.5 125 SER B O 1
ATOM 3109 N N . GLY B 1 126 ? 6.906 -17.375 -12.023 1 95.44 126 GLY B N 1
ATOM 3110 C CA . GLY B 1 126 ? 7.895 -17.359 -10.953 1 95.44 126 GLY B CA 1
ATOM 3111 C C . GLY B 1 126 ? 8.453 -18.734 -10.641 1 95.44 126 GLY B C 1
ATOM 3112 O O . GLY B 1 126 ? 8.742 -19.516 -11.547 1 95.44 126 GLY B O 1
ATOM 3113 N N . LEU B 1 127 ? 8.625 -19 -9.398 1 97.69 127 LEU B N 1
ATOM 3114 C CA . LEU B 1 127 ? 9.289 -20.203 -8.898 1 97.69 127 LEU B CA 1
ATOM 3115 C C . LEU B 1 127 ? 8.367 -21.422 -9.023 1 97.69 127 LEU B C 1
ATOM 3117 O O . LEU B 1 127 ? 7.203 -21.359 -8.625 1 97.69 127 LEU B O 1
ATOM 3121 N N . LEU B 1 128 ? 8.914 -22.5 -9.5 1 97.94 128 LEU B N 1
ATOM 3122 C CA . LEU B 1 128 ? 8.219 -23.781 -9.406 1 97.94 128 LEU B CA 1
ATOM 3123 C C . LEU B 1 128 ? 8.406 -24.406 -8.031 1 97.94 128 LEU B C 1
ATOM 3125 O O . LEU B 1 128 ? 7.531 -25.125 -7.547 1 97.94 128 LEU B O 1
ATOM 3129 N N . MET B 1 129 ? 9.477 -24.109 -7.422 1 97.44 129 MET B N 1
ATOM 3130 C CA . MET B 1 129 ? 9.781 -24.641 -6.098 1 97.44 129 MET B CA 1
ATOM 3131 C C . MET B 1 129 ? 10.273 -23.531 -5.168 1 97.44 129 MET B C 1
ATOM 3133 O O . MET B 1 129 ? 10.797 -22.516 -5.629 1 97.44 129 MET B O 1
ATOM 3137 N N . PRO B 1 130 ? 10.164 -23.703 -3.85 1 98.44 130 PRO B N 1
ATOM 3138 C CA . PRO B 1 130 ? 10.703 -22.703 -2.918 1 98.44 130 PRO B CA 1
ATOM 3139 C C . PRO B 1 130 ? 12.227 -22.641 -2.951 1 98.44 130 PRO B C 1
ATOM 3141 O O . PRO B 1 130 ? 12.883 -23.578 -3.418 1 98.44 130 PRO B O 1
ATOM 3144 N N . LEU B 1 131 ? 12.766 -21.547 -2.549 1 98.38 131 LEU B N 1
ATOM 3145 C CA . LEU B 1 131 ? 14.203 -21.344 -2.439 1 98.38 131 LEU B CA 1
ATOM 3146 C C . LEU B 1 131 ? 14.609 -21.094 -0.992 1 98.38 131 LEU B C 1
ATOM 3148 O O . LEU B 1 131 ? 13.93 -20.344 -0.275 1 98.38 131 LEU B O 1
ATOM 3152 N N . PRO B 1 132 ? 15.711 -21.734 -0.531 1 98.44 132 PRO B N 1
ATOM 3153 C CA . PRO B 1 132 ? 16.203 -21.297 0.776 1 98.44 132 PRO B CA 1
ATOM 3154 C C . PRO B 1 132 ? 16.562 -19.812 0.804 1 98.44 132 PRO B C 1
ATOM 3156 O O . PRO B 1 132 ? 17.094 -19.281 -0.175 1 98.44 132 PRO B O 1
ATOM 3159 N N . LEU B 1 133 ? 16.172 -19.125 1.824 1 98.06 133 LEU B N 1
ATOM 3160 C CA . LEU B 1 133 ? 16.531 -17.719 1.99 1 98.06 133 LEU B CA 1
ATOM 3161 C C . LEU B 1 133 ? 18 -17.578 2.355 1 98.06 133 LEU B C 1
ATOM 3163 O O . LEU B 1 133 ? 18.344 -17.188 3.477 1 98.06 133 LEU B O 1
ATOM 3167 N N . GLU B 1 134 ? 18.812 -17.812 1.394 1 97.88 134 GLU B N 1
ATOM 3168 C CA . GLU B 1 134 ? 20.266 -17.75 1.502 1 97.88 134 GLU B CA 1
ATOM 3169 C C . GLU B 1 134 ? 20.875 -17 0.325 1 97.88 134 GLU B C 1
ATOM 3171 O O . GLU B 1 134 ? 20.438 -17.156 -0.816 1 97.88 134 GLU B O 1
ATOM 3176 N N . ASP B 1 135 ? 21.875 -16.188 0.66 1 98.12 135 ASP B N 1
ATOM 3177 C CA . ASP B 1 135 ? 22.547 -15.438 -0.395 1 98.12 135 ASP B CA 1
ATOM 3178 C C . ASP B 1 135 ? 23.203 -16.375 -1.402 1 98.12 135 ASP B C 1
ATOM 3180 O O . ASP B 1 135 ? 24 -17.25 -1.025 1 98.12 135 ASP B O 1
ATOM 3184 N N . GLY B 1 136 ? 22.797 -16.234 -2.602 1 97.44 136 GLY B N 1
ATOM 3185 C CA . GLY B 1 136 ? 23.391 -17.062 -3.65 1 97.44 136 GLY B CA 1
ATOM 3186 C C . GLY B 1 136 ? 22.594 -18.328 -3.936 1 97.44 136 GLY B C 1
ATOM 3187 O O . GLY B 1 136 ? 22.938 -19.078 -4.852 1 97.44 136 GLY B O 1
ATOM 3188 N N . ALA B 1 137 ? 21.547 -18.531 -3.197 1 98.12 137 ALA B N 1
ATOM 3189 C CA . ALA B 1 137 ? 20.703 -19.688 -3.496 1 98.12 137 ALA B CA 1
ATOM 3190 C C . ALA B 1 137 ? 20.203 -19.641 -4.938 1 98.12 137 ALA B C 1
ATOM 3192 O O . ALA B 1 137 ? 19.828 -18.578 -5.438 1 98.12 137 ALA B O 1
ATOM 3193 N N . THR B 1 138 ? 20.25 -20.75 -5.617 1 97.88 138 THR B N 1
ATOM 3194 C CA . THR B 1 138 ? 19.844 -20.828 -7.016 1 97.88 138 THR B CA 1
ATOM 3195 C C . THR B 1 138 ? 18.984 -22.078 -7.262 1 97.88 138 THR B C 1
ATOM 3197 O O . THR B 1 138 ? 18.969 -23 -6.445 1 97.88 138 THR B O 1
ATOM 3200 N N . THR B 1 139 ? 18.234 -22.031 -8.32 1 96.38 139 THR B N 1
ATOM 3201 C CA . THR B 1 139 ? 17.5 -23.188 -8.812 1 96.38 139 THR B CA 1
ATOM 3202 C C . THR B 1 139 ? 17.328 -23.125 -10.328 1 96.38 139 THR B C 1
ATOM 3204 O O . THR B 1 139 ? 17.25 -22.047 -10.906 1 96.38 139 THR B O 1
ATOM 3207 N N . GLU B 1 140 ? 17.406 -24.25 -10.984 1 94.81 140 GLU B N 1
ATOM 3208 C CA . GLU B 1 140 ? 17.062 -24.406 -12.398 1 94.81 140 GLU B CA 1
ATOM 3209 C C . GLU B 1 140 ? 16.016 -25.516 -12.586 1 94.81 140 GLU B C 1
ATOM 3211 O O . GLU B 1 140 ? 16.062 -26.25 -13.57 1 94.81 140 GLU B O 1
ATOM 3216 N N . HIS B 1 141 ? 15.164 -25.578 -11.797 1 95.12 141 HIS B N 1
ATOM 3217 C CA . HIS B 1 141 ? 14.125 -26.594 -11.828 1 95.12 141 HIS B CA 1
ATOM 3218 C C . HIS B 1 141 ? 13.117 -26.328 -12.938 1 95.12 141 HIS B C 1
ATOM 3220 O O . HIS B 1 141 ? 12.633 -25.203 -13.078 1 95.12 141 HIS B O 1
ATOM 3226 N N . GLY B 1 142 ? 12.836 -27.344 -13.758 1 94.88 142 GLY B N 1
ATOM 3227 C CA . GLY B 1 142 ? 11.93 -27.188 -14.883 1 94.88 142 GLY B CA 1
ATOM 3228 C C . GLY B 1 142 ? 12.5 -26.328 -15.992 1 94.88 142 GLY B C 1
ATOM 3229 O O . GLY B 1 142 ? 11.758 -25.828 -16.844 1 94.88 142 GLY B O 1
ATOM 3230 N N . GLY B 1 143 ? 13.789 -26.047 -15.93 1 94.5 143 GLY B N 1
ATOM 3231 C CA . GLY B 1 143 ? 14.445 -25.25 -16.953 1 94.5 143 GLY B CA 1
ATOM 3232 C C . GLY B 1 143 ? 14.359 -23.766 -16.688 1 94.5 143 GLY B C 1
ATOM 3233 O O . GLY B 1 143 ? 14.688 -22.953 -17.547 1 94.5 143 GLY B O 1
ATOM 3234 N N . TRP B 1 144 ? 13.906 -23.422 -15.539 1 95.25 144 TRP B N 1
ATOM 3235 C CA . TRP B 1 144 ? 13.727 -22.016 -15.188 1 95.25 144 TRP B CA 1
ATOM 3236 C C . TRP B 1 144 ? 14.75 -21.578 -14.141 1 95.25 144 TRP B C 1
ATOM 3238 O O . TRP B 1 144 ? 14.609 -21.906 -12.953 1 95.25 144 TRP B O 1
ATOM 3248 N N . PRO B 1 145 ? 15.75 -20.859 -14.539 1 96.19 145 PRO B N 1
ATOM 3249 C CA . PRO B 1 145 ? 16.781 -20.453 -13.578 1 96.19 145 PRO B CA 1
ATOM 3250 C C . PRO B 1 145 ? 16.359 -19.266 -12.719 1 96.19 145 PRO B C 1
ATOM 3252 O O . PRO B 1 145 ? 15.812 -18.281 -13.242 1 96.19 145 PRO B O 1
ATOM 3255 N N . TYR B 1 146 ? 16.578 -19.344 -11.43 1 97.94 146 TYR B N 1
ATOM 3256 C CA . TYR B 1 146 ? 16.406 -18.266 -10.469 1 97.94 146 TYR B CA 1
ATOM 3257 C C . TYR B 1 146 ? 17.562 -18.219 -9.484 1 97.94 146 TYR B C 1
ATOM 3259 O O . TYR B 1 146 ? 18.203 -19.234 -9.227 1 97.94 146 TYR B O 1
ATOM 3267 N N . ARG B 1 147 ? 17.781 -17.047 -9.023 1 98.19 147 ARG B N 1
ATOM 3268 C CA . ARG B 1 147 ? 18.781 -16.844 -7.969 1 98.19 147 ARG B CA 1
ATOM 3269 C C . ARG B 1 147 ? 18.281 -15.828 -6.941 1 98.19 147 ARG B C 1
ATOM 3271 O O . ARG B 1 147 ? 17.578 -14.883 -7.285 1 98.19 147 ARG B O 1
ATOM 3278 N N . LEU B 1 148 ? 18.641 -16.078 -5.73 1 98.5 148 LEU B N 1
ATOM 3279 C CA . LEU B 1 148 ? 18.359 -15.148 -4.637 1 98.5 148 LEU B CA 1
ATOM 3280 C C . LEU B 1 148 ? 19.641 -14.453 -4.176 1 98.5 148 LEU B C 1
ATOM 3282 O O . LEU B 1 148 ? 20.641 -15.109 -3.896 1 98.5 148 LEU B O 1
ATOM 3286 N N . ARG B 1 149 ? 19.562 -13.141 -4.188 1 98.31 149 ARG B N 1
ATOM 3287 C CA . ARG B 1 149 ? 20.719 -12.359 -3.762 1 98.31 149 ARG B CA 1
ATOM 3288 C C . ARG B 1 149 ? 20.359 -11.438 -2.6 1 98.31 149 ARG B C 1
ATOM 3290 O O . ARG B 1 149 ? 19.312 -10.789 -2.613 1 98.31 149 ARG B O 1
ATOM 3297 N N . ARG B 1 150 ? 21.25 -11.391 -1.672 1 97.94 150 ARG B N 1
ATOM 3298 C CA . ARG B 1 150 ? 21.078 -10.445 -0.576 1 97.94 150 ARG B CA 1
ATOM 3299 C C . ARG B 1 150 ? 21.578 -9.062 -0.974 1 97.94 150 ARG B C 1
ATOM 3301 O O . ARG B 1 150 ? 22.641 -8.93 -1.578 1 97.94 150 ARG B O 1
ATOM 3308 N N . ASP B 1 151 ? 20.859 -8.109 -0.781 1 96.81 151 ASP B N 1
ATOM 3309 C CA . ASP B 1 151 ? 21.172 -6.699 -0.986 1 96.81 151 ASP B CA 1
ATOM 3310 C C . ASP B 1 151 ? 20.828 -5.871 0.25 1 96.81 151 ASP B C 1
ATOM 3312 O O . ASP B 1 151 ? 19.781 -5.23 0.301 1 96.81 151 ASP B O 1
ATOM 3316 N N . GLY B 1 152 ? 21.844 -5.801 1.233 1 94.81 152 GLY B N 1
ATOM 3317 C CA . GLY B 1 152 ? 21.5 -5.199 2.514 1 94.81 152 GLY B CA 1
ATOM 3318 C C . GLY B 1 152 ? 20.406 -5.941 3.25 1 94.81 152 GLY B C 1
ATOM 3319 O O . GLY B 1 152 ? 20.516 -7.145 3.508 1 94.81 152 GLY B O 1
ATOM 3320 N N . ARG B 1 153 ? 19.359 -5.234 3.488 1 93 153 ARG B N 1
ATOM 3321 C CA . ARG B 1 153 ? 18.234 -5.844 4.188 1 93 153 ARG B CA 1
ATOM 3322 C C . ARG B 1 153 ? 17.266 -6.508 3.207 1 93 153 ARG B C 1
ATOM 3324 O O . ARG B 1 153 ? 16.359 -7.234 3.613 1 93 153 ARG B O 1
ATOM 3331 N N . LEU B 1 154 ? 17.562 -6.328 1.983 1 97.56 154 LEU B N 1
ATOM 3332 C CA . LEU B 1 154 ? 16.625 -6.816 0.972 1 97.56 154 LEU B CA 1
ATOM 3333 C C . LEU B 1 154 ? 17.125 -8.125 0.361 1 97.56 154 LEU B C 1
ATOM 3335 O O . LEU B 1 154 ? 18.328 -8.383 0.336 1 97.56 154 LEU B O 1
ATOM 3339 N N . TRP B 1 155 ? 16.219 -8.914 0.041 1 98.69 155 TRP B N 1
ATOM 3340 C CA . TRP B 1 155 ? 16.422 -10.039 -0.86 1 98.69 155 TRP B CA 1
ATOM 3341 C C . TRP B 1 155 ? 15.953 -9.703 -2.271 1 98.69 155 TRP B C 1
ATOM 3343 O O . TRP B 1 155 ? 14.906 -9.078 -2.457 1 98.69 155 TRP B O 1
ATOM 3353 N N . ARG B 1 156 ? 16.75 -10.086 -3.227 1 98.75 156 ARG B N 1
ATOM 3354 C CA . ARG B 1 156 ? 16.406 -9.914 -4.633 1 98.75 156 ARG B CA 1
ATOM 3355 C C . ARG B 1 156 ? 16.266 -11.258 -5.336 1 98.75 156 ARG B C 1
ATOM 3357 O O . ARG B 1 156 ? 17.219 -12.039 -5.391 1 98.75 156 ARG B O 1
ATOM 3364 N N . LEU B 1 157 ? 15.086 -11.586 -5.762 1 98.81 157 LEU B N 1
ATOM 3365 C CA . LEU B 1 157 ? 14.898 -12.75 -6.629 1 98.81 157 LEU B CA 1
ATOM 3366 C C . LEU B 1 157 ? 15.148 -12.383 -8.086 1 98.81 157 LEU B C 1
ATOM 3368 O O . LEU B 1 157 ? 14.438 -11.547 -8.656 1 98.81 157 LEU B O 1
ATOM 3372 N N . GLU B 1 158 ? 16.109 -13.039 -8.672 1 98.62 158 GLU B N 1
ATOM 3373 C CA . GLU B 1 158 ? 16.547 -12.648 -10.016 1 98.62 158 GLU B CA 1
ATOM 3374 C C . GLU B 1 158 ? 16.391 -13.805 -11.008 1 98.62 158 GLU B C 1
ATOM 3376 O O . GLU B 1 158 ? 16.453 -14.969 -10.617 1 98.62 158 GLU B O 1
ATOM 3381 N N . LYS B 1 159 ? 16.125 -13.484 -12.234 1 97.19 159 LYS B N 1
ATOM 3382 C CA . LYS B 1 159 ? 16.094 -14.414 -13.367 1 97.19 159 LYS B CA 1
ATOM 3383 C C . LYS B 1 159 ? 16.719 -13.789 -14.609 1 97.19 159 LYS B C 1
ATOM 3385 O O . LYS B 1 159 ? 16.781 -12.562 -14.734 1 97.19 159 LYS B O 1
ATOM 3390 N N . PRO B 1 160 ? 17.203 -14.633 -15.508 1 94.44 160 PRO B N 1
ATOM 3391 C CA . PRO B 1 160 ? 17.766 -14.07 -16.75 1 94.44 160 PRO B CA 1
ATOM 3392 C C . PRO B 1 160 ? 16.688 -13.484 -17.656 1 94.44 160 PRO B C 1
ATOM 3394 O O . PRO B 1 160 ? 15.594 -14.031 -17.766 1 94.44 160 PRO B O 1
ATOM 3397 N N . ASP B 1 161 ? 17.062 -12.328 -18.25 1 91.44 161 ASP B N 1
ATOM 3398 C CA . ASP B 1 161 ? 16.188 -11.781 -19.281 1 91.44 161 ASP B CA 1
ATOM 3399 C C . ASP B 1 161 ? 16.5 -12.391 -20.656 1 91.44 161 ASP B C 1
ATOM 3401 O O . ASP B 1 161 ? 17.188 -13.406 -20.734 1 91.44 161 ASP B O 1
ATOM 3405 N N . GLU B 1 162 ? 15.891 -11.859 -21.672 1 84.69 162 GLU B N 1
ATOM 3406 C CA . GLU B 1 162 ? 16.016 -12.398 -23.031 1 84.69 162 GLU B CA 1
ATOM 3407 C C . GLU B 1 162 ? 17.469 -12.367 -23.5 1 84.69 162 GLU B C 1
ATOM 3409 O O . GLU B 1 162 ? 17.859 -13.125 -24.391 1 84.69 162 GLU B O 1
ATOM 3414 N N . HIS B 1 163 ? 18.297 -11.492 -22.875 1 89.94 163 HIS B N 1
ATOM 3415 C CA . HIS B 1 163 ? 19.688 -11.359 -23.266 1 89.94 163 HIS B CA 1
ATOM 3416 C C . HIS B 1 163 ? 20.609 -12.133 -22.312 1 89.94 163 HIS B C 1
ATOM 3418 O O . HIS B 1 163 ? 21.828 -12.055 -22.438 1 89.94 163 HIS B O 1
ATOM 3424 N N . GLY B 1 164 ? 20 -12.82 -21.391 1 90.56 164 GLY B N 1
ATOM 3425 C CA . GLY B 1 164 ? 20.781 -13.617 -20.469 1 90.56 164 GLY B CA 1
ATOM 3426 C C . GLY B 1 164 ? 21.281 -12.836 -19.281 1 90.56 164 GLY B C 1
ATOM 3427 O O . GLY B 1 164 ? 22.031 -13.359 -18.453 1 90.56 164 GLY B O 1
ATOM 3428 N N . GLU B 1 165 ? 20.859 -11.617 -19.188 1 95.62 165 GLU B N 1
ATOM 3429 C CA . GLU B 1 165 ? 21.25 -10.789 -18.047 1 95.62 165 GLU B CA 1
ATOM 3430 C C . GLU B 1 165 ? 20.297 -10.992 -16.859 1 95.62 165 GLU B C 1
ATOM 3432 O O . GLU B 1 165 ? 19.078 -11.016 -17.031 1 95.62 165 GLU B O 1
ATOM 3437 N N . TRP B 1 166 ? 20.875 -11.18 -15.727 1 96.75 166 TRP B N 1
ATOM 3438 C CA . TRP B 1 166 ? 20.078 -11.375 -14.523 1 96.75 166 TRP B CA 1
ATOM 3439 C C . TRP B 1 166 ? 19.391 -10.078 -14.117 1 96.75 166 TRP B C 1
ATOM 3441 O O . TRP B 1 166 ? 20.031 -9.039 -13.977 1 96.75 166 TRP B O 1
ATOM 3451 N N . VAL B 1 167 ? 18.125 -10.164 -13.984 1 97.56 167 VAL B N 1
ATOM 3452 C CA . VAL B 1 167 ? 17.312 -9.023 -13.57 1 97.56 167 VAL B CA 1
ATOM 3453 C C . VAL B 1 167 ? 16.438 -9.414 -12.391 1 97.56 167 VAL B C 1
ATOM 3455 O O . VAL B 1 167 ? 15.961 -10.555 -12.305 1 97.56 167 VAL B O 1
ATOM 3458 N N . ALA B 1 168 ? 16.234 -8.469 -11.516 1 98.25 168 ALA B N 1
ATOM 3459 C CA . ALA B 1 168 ? 15.398 -8.758 -10.352 1 98.25 168 ALA B CA 1
ATOM 3460 C C . ALA B 1 168 ? 13.922 -8.797 -10.734 1 98.25 168 ALA B C 1
ATOM 3462 O O . ALA B 1 168 ? 13.391 -7.84 -11.305 1 98.25 168 ALA B O 1
ATOM 3463 N N . ALA B 1 169 ? 13.336 -9.914 -10.477 1 98.06 169 ALA B N 1
ATOM 3464 C CA . ALA B 1 169 ? 11.883 -10.016 -10.625 1 98.06 169 ALA B CA 1
ATOM 3465 C C . ALA B 1 169 ? 11.164 -9.266 -9.508 1 98.06 169 ALA B C 1
ATOM 3467 O O . ALA B 1 169 ? 10.227 -8.508 -9.766 1 98.06 169 ALA B O 1
ATOM 3468 N N . HIS B 1 170 ? 11.586 -9.469 -8.336 1 98.69 170 HIS B N 1
ATOM 3469 C CA . HIS B 1 170 ? 11.07 -8.719 -7.195 1 98.69 170 HIS B CA 1
ATOM 3470 C C . HIS B 1 170 ? 12.078 -8.688 -6.051 1 98.69 170 HIS B C 1
ATOM 3472 O O . HIS B 1 170 ? 13.102 -9.367 -6.105 1 98.69 170 HIS B O 1
ATOM 3478 N N . ALA B 1 171 ? 11.844 -7.871 -5.117 1 98.81 171 ALA B N 1
ATOM 3479 C CA . ALA B 1 171 ? 12.695 -7.727 -3.938 1 98.81 171 ALA B CA 1
ATOM 3480 C C . ALA B 1 171 ? 11.852 -7.523 -2.68 1 98.81 171 ALA B C 1
ATOM 3482 O O . ALA B 1 171 ? 10.758 -6.957 -2.74 1 98.81 171 ALA B O 1
ATOM 3483 N N . PHE B 1 172 ? 12.375 -7.988 -1.605 1 98.69 172 PHE B N 1
ATOM 3484 C CA . PHE B 1 172 ? 11.641 -7.938 -0.347 1 98.69 172 PHE B CA 1
ATOM 3485 C C . PHE B 1 172 ? 12.594 -8 0.84 1 98.69 172 PHE B C 1
ATOM 3487 O O . PHE B 1 172 ? 13.758 -8.383 0.688 1 98.69 172 PHE B O 1
ATOM 3494 N N . ASP B 1 173 ? 12.141 -7.523 1.94 1 97.69 173 ASP B N 1
ATOM 3495 C CA . ASP B 1 173 ? 12.742 -7.891 3.219 1 97.69 173 ASP B CA 1
ATOM 3496 C C . ASP B 1 173 ? 11.836 -8.844 3.994 1 97.69 173 ASP B C 1
ATOM 3498 O O . ASP B 1 173 ? 10.812 -9.289 3.48 1 97.69 173 ASP B O 1
ATOM 3502 N N . GLU B 1 174 ? 12.219 -9.188 5.133 1 96.75 174 GLU B N 1
ATOM 3503 C CA . GLU B 1 174 ? 11.508 -10.25 5.844 1 96.75 174 GLU B CA 1
ATOM 3504 C C . GLU B 1 174 ? 10.484 -9.672 6.816 1 96.75 174 GLU B C 1
ATOM 3506 O O . GLU B 1 174 ? 10.008 -10.375 7.711 1 96.75 174 GLU B O 1
ATOM 3511 N N . THR B 1 175 ? 10.156 -8.367 6.645 1 95.75 175 THR B N 1
ATOM 3512 C CA . THR B 1 175 ? 9.18 -7.746 7.527 1 95.75 175 THR B CA 1
ATOM 3513 C C . THR B 1 175 ? 7.809 -8.391 7.359 1 95.75 175 THR B C 1
ATOM 3515 O O . THR B 1 175 ? 7.262 -8.422 6.254 1 95.75 175 THR B O 1
ATOM 3518 N N . PRO B 1 176 ? 7.238 -8.914 8.477 1 97.06 176 PRO B N 1
ATOM 3519 C CA . PRO B 1 176 ? 5.887 -9.477 8.383 1 97.06 176 PRO B CA 1
ATOM 3520 C C . PRO B 1 176 ? 4.84 -8.422 8.023 1 97.06 176 PRO B C 1
ATOM 3522 O O . PRO B 1 176 ? 4.973 -7.258 8.398 1 97.06 176 PRO B O 1
ATOM 3525 N N . GLN B 1 177 ? 3.869 -8.82 7.305 1 97.94 177 GLN B N 1
ATOM 3526 C CA . GLN B 1 177 ? 2.756 -7.957 6.934 1 97.94 177 GLN B CA 1
ATOM 3527 C C . GLN B 1 177 ? 1.482 -8.352 7.68 1 97.94 177 GLN B C 1
ATOM 3529 O O . GLN B 1 177 ? 1.355 -9.484 8.148 1 97.94 177 GLN B O 1
ATOM 3534 N N . ARG B 1 178 ? 0.591 -7.418 7.773 1 97.75 178 ARG B N 1
ATOM 3535 C CA . ARG B 1 178 ? -0.739 -7.629 8.336 1 97.75 178 ARG B CA 1
ATOM 3536 C C . ARG B 1 178 ? -1.773 -7.828 7.23 1 97.75 178 ARG B C 1
ATOM 3538 O O . ARG B 1 178 ? -1.568 -7.391 6.098 1 97.75 178 ARG B O 1
ATOM 3545 N N . PRO B 1 179 ? -2.924 -8.477 7.566 1 97.94 179 PRO B N 1
ATOM 3546 C CA . PRO B 1 179 ? -3.979 -8.648 6.562 1 97.94 179 PRO B CA 1
ATOM 3547 C C . PRO B 1 179 ? -4.375 -7.332 5.898 1 97.94 179 PRO B C 1
ATOM 3549 O O . PRO B 1 179 ? -4.578 -7.285 4.684 1 97.94 179 PRO B O 1
ATOM 3552 N N . ILE B 1 180 ? -4.387 -6.203 6.598 1 98.25 180 ILE B N 1
ATOM 3553 C CA . ILE B 1 180 ? -4.809 -4.91 6.074 1 98.25 180 ILE B CA 1
ATOM 3554 C C . ILE B 1 180 ? -3.811 -4.422 5.031 1 98.25 180 ILE B C 1
ATOM 3556 O O . ILE B 1 180 ? -4.18 -3.719 4.086 1 98.25 180 ILE B O 1
ATOM 3560 N N . ASP B 1 181 ? -2.553 -4.824 5.195 1 98.44 181 ASP B N 1
ATOM 3561 C CA . ASP B 1 181 ? -1.556 -4.434 4.203 1 98.44 181 ASP B CA 1
ATOM 3562 C C . ASP B 1 181 ? -1.875 -5.035 2.836 1 98.44 181 ASP B C 1
ATOM 3564 O O . ASP B 1 181 ? -1.668 -4.391 1.805 1 98.44 181 ASP B O 1
ATOM 3568 N N . TYR B 1 182 ? -2.42 -6.223 2.828 1 98.69 182 TYR B N 1
ATOM 3569 C CA . TYR B 1 182 ? -2.803 -6.859 1.574 1 98.69 182 TYR B CA 1
ATOM 3570 C C . TYR B 1 182 ? -4.086 -6.25 1.021 1 98.69 182 TYR B C 1
ATOM 3572 O O . TYR B 1 182 ? -4.27 -6.172 -0.197 1 98.69 182 TYR B O 1
ATOM 3580 N N . VAL B 1 183 ? -4.961 -5.852 1.916 1 98.69 183 VAL B N 1
ATOM 3581 C CA . VAL B 1 183 ? -6.16 -5.148 1.469 1 98.69 183 VAL B CA 1
ATOM 3582 C C . VAL B 1 183 ? -5.762 -3.898 0.689 1 98.69 183 VAL B C 1
ATOM 3584 O O . VAL B 1 183 ? -6.285 -3.646 -0.4 1 98.69 183 VAL B O 1
ATOM 3587 N N . VAL B 1 184 ? -4.797 -3.152 1.163 1 98.69 184 VAL B N 1
ATOM 3588 C CA . VAL B 1 184 ? -4.32 -1.93 0.524 1 98.69 184 VAL B CA 1
ATOM 3589 C C . VAL B 1 184 ? -3.695 -2.264 -0.829 1 98.69 184 VAL B C 1
ATOM 3591 O O . VAL B 1 184 ? -4.059 -1.671 -1.849 1 98.69 184 VAL B O 1
ATOM 3594 N N . ALA B 1 185 ? -2.814 -3.205 -0.846 1 98.75 185 ALA B N 1
ATOM 3595 C CA . ALA B 1 185 ? -2.109 -3.584 -2.068 1 98.75 185 ALA B CA 1
ATOM 3596 C C . ALA B 1 185 ? -3.074 -4.16 -3.1 1 98.75 185 ALA B C 1
ATOM 3598 O O . ALA B 1 185 ? -2.979 -3.848 -4.289 1 98.75 185 ALA B O 1
ATOM 3599 N N . ASN B 1 186 ? -4.023 -4.969 -2.637 1 98.75 186 ASN B N 1
ATOM 3600 C CA . ASN B 1 186 ? -5.027 -5.574 -3.506 1 98.75 186 ASN B CA 1
ATOM 3601 C C . ASN B 1 186 ? -5.914 -4.516 -4.156 1 98.75 186 ASN B C 1
ATOM 3603 O O . ASN B 1 186 ? -6.238 -4.617 -5.344 1 98.75 186 ASN B O 1
ATOM 3607 N N . HIS B 1 187 ? -6.289 -3.549 -3.406 1 98.75 187 HIS B N 1
ATOM 3608 C CA . HIS B 1 187 ? -7.137 -2.486 -3.932 1 98.75 187 HIS B CA 1
ATOM 3609 C C . HIS B 1 187 ? -6.441 -1.729 -5.059 1 98.75 187 HIS B C 1
ATOM 3611 O O . HIS B 1 187 ? -7.035 -1.489 -6.109 1 98.75 187 HIS B O 1
ATOM 3617 N N . PHE B 1 188 ? -5.207 -1.402 -4.84 1 98.62 188 PHE B N 1
ATOM 3618 C CA . PHE B 1 188 ? -4.441 -0.728 -5.883 1 98.62 188 PHE B CA 1
ATOM 3619 C C . PHE B 1 188 ? -4.305 -1.618 -7.109 1 98.62 188 PHE B C 1
ATOM 3621 O O . PHE B 1 188 ? -4.617 -1.198 -8.227 1 98.62 188 PHE B O 1
ATOM 3628 N N . THR B 1 189 ? -3.893 -2.836 -6.91 1 98.56 189 THR B N 1
ATOM 3629 C CA . THR B 1 189 ? -3.598 -3.77 -7.992 1 98.56 189 THR B CA 1
ATOM 3630 C C . THR B 1 189 ? -4.848 -4.047 -8.82 1 98.56 189 THR B C 1
ATOM 3632 O O . THR B 1 189 ? -4.777 -4.137 -10.047 1 98.56 189 THR B O 1
ATOM 3635 N N . ALA B 1 190 ? -5.988 -4.043 -8.164 1 98.62 190 ALA B N 1
ATOM 3636 C CA . ALA B 1 190 ? -7.211 -4.5 -8.812 1 98.62 190 ALA B CA 1
ATOM 3637 C C . ALA B 1 190 ? -7.992 -3.33 -9.406 1 98.62 190 ALA B C 1
ATOM 3639 O O . ALA B 1 190 ? -8.898 -3.527 -10.219 1 98.62 190 ALA B O 1
ATOM 3640 N N . THR B 1 191 ? -7.594 -2.047 -9 1 98.25 191 THR B N 1
ATOM 3641 C CA . THR B 1 191 ? -8.547 -1.009 -9.383 1 98.25 191 THR B CA 1
ATOM 3642 C C . THR B 1 191 ? -7.82 0.204 -9.961 1 98.25 191 THR B C 1
ATOM 3644 O O . THR B 1 191 ? -8.43 1.048 -10.617 1 98.25 191 THR B O 1
ATOM 3647 N N . HIS B 1 192 ? -6.582 0.397 -9.695 1 98.06 192 HIS B N 1
ATOM 3648 C CA . HIS B 1 192 ? -5.895 1.587 -10.18 1 98.06 192 HIS B CA 1
ATOM 3649 C C . HIS B 1 192 ? -5.645 1.502 -11.68 1 98.06 192 HIS B C 1
ATOM 3651 O O . HIS B 1 192 ? -5.277 0.444 -12.195 1 98.06 192 HIS B O 1
ATOM 3657 N N . SER B 1 193 ? -5.75 2.58 -12.344 1 95.06 193 SER B N 1
ATOM 3658 C CA . SER B 1 193 ? -5.672 2.609 -13.797 1 95.06 193 SER B CA 1
ATOM 3659 C C . SER B 1 193 ? -4.262 2.299 -14.281 1 95.06 193 SER B C 1
ATOM 3661 O O . SER B 1 193 ? -4.074 1.839 -15.414 1 95.06 193 SER B O 1
ATOM 3663 N N . HIS B 1 194 ? -3.295 2.518 -13.414 1 91.38 194 HIS B N 1
ATOM 3664 C CA . HIS B 1 194 ? -1.917 2.293 -13.836 1 91.38 194 HIS B CA 1
ATOM 3665 C C . HIS B 1 194 ? -1.446 0.892 -13.453 1 91.38 194 HIS B C 1
ATOM 3667 O O . HIS B 1 194 ? -0.326 0.498 -13.789 1 91.38 194 HIS B O 1
ATOM 3673 N N . SER B 1 195 ? -2.262 0.173 -12.75 1 95.94 195 SER B N 1
ATOM 3674 C CA . SER B 1 195 ? -1.946 -1.229 -12.492 1 95.94 195 SER B CA 1
ATOM 3675 C C . SER B 1 195 ? -1.966 -2.045 -13.781 1 95.94 195 SER B C 1
ATOM 3677 O O . SER B 1 195 ? -2.918 -1.961 -14.562 1 95.94 195 SER B O 1
ATOM 3679 N N . PRO B 1 196 ? -0.942 -2.826 -14.047 1 94.44 196 PRO B N 1
ATOM 3680 C CA . PRO B 1 196 ? -0.963 -3.67 -15.242 1 94.44 196 PRO B CA 1
ATOM 3681 C C . PRO B 1 196 ? -2.146 -4.633 -15.266 1 94.44 196 PRO B C 1
ATOM 3683 O O . PRO B 1 196 ? -2.609 -5.023 -16.344 1 94.44 196 PRO B O 1
ATOM 3686 N N . PHE B 1 197 ? -2.688 -4.93 -14.172 1 97.38 197 PHE B N 1
ATOM 3687 C CA . PHE B 1 197 ? -3.736 -5.938 -14.062 1 97.38 197 PHE B CA 1
ATOM 3688 C C . PHE B 1 197 ? -5.086 -5.359 -14.469 1 97.38 197 PHE B C 1
ATOM 3690 O O . PHE B 1 197 ? -6.023 -6.105 -14.766 1 97.38 197 PHE B O 1
ATOM 3697 N N . THR B 1 198 ? -5.184 -4.047 -14.391 1 97.31 198 THR B N 1
ATOM 3698 C CA . THR B 1 198 ? -6.43 -3.438 -14.844 1 97.31 198 THR B CA 1
ATOM 3699 C C . THR B 1 198 ? -6.383 -3.168 -16.344 1 97.31 198 THR B C 1
ATOM 3701 O O . THR B 1 198 ? -7.418 -2.906 -16.969 1 97.31 198 THR B O 1
ATOM 3704 N N . GLN B 1 199 ? -5.242 -3.256 -16.969 1 94.62 199 GLN B N 1
ATOM 3705 C CA . GLN B 1 199 ? -5.047 -2.75 -18.328 1 94.62 199 GLN B CA 1
ATOM 3706 C C . GLN B 1 199 ? -5.285 -3.846 -19.359 1 94.62 199 GLN B C 1
ATOM 3708 O O . GLN B 1 199 ? -5.645 -3.559 -20.5 1 94.62 199 GLN B O 1
ATOM 3713 N N . ARG B 1 200 ? -5.039 -5.066 -18.938 1 95.19 200 ARG B N 1
ATOM 3714 C CA . ARG B 1 200 ? -5.195 -6.156 -19.891 1 95.19 200 ARG B CA 1
ATOM 3715 C C . ARG B 1 200 ? -5.422 -7.484 -19.188 1 95.19 200 ARG B C 1
ATOM 3717 O O . ARG B 1 200 ? -5.125 -7.613 -18 1 95.19 200 ARG B O 1
ATOM 3724 N N . LEU B 1 201 ? -5.961 -8.422 -19.938 1 97.56 201 LEU B N 1
ATOM 3725 C CA . LEU B 1 201 ? -6.086 -9.789 -19.453 1 97.56 201 LEU B CA 1
ATOM 3726 C C . LEU B 1 201 ? -4.715 -10.453 -19.344 1 97.56 201 LEU B C 1
ATOM 3728 O O . LEU B 1 201 ? -3.893 -10.344 -20.25 1 97.56 201 LEU B O 1
ATOM 3732 N N . ILE B 1 202 ? -4.449 -11.047 -18.266 1 98.19 202 ILE B N 1
ATOM 3733 C CA . ILE B 1 202 ? -3.203 -11.758 -18.016 1 98.19 202 ILE B CA 1
ATOM 3734 C C . ILE B 1 202 ? -3.508 -13.172 -17.516 1 98.19 202 ILE B C 1
ATOM 3736 O O . ILE B 1 202 ? -4.184 -13.336 -16.5 1 98.19 202 ILE B O 1
ATOM 3740 N N . VAL B 1 203 ? -3.094 -14.117 -18.188 1 98.06 203 VAL B N 1
ATOM 3741 C CA . VAL B 1 203 ? -3.207 -15.523 -17.797 1 98.06 203 VAL B CA 1
ATOM 3742 C C . VAL B 1 203 ? -1.87 -16.234 -18.016 1 98.06 203 VAL B C 1
ATOM 3744 O O . VAL B 1 203 ? -1.241 -16.062 -19.062 1 98.06 203 VAL B O 1
ATOM 3747 N N . GLN B 1 204 ? -1.445 -16.953 -17.031 1 98.06 204 GLN B N 1
ATOM 3748 C CA . GLN B 1 204 ? -0.196 -17.703 -17.141 1 98.06 204 GLN B CA 1
ATOM 3749 C C . GLN B 1 204 ? -0.345 -19.109 -16.594 1 98.06 204 GLN B C 1
ATOM 3751 O O . GLN B 1 204 ? -0.983 -19.312 -15.555 1 98.06 204 GLN B O 1
ATOM 3756 N N . ARG B 1 205 ? 0.191 -20.062 -17.312 1 97.69 205 ARG B N 1
ATOM 3757 C CA . ARG B 1 205 ? 0.304 -21.453 -16.906 1 97.69 205 ARG B CA 1
ATOM 3758 C C . ARG B 1 205 ? 1.754 -21.922 -16.969 1 97.69 205 ARG B C 1
ATOM 3760 O O . ARG B 1 205 ? 2.268 -22.266 -18.031 1 97.69 205 ARG B O 1
ATOM 3767 N N . LEU B 1 206 ? 2.326 -21.984 -15.797 1 97.5 206 LEU B N 1
ATOM 3768 C CA . LEU B 1 206 ? 3.723 -22.391 -15.695 1 97.5 206 LEU B CA 1
ATOM 3769 C C . LEU B 1 206 ? 3.836 -23.906 -15.469 1 97.5 206 LEU B C 1
ATOM 3771 O O . LEU B 1 206 ? 3.08 -24.469 -14.68 1 97.5 206 LEU B O 1
ATOM 3775 N N . ASP B 1 207 ? 4.652 -24.531 -16.203 1 97 207 ASP B N 1
ATOM 3776 C CA . ASP B 1 207 ? 4.98 -25.953 -16.062 1 97 207 ASP B CA 1
ATOM 3777 C C . ASP B 1 207 ? 6.488 -26.172 -16.188 1 97 207 ASP B C 1
ATOM 3779 O O . ASP B 1 207 ? 7.254 -25.219 -16.312 1 97 207 ASP B O 1
ATOM 3783 N N . ARG B 1 208 ? 6.812 -27.469 -16.031 1 96.25 208 ARG B N 1
ATOM 3784 C CA . ARG B 1 208 ? 8.195 -27.812 -16.359 1 96.25 208 ARG B CA 1
ATOM 3785 C C . ARG B 1 208 ? 8.445 -27.625 -17.859 1 96.25 208 ARG B C 1
ATOM 3787 O O . ARG B 1 208 ? 7.684 -28.125 -18.688 1 96.25 208 ARG B O 1
ATOM 3794 N N . GLY B 1 209 ? 9.391 -26.75 -18.156 1 94.56 209 GLY B N 1
ATOM 3795 C CA . GLY B 1 209 ? 9.891 -26.641 -19.516 1 94.56 209 GLY B CA 1
ATOM 3796 C C . GLY B 1 209 ? 9.094 -25.672 -20.375 1 94.56 209 GLY B C 1
ATOM 3797 O O . GLY B 1 209 ? 9.523 -25.328 -21.469 1 94.56 209 GLY B O 1
ATOM 3798 N N . SER B 1 210 ? 7.965 -25.344 -19.859 1 95.5 210 SER B N 1
ATOM 3799 C CA . SER B 1 210 ? 7.184 -24.438 -20.703 1 95.5 210 SER B CA 1
ATOM 3800 C C . SER B 1 210 ? 6.312 -23.516 -19.844 1 95.5 210 SER B C 1
ATOM 3802 O O . SER B 1 210 ? 6.02 -23.828 -18.688 1 95.5 210 SER B O 1
ATOM 3804 N N . CYS B 1 211 ? 5.961 -22.375 -20.391 1 96.31 211 CYS B N 1
ATOM 3805 C CA . CYS B 1 211 ? 5.004 -21.422 -19.828 1 96.31 211 CYS B CA 1
ATOM 3806 C C . CYS B 1 211 ? 4.07 -20.891 -20.906 1 96.31 211 CYS B C 1
ATOM 3808 O O . CYS B 1 211 ? 4.523 -20.297 -21.891 1 96.31 211 CYS B O 1
ATOM 3810 N N . ARG B 1 212 ? 2.773 -21.156 -20.781 1 96.94 212 ARG B N 1
ATOM 3811 C CA . ARG B 1 212 ? 1.757 -20.609 -21.672 1 96.94 212 ARG B CA 1
ATOM 3812 C C . ARG B 1 212 ? 1.162 -19.328 -21.109 1 96.94 212 ARG B C 1
ATOM 3814 O O . ARG B 1 212 ? 0.759 -19.281 -19.938 1 96.94 212 ARG B O 1
ATOM 3821 N N . LYS B 1 213 ? 1.162 -18.281 -21.922 1 97 213 LYS B N 1
ATOM 3822 C CA . LYS B 1 213 ? 0.763 -16.953 -21.453 1 97 213 LYS B CA 1
ATOM 3823 C C . LYS B 1 213 ? -0.223 -16.297 -22.406 1 97 213 LYS B C 1
ATOM 3825 O O . LYS B 1 213 ? -0.071 -16.391 -23.625 1 97 213 LYS B O 1
ATOM 3830 N N . LEU B 1 214 ? -1.235 -15.75 -21.875 1 97.56 214 LEU B N 1
ATOM 3831 C CA . LEU B 1 214 ? -2.113 -14.836 -22.609 1 97.56 214 LEU B CA 1
ATOM 3832 C C . LEU B 1 214 ? -2.025 -13.43 -22.031 1 97.56 214 LEU B C 1
ATOM 3834 O O . LEU B 1 214 ? -2.434 -13.188 -20.891 1 97.56 214 LEU B O 1
ATOM 3838 N N . PHE B 1 215 ? -1.427 -12.469 -22.734 1 96.38 215 PHE B N 1
ATOM 3839 C CA . PHE B 1 215 ? -1.336 -11.055 -22.391 1 96.38 215 PHE B CA 1
ATOM 3840 C C . PHE B 1 215 ? -2.191 -10.211 -23.328 1 96.38 215 PHE B C 1
ATOM 3842 O O . PHE B 1 215 ? -1.802 -9.953 -24.469 1 96.38 215 PHE B O 1
ATOM 3849 N N . GLY B 1 216 ? -3.236 -9.711 -22.734 1 96.19 216 GLY B N 1
ATOM 3850 C CA . GLY B 1 216 ? -4.191 -9.086 -23.641 1 96.19 216 GLY B CA 1
ATOM 3851 C C . GLY B 1 216 ? -4.738 -10.047 -24.672 1 96.19 216 GLY B C 1
ATOM 3852 O O . GLY B 1 216 ? -5.395 -11.039 -24.328 1 96.19 216 GLY B O 1
ATOM 3853 N N . ASN B 1 217 ? -4.375 -9.773 -25.875 1 96.12 217 ASN B N 1
ATOM 3854 C CA . ASN B 1 217 ? -4.848 -10.664 -26.938 1 96.12 217 ASN B CA 1
ATOM 3855 C C . ASN B 1 217 ? -3.699 -11.445 -27.562 1 96.12 217 ASN B C 1
ATOM 3857 O O . ASN B 1 217 ? -3.844 -12 -28.656 1 96.12 217 ASN B O 1
ATOM 3861 N N . ARG B 1 218 ? -2.611 -11.43 -26.906 1 96.88 218 ARG B N 1
ATOM 3862 C CA . ARG B 1 218 ? -1.44 -12.125 -27.422 1 96.88 218 ARG B CA 1
ATOM 3863 C C . ARG B 1 218 ? -1.163 -13.406 -26.656 1 96.88 218 ARG B C 1
ATOM 3865 O O . ARG B 1 218 ? -0.899 -13.359 -25.453 1 96.88 218 ARG B O 1
ATOM 3872 N N . LEU B 1 219 ? -1.234 -14.477 -27.328 1 97.31 219 LEU B N 1
ATOM 3873 C CA . LEU B 1 219 ? -0.934 -15.789 -26.781 1 97.31 219 LEU B CA 1
ATOM 3874 C C . LEU B 1 219 ? 0.498 -16.203 -27.109 1 97.31 219 LEU B C 1
ATOM 3876 O O . LEU B 1 219 ? 0.91 -16.172 -28.266 1 97.31 219 LEU B O 1
ATOM 3880 N N . LEU B 1 220 ? 1.196 -16.516 -26.078 1 95.56 220 LEU B N 1
ATOM 3881 C CA . LEU B 1 220 ? 2.6 -16.891 -26.234 1 95.56 220 LEU B CA 1
ATOM 3882 C C . LEU B 1 220 ? 2.906 -18.172 -25.453 1 95.56 220 LEU B C 1
ATOM 3884 O O . LEU B 1 220 ? 2.438 -18.344 -24.328 1 95.56 220 LEU B O 1
ATOM 3888 N N . VAL B 1 221 ? 3.674 -19.047 -26.062 1 95.44 221 VAL B N 1
ATOM 3889 C CA . VAL B 1 221 ? 4.223 -20.203 -25.375 1 95.44 221 VAL B CA 1
ATOM 3890 C C . VAL B 1 221 ? 5.738 -20.078 -25.266 1 95.44 221 VAL B C 1
ATOM 3892 O O . VAL B 1 221 ? 6.449 -20.109 -26.266 1 95.44 221 VAL B O 1
ATOM 3895 N N . GLU B 1 222 ? 6.188 -19.875 -24.078 1 94.25 222 GLU B N 1
ATOM 3896 C CA . GLU B 1 222 ? 7.617 -19.828 -23.797 1 94.25 222 GLU B CA 1
ATOM 3897 C C . GLU B 1 222 ? 8.164 -21.203 -23.453 1 94.25 222 GLU B C 1
ATOM 3899 O O . GLU B 1 222 ? 7.504 -21.984 -22.781 1 94.25 222 GLU B O 1
ATOM 3904 N N . HIS B 1 223 ? 9.359 -21.469 -23.969 1 93.5 223 HIS B N 1
ATOM 3905 C CA . HIS B 1 223 ? 10.039 -22.719 -23.656 1 93.5 223 HIS B CA 1
ATOM 3906 C C . HIS B 1 223 ? 11.344 -22.469 -22.922 1 93.5 223 HIS B C 1
ATOM 3908 O O . HIS B 1 223 ? 12.055 -21.5 -23.219 1 93.5 223 HIS B O 1
ATOM 3914 N N . ALA B 1 224 ? 11.609 -23.328 -21.984 1 89.81 224 ALA B N 1
ATOM 3915 C CA . ALA B 1 224 ? 12.797 -23.172 -21.156 1 89.81 224 ALA B CA 1
ATOM 3916 C C . ALA B 1 224 ? 14.07 -23.438 -21.953 1 89.81 224 ALA B C 1
ATOM 3918 O O . ALA B 1 224 ? 15.102 -22.812 -21.703 1 89.81 224 ALA B O 1
ATOM 3919 N N . THR B 1 225 ? 14.117 -24.344 -22.891 1 86.12 225 THR B N 1
ATOM 3920 C CA . THR B 1 225 ? 15.344 -24.797 -23.547 1 86.12 225 THR B CA 1
ATOM 3921 C C . THR B 1 225 ? 15.305 -24.484 -25.047 1 86.12 225 THR B C 1
ATOM 3923 O O . THR B 1 225 ? 16.234 -24.828 -25.766 1 86.12 225 THR B O 1
ATOM 3926 N N . ARG B 1 226 ? 14.234 -23.922 -25.484 1 84.44 226 ARG B N 1
ATOM 3927 C CA . ARG B 1 226 ? 14.148 -23.578 -26.906 1 84.44 226 ARG B CA 1
ATOM 3928 C C . ARG B 1 226 ? 13.523 -22.203 -27.094 1 84.44 226 ARG B C 1
ATOM 3930 O O . ARG B 1 226 ? 12.906 -21.656 -26.172 1 84.44 226 ARG B O 1
ATOM 3937 N N . PRO B 1 227 ? 13.797 -21.578 -28.234 1 82.31 227 PRO B N 1
ATOM 3938 C CA . PRO B 1 227 ? 13.227 -20.25 -28.484 1 82.31 227 PRO B CA 1
ATOM 3939 C C . PRO B 1 227 ? 11.703 -20.266 -28.453 1 82.31 227 PRO B C 1
ATOM 3941 O O . PRO B 1 227 ? 11.07 -21.234 -28.875 1 82.31 227 PRO B O 1
ATOM 3944 N N . SER B 1 228 ? 11.273 -19.188 -27.891 1 80.69 228 SER B N 1
ATOM 3945 C CA . SER B 1 228 ? 9.828 -19.016 -27.828 1 80.69 228 SER B CA 1
ATOM 3946 C C . SER B 1 228 ? 9.234 -18.812 -29.219 1 80.69 228 SER B C 1
ATOM 3948 O O . SER B 1 228 ? 9.906 -18.281 -30.109 1 80.69 228 SER B O 1
ATOM 3950 N N . GLY B 1 229 ? 8.086 -19.391 -29.359 1 79.44 229 GLY B N 1
ATOM 3951 C CA . GLY B 1 229 ? 7.379 -19.109 -30.609 1 79.44 229 GLY B CA 1
ATOM 3952 C C . GLY B 1 229 ? 6.859 -17.688 -30.703 1 79.44 229 GLY B C 1
ATOM 3953 O O . GLY B 1 229 ? 7.016 -16.906 -29.766 1 79.44 229 GLY B O 1
ATOM 3954 N N . GLN B 1 230 ? 6.363 -17.312 -31.922 1 90.44 230 GLN B N 1
ATOM 3955 C CA . GLN B 1 230 ? 5.742 -16.016 -32.156 1 90.44 230 GLN B CA 1
ATOM 3956 C C . GLN B 1 230 ? 4.367 -15.938 -31.5 1 90.44 230 GLN B C 1
ATOM 3958 O O . GLN B 1 230 ? 3.604 -16.906 -31.531 1 90.44 230 GLN B O 1
ATOM 3963 N N . PRO B 1 231 ? 4.176 -14.828 -30.844 1 94 231 PRO B N 1
ATOM 3964 C CA . PRO B 1 231 ? 2.842 -14.664 -30.266 1 94 231 PRO B CA 1
ATOM 3965 C C . PRO B 1 231 ? 1.729 -14.75 -31.312 1 94 231 PRO B C 1
ATOM 3967 O O . PRO B 1 231 ? 1.912 -14.32 -32.438 1 94 231 PRO B O 1
ATOM 3970 N N . ARG B 1 232 ? 0.656 -15.281 -30.891 1 95.56 232 ARG B N 1
ATOM 3971 C CA . ARG B 1 232 ? -0.542 -15.406 -31.719 1 95.56 232 ARG B CA 1
ATOM 3972 C C . ARG B 1 232 ? -1.664 -14.523 -31.188 1 95.56 232 ARG B C 1
ATOM 3974 O O . ARG B 1 232 ? -1.918 -14.484 -29.984 1 95.56 232 ARG B O 1
ATOM 3981 N N . ALA B 1 233 ? -2.309 -13.844 -32.062 1 96.25 233 ALA B N 1
ATOM 3982 C CA . ALA B 1 233 ? -3.463 -13.047 -31.672 1 96.25 233 ALA B CA 1
ATOM 3983 C C . ALA B 1 233 ? -4.672 -13.938 -31.391 1 96.25 233 ALA B C 1
ATOM 3985 O O . ALA B 1 233 ? -4.93 -14.891 -32.125 1 96.25 233 ALA B O 1
ATOM 3986 N N . VAL B 1 234 ? -5.363 -13.633 -30.328 1 97.19 234 VAL B N 1
ATOM 3987 C CA . VAL B 1 234 ? -6.555 -14.383 -29.938 1 97.19 234 VAL B CA 1
ATOM 3988 C C . VAL B 1 234 ? -7.789 -13.492 -30.078 1 97.19 234 VAL B C 1
ATOM 3990 O O . VAL B 1 234 ? -7.887 -12.445 -29.453 1 97.19 234 VAL B O 1
ATOM 3993 N N . ALA B 1 235 ? -8.695 -13.93 -30.953 1 96.25 235 ALA B N 1
ATOM 3994 C CA . ALA B 1 235 ? -9.945 -13.203 -31.141 1 96.25 235 ALA B CA 1
ATOM 3995 C C . ALA B 1 235 ? -10.922 -13.5 -30 1 96.25 235 ALA B C 1
ATOM 3997 O O . ALA B 1 235 ? -10.781 -14.508 -29.297 1 96.25 235 ALA B O 1
ATOM 3998 N N . ALA B 1 236 ? -11.867 -12.602 -29.844 1 95.38 236 ALA B N 1
ATOM 3999 C CA . ALA B 1 236 ? -12.844 -12.727 -28.766 1 95.38 236 ALA B CA 1
ATOM 4000 C C . ALA B 1 236 ? -13.609 -14.039 -28.859 1 95.38 236 ALA B C 1
ATOM 4002 O O . ALA B 1 236 ? -13.945 -14.648 -27.844 1 95.38 236 ALA B O 1
ATOM 4003 N N . ASP B 1 237 ? -13.906 -14.461 -30.047 1 94.38 237 ASP B N 1
ATOM 4004 C CA . ASP B 1 237 ? -14.703 -15.664 -30.234 1 94.38 237 ASP B CA 1
ATOM 4005 C C . ASP B 1 237 ? -13.891 -16.922 -29.922 1 94.38 237 ASP B C 1
ATOM 4007 O O . ASP B 1 237 ? -14.453 -18 -29.734 1 94.38 237 ASP B O 1
ATOM 4011 N N . GLU B 1 238 ? -12.547 -16.797 -29.797 1 96.75 238 GLU B N 1
ATOM 4012 C CA . GLU B 1 238 ? -11.672 -17.922 -29.469 1 96.75 238 GLU B CA 1
ATOM 4013 C C . GLU B 1 238 ? -11.375 -17.969 -27.969 1 96.75 238 GLU B C 1
ATOM 4015 O O . GLU B 1 238 ? -10.734 -18.906 -27.5 1 96.75 238 GLU B O 1
ATOM 4020 N N . LEU B 1 239 ? -11.797 -17.031 -27.328 1 96.88 239 LEU B N 1
ATOM 4021 C CA . LEU B 1 239 ? -11.359 -16.797 -25.953 1 96.88 239 LEU B CA 1
ATOM 4022 C C . LEU B 1 239 ? -11.695 -18 -25.078 1 96.88 239 LEU B C 1
ATOM 4024 O O . LEU B 1 239 ? -10.875 -18.422 -24.266 1 96.88 239 LEU B O 1
ATOM 4028 N N . ASP B 1 240 ? -12.867 -18.531 -25.156 1 96.75 240 ASP B N 1
ATOM 4029 C CA . ASP B 1 240 ? -13.281 -19.672 -24.328 1 96.75 240 ASP B CA 1
ATOM 4030 C C . ASP B 1 240 ? -12.336 -20.859 -24.516 1 96.75 240 ASP B C 1
ATOM 4032 O O . ASP B 1 240 ? -11.859 -21.438 -23.547 1 96.75 240 ASP B O 1
ATOM 4036 N N . GLU B 1 241 ? -12.102 -21.234 -25.734 1 97.56 241 GLU B N 1
ATOM 4037 C CA . GLU B 1 241 ? -11.219 -22.359 -26.047 1 97.56 241 GLU B CA 1
ATOM 4038 C C . GLU B 1 241 ? -9.82 -22.125 -25.5 1 97.56 241 GLU B C 1
ATOM 4040 O O . GLU B 1 241 ? -9.219 -23.031 -24.922 1 97.56 241 GLU B O 1
ATOM 4045 N N . VAL B 1 242 ? -9.344 -20.922 -25.688 1 97.75 242 VAL B N 1
ATOM 4046 C CA . VAL B 1 242 ? -7.992 -20.594 -25.25 1 97.75 242 VAL B CA 1
ATOM 4047 C C . VAL B 1 242 ? -7.926 -20.656 -23.719 1 97.75 242 VAL B C 1
ATOM 4049 O O . VAL B 1 242 ? -6.977 -21.203 -23.156 1 97.75 242 VAL B O 1
ATOM 4052 N N . LEU B 1 243 ? -8.906 -20.078 -23.016 1 97.38 243 LEU B N 1
ATOM 4053 C CA . LEU B 1 243 ? -8.922 -20.078 -21.547 1 97.38 243 LEU B CA 1
ATOM 4054 C C . LEU B 1 243 ? -9 -21.5 -21.016 1 97.38 243 LEU B C 1
ATOM 4056 O O . LEU B 1 243 ? -8.32 -21.844 -20.047 1 97.38 243 LEU B O 1
ATOM 4060 N N . ARG B 1 244 ? -9.805 -22.375 -21.625 1 96.81 244 ARG B N 1
ATOM 4061 C CA . ARG B 1 244 ? -9.867 -23.781 -21.219 1 96.81 244 ARG B CA 1
ATOM 4062 C C . ARG B 1 244 ? -8.523 -24.453 -21.406 1 96.81 244 ARG B C 1
ATOM 4064 O O . ARG B 1 244 ? -8.109 -25.266 -20.562 1 96.81 244 ARG B O 1
ATOM 4071 N N . TRP B 1 245 ? -7.914 -24.078 -22.547 1 97.19 245 TRP B N 1
ATOM 4072 C CA . TRP B 1 245 ? -6.578 -24.609 -22.812 1 97.19 245 TRP B CA 1
ATOM 4073 C C . TRP B 1 245 ? -5.594 -24.141 -21.75 1 97.19 245 TRP B C 1
ATOM 4075 O O . TRP B 1 245 ? -4.598 -24.812 -21.469 1 97.19 245 TRP B O 1
ATOM 4085 N N . LEU B 1 246 ? -5.84 -23.062 -21.125 1 97.12 246 LEU B N 1
ATOM 4086 C CA . LEU B 1 246 ? -5.023 -22.5 -20.047 1 97.12 246 LEU B CA 1
ATOM 4087 C C . LEU B 1 246 ? -5.555 -22.922 -18.688 1 97.12 246 LEU B C 1
ATOM 4089 O O . LEU B 1 246 ? -5.129 -22.406 -17.656 1 97.12 246 LEU B O 1
ATOM 4093 N N . ASP B 1 247 ? -6.535 -23.828 -18.641 1 95.88 247 ASP B N 1
ATOM 4094 C CA . ASP B 1 247 ? -7.09 -24.469 -17.453 1 95.88 247 ASP B CA 1
ATOM 4095 C C . ASP B 1 247 ? -7.977 -23.516 -16.672 1 95.88 247 ASP B C 1
ATOM 4097 O O . ASP B 1 247 ? -7.992 -23.547 -15.438 1 95.88 247 ASP B O 1
ATOM 4101 N N . ILE B 1 248 ? -8.578 -22.578 -17.359 1 96.25 248 ILE B N 1
ATOM 4102 C CA . ILE B 1 248 ? -9.555 -21.656 -16.766 1 96.25 248 ILE B CA 1
ATOM 4103 C C . ILE B 1 248 ? -10.93 -21.922 -17.375 1 96.25 248 ILE B C 1
ATOM 4105 O O . ILE B 1 248 ? -11.117 -21.828 -18.594 1 96.25 248 ILE B O 1
ATOM 4109 N N . VAL B 1 249 ? -11.852 -22.219 -16.531 1 94.12 249 VAL B N 1
ATOM 4110 C CA . VAL B 1 249 ? -13.227 -22.438 -16.969 1 94.12 249 VAL B CA 1
ATOM 4111 C C . VAL B 1 249 ? -14.141 -21.359 -16.391 1 94.12 249 VAL B C 1
ATOM 4113 O O . VAL B 1 249 ? -14.258 -21.234 -15.164 1 94.12 249 VAL B O 1
ATOM 4116 N N . LEU B 1 250 ? -14.719 -20.609 -17.281 1 95.88 250 LEU B N 1
ATOM 4117 C CA . LEU B 1 250 ? -15.656 -19.562 -16.875 1 95.88 250 LEU B CA 1
ATOM 4118 C C . LEU B 1 250 ? -17.094 -20.016 -17.078 1 95.88 250 LEU B C 1
ATOM 4120 O O . LEU B 1 250 ? -17.391 -20.828 -17.953 1 95.88 250 LEU B O 1
ATOM 4124 N N . ASP B 1 251 ? -17.938 -19.578 -16.188 1 94.44 251 ASP B N 1
ATOM 4125 C CA . ASP B 1 251 ? -19.344 -19.797 -16.484 1 94.44 251 ASP B CA 1
ATOM 4126 C C . ASP B 1 251 ? -19.812 -18.906 -17.641 1 94.44 251 ASP B C 1
ATOM 4128 O O . ASP B 1 251 ? -19.062 -18.047 -18.109 1 94.44 251 ASP B O 1
ATOM 4132 N N . GLU B 1 252 ? -21 -19.188 -18.109 1 95.31 252 GLU B N 1
ATOM 4133 C CA . GLU B 1 252 ? -21.5 -18.531 -19.312 1 95.31 252 GLU B CA 1
ATOM 4134 C C . GLU B 1 252 ? -21.578 -17.016 -19.125 1 95.31 252 GLU B C 1
ATOM 4136 O O . GLU B 1 252 ? -21.266 -16.25 -20.047 1 95.31 252 GLU B O 1
ATOM 4141 N N . ASP B 1 253 ? -22.031 -16.594 -18.047 1 95.88 253 ASP B N 1
ATOM 4142 C CA . ASP B 1 253 ? -22.141 -15.156 -17.797 1 95.88 253 ASP B CA 1
ATOM 4143 C C . ASP B 1 253 ? -20.766 -14.492 -17.75 1 95.88 253 ASP B C 1
ATOM 4145 O O . ASP B 1 253 ? -20.578 -13.43 -18.344 1 95.88 253 ASP B O 1
ATOM 4149 N N . GLU B 1 254 ? -19.844 -15.055 -17.031 1 95.62 254 GLU B N 1
ATOM 4150 C CA . GLU B 1 254 ? -18.469 -14.539 -16.969 1 95.62 254 GLU B CA 1
ATOM 4151 C C . GLU B 1 254 ? -17.844 -14.445 -18.359 1 95.62 254 GLU B C 1
ATOM 4153 O O . GLU B 1 254 ? -17.219 -13.438 -18.688 1 95.62 254 GLU B O 1
ATOM 4158 N N . LEU B 1 255 ? -18.047 -15.516 -19.094 1 96.62 255 LEU B N 1
ATOM 4159 C CA . LEU B 1 255 ? -17.453 -15.562 -20.422 1 96.62 255 LEU B CA 1
ATOM 4160 C C . LEU B 1 255 ? -18.047 -14.477 -21.312 1 96.62 255 LEU B C 1
ATOM 4162 O O . LEU B 1 255 ? -17.312 -13.797 -22.031 1 96.62 255 LEU B O 1
ATOM 4166 N N . THR B 1 256 ? -19.328 -14.32 -21.312 1 96.5 256 THR B N 1
ATOM 4167 C CA . THR B 1 256 ? -20.016 -13.312 -22.109 1 96.5 256 THR B CA 1
ATOM 4168 C C . THR B 1 256 ? -19.5 -11.914 -21.781 1 96.5 256 THR B C 1
ATOM 4170 O O . THR B 1 256 ? -19.141 -11.141 -22.672 1 96.5 256 THR B O 1
ATOM 4173 N N . ARG B 1 257 ? -19.406 -11.633 -20.531 1 96.31 257 ARG B N 1
ATOM 4174 C CA . ARG B 1 257 ? -18.953 -10.32 -20.078 1 96.31 257 ARG B CA 1
ATOM 4175 C C . ARG B 1 257 ? -17.484 -10.102 -20.438 1 96.31 257 ARG B C 1
ATOM 4177 O O . ARG B 1 257 ? -17.094 -9.016 -20.875 1 96.31 257 ARG B O 1
ATOM 4184 N N . LEU B 1 258 ? -16.703 -11.141 -20.219 1 97.25 258 LEU B N 1
ATOM 4185 C CA . LEU B 1 258 ? -15.289 -11.008 -20.516 1 97.25 258 LEU B CA 1
ATOM 4186 C C . LEU B 1 258 ? -15.07 -10.742 -22 1 97.25 258 LEU B C 1
ATOM 4188 O O . LEU B 1 258 ? -14.227 -9.93 -22.375 1 97.25 258 LEU B O 1
ATOM 4192 N N . ARG B 1 259 ? -15.844 -11.391 -22.859 1 96.44 259 ARG B N 1
ATOM 4193 C CA . ARG B 1 259 ? -15.734 -11.188 -24.297 1 96.44 259 ARG B CA 1
ATOM 4194 C C . ARG B 1 259 ? -16.047 -9.742 -24.672 1 96.44 259 ARG B C 1
ATOM 4196 O O . ARG B 1 259 ? -15.422 -9.172 -25.562 1 96.44 259 ARG B O 1
ATOM 4203 N N . GLN B 1 260 ? -16.969 -9.164 -23.984 1 94.19 260 GLN B N 1
ATOM 4204 C CA . GLN B 1 260 ? -17.344 -7.781 -24.25 1 94.19 260 GLN B CA 1
ATOM 4205 C C . GLN B 1 260 ? -16.219 -6.82 -23.875 1 94.19 260 GLN B C 1
ATOM 4207 O O . GLN B 1 260 ? -15.898 -5.91 -24.641 1 94.19 260 GLN B O 1
ATOM 4212 N N . VAL B 1 261 ? -15.648 -7.043 -22.75 1 93.69 261 VAL B N 1
ATOM 4213 C CA . VAL B 1 261 ? -14.539 -6.215 -22.297 1 93.69 261 VAL B CA 1
ATOM 4214 C C . VAL B 1 261 ? -13.336 -6.422 -23.203 1 93.69 261 VAL B C 1
ATOM 4216 O O . VAL B 1 261 ? -12.664 -5.457 -23.594 1 93.69 261 VAL B O 1
ATOM 4219 N N . TYR B 1 262 ? -13.156 -7.656 -23.562 1 92.94 262 TYR B N 1
ATOM 4220 C CA . TYR B 1 262 ? -12.039 -8.086 -24.406 1 92.94 262 TYR B CA 1
ATOM 4221 C C . TYR B 1 262 ? -12.117 -7.441 -25.781 1 92.94 262 TYR B C 1
ATOM 4223 O O . TYR B 1 262 ? -11.094 -7.059 -26.359 1 92.94 262 TYR B O 1
ATOM 4231 N N . ALA B 1 263 ? -13.258 -7.172 -26.312 1 86.88 263 ALA B N 1
ATOM 4232 C CA . ALA B 1 263 ? -13.484 -6.617 -27.641 1 86.88 263 ALA B CA 1
ATOM 4233 C C . ALA B 1 263 ? -13.531 -5.094 -27.594 1 86.88 263 ALA B C 1
ATOM 4235 O O . ALA B 1 263 ? -13.484 -4.434 -28.641 1 86.88 263 ALA B O 1
ATOM 4236 N N . GLY B 1 264 ? -13.391 -4.488 -26.391 1 79.69 264 GLY B N 1
ATOM 4237 C CA . GLY B 1 264 ? -13.453 -3.043 -26.25 1 79.69 264 GLY B CA 1
ATOM 4238 C C . GLY B 1 264 ? -14.867 -2.498 -26.344 1 79.69 264 GLY B C 1
ATOM 4239 O O . GLY B 1 264 ? -15.062 -1.313 -26.625 1 79.69 264 GLY B O 1
ATOM 4240 N N . THR B 1 265 ? -15.742 -3.223 -26.359 1 66.69 265 THR B N 1
ATOM 4241 C CA . THR B 1 265 ? -17.125 -2.77 -26.484 1 66.69 265 THR B CA 1
ATOM 4242 C C . THR B 1 265 ? -17.703 -2.428 -25.109 1 66.69 265 THR B C 1
ATOM 4244 O O . THR B 1 265 ? -18.797 -1.863 -25.031 1 66.69 265 THR B O 1
ATOM 4247 N N . GLU B 1 266 ? -17.016 -2.809 -24.109 1 52.88 266 GLU B N 1
ATOM 4248 C CA . GLU B 1 266 ? -17.391 -2.475 -22.734 1 52.88 266 GLU B CA 1
ATOM 4249 C C . GLU B 1 266 ? -16.172 -2.141 -21.891 1 52.88 266 GLU B C 1
ATOM 4251 O O . GLU B 1 266 ? -15.148 -2.83 -21.969 1 52.88 266 GLU B O 1
ATOM 4256 N N . PRO B 1 267 ? -16.234 -0.96 -21.344 1 50.09 267 PRO B N 1
ATOM 4257 C CA . PRO B 1 267 ? -15.109 -0.684 -20.453 1 50.09 267 PRO B CA 1
ATOM 4258 C C . PRO B 1 267 ? -15.031 -1.65 -19.281 1 50.09 267 PRO B C 1
ATOM 4260 O O . PRO B 1 267 ? -16.047 -2.213 -18.875 1 50.09 267 PRO B O 1
ATOM 4263 N N . PRO B 1 268 ? -13.82 -1.974 -18.828 1 50.38 268 PRO B N 1
ATOM 4264 C CA . PRO B 1 268 ? -13.727 -2.771 -17.609 1 50.38 268 PRO B CA 1
ATOM 4265 C C . PRO B 1 268 ? -14.5 -2.16 -16.438 1 50.38 268 PRO B C 1
ATOM 4267 O O . PRO B 1 268 ? -14.516 -0.936 -16.281 1 50.38 268 PRO B O 1
ATOM 4270 N N . GLY B 1 269 ? -15.32 -2.916 -15.453 1 47.66 269 GLY B N 1
ATOM 4271 C CA . GLY B 1 269 ? -16 -2.404 -14.273 1 47.66 269 GLY B CA 1
ATOM 4272 C C . GLY B 1 269 ? -17.359 -1.807 -14.586 1 47.66 269 GLY B C 1
ATOM 4273 O O . GLY B 1 269 ? -18.031 -1.271 -13.695 1 47.66 269 GLY B O 1
ATOM 4274 N N . ALA B 1 270 ? -17.797 -1.528 -15.891 1 40.34 270 ALA B N 1
ATOM 4275 C CA . ALA B 1 270 ? -19.141 -1.023 -16.125 1 40.34 270 ALA B CA 1
ATOM 4276 C C . ALA B 1 270 ? -20.203 -2.061 -15.75 1 40.34 270 ALA B C 1
ATOM 4278 O O . ALA B 1 270 ? -20 -3.258 -15.977 1 40.34 270 ALA B O 1
#

Foldseek 3Di:
DPAQPLVLVCVQLVHDQDQDDQVVQFVSLLSLLQRAKAWLLCLQQQHQQDLDNVSLCCQVRVVQAHYAQSSSQSNSQSSCVVSPKDKFKWWKFFQVVDPPTDGQGIWMWIDTPRFIWIRGSRPQADDSGIWTQDAFTWDCFLLFIWGWHDDPQKIFIWGQDPVGDIGGRIMTGRDGDDPVVNVVSSCCCSPPPPRLSNPAIWIWRDDRQWIWIDTLQWTWICGSPDHTDGTDGHALVCVQVVCVVSRHHDDPVSSVSSSCSSVVVDPRND/DPAQPLVLVCVQLVHDQDQDDQVVQFVSLLSLLQRAKAWLLCLQQQHQQDLDNVSLCCQVRVVQAHYAQSSSQSNSQSSCVVSPKDKFKWWKFFQVVDPPTDGQGIWMWIDTPRFIWIRGSRLQADDSGIWTQDAFTWDCFLLFIWGWHDDPQKIFIWGQDPVGDIGGRIMTGRDGDDPVVNVVSSCCCSPPPPRLSNVAIWIWRDDRQWIWIDTLQWTWICGSPDHTDGTDGHALVCVQVVCVVSRHHDDPVSSVSSSCSSVVVDPRND